Protein AF-A0A7J2TYW2-F1 (afdb_monomer)

Sequence (643 aa):
MGFLDRLKDRLLQKDIKKLLANSVGLTYASSGKMKHNFALFVTTLTSLAVLGYSLWRFGDFDGDGIRNSDEIKYGTNPYSKDTDNDGLSDYQEIFVYHTDPLKPNPNVKQALDLGLEKHIDIVKPLDEDGSQSPNEKAFVELMAGRKEILAIPALAEYLKKQATDGTITEEELRCSHNFSHLVKGLYDEISNFYFVVRDEYGKEQRVFIDSAEERIEITDYASRRGLELGFDGSLASNATVKGIAYYAIGARKDNLPEDMEALRLLTTATQVEKYGNNLMDFDPIVIEDAAGNTIVIESYDRARDTWMIAQLLKHRPELVEQPKKYEWINRMIQQLAWKFFDDEYGPSFFDGKTYTPTDGKVWNVILKFHDYMDELPSKMEKDDLPVFFPYWDSDLLEESLPDKVDRTIAQLVLAEIPAKTYNRDTYEVVTGIEAMELFVDRLPQMYDWIVSAWKNPDSQDYKNAMVGYRMWLQDRYVHGLENTVRQFSGEWPFEQEGTIDGFLNKNFFAWKFAKFPYAYLRGRIQVGPDARLPPNYGEWEMYAYELPLAYKSVGIPLGQMGGSGTSGQLGGPGNYSHGEYAIFGIPESVIKKLLSQKNLGRIAVAHGNGVSMMSAIDGFKKDSGYCIRSGVRRIDIYLWWEK

Foldseek 3Di:
DVVVVVVVVQPDPVNLVVLVVVLVVLVPDDDDDVSVVVSVVSVVVNVVVVVVVVCQQQDQQCPLPDGPVVCVVLVADSNDQQRCPQPHGPCCCVPPQVHRSNAHDVLSSVLVVLPVVVLSLLRRLADPPNDDDPLSNVLSVLCSVLVVQCLQPLLSVLSSVCCNNRYHDPLSSQLNNQLSQLLVLLLVLLQPDWFWDADPVRDTDTHHPPDPVVSSVLSNVLSVLCVVLPSSNPRQDSLLSLLSNLQSCCCPVVVPDDDSQLNNLLSLLLRPPPLSCLLLVFDWDWDQFPVRDTDTFGQRRSSLLSSLLSVVCVVPVVCSVQSQQSNLSSLLSSLLVCLQAVACQHLCVVPVDHDDSPDPLSVLLSVLLVVLVVCLVVVCVVLVHDDQAPNRGNVVLCVQAVDPNLSSLLSSLLSDAAQWAADPVVRDIHGHSVSSNVLSVCLQVLLVQLSVLVVDCPDPLVVLLVVLVVVLLVVCVVQVQVLQNCQQAVDPPRLDPQHLNVVCVVPPVNVVSLLRLVSSLSSVVPDDVPDPDDPRDDPVSCVPHVSSSNCSSNSWRKAWWWFDADPPPSRDPDDDGDIWMWTASGGVVSVVVCVPRPRHPDFFAARSRTGTSRHDPPPPDSPGGIFRQTRRSRGGRHDDDDD

Solvent-accessible surface area (backbone atoms only — not comparable to full-atom values): 34484 Å² total; per-residue (Å²): 113,82,65,61,63,64,47,62,80,57,63,50,81,72,40,57,56,49,52,52,53,52,56,56,59,58,72,78,63,86,92,52,75,76,58,51,54,51,51,49,50,52,51,51,52,50,49,49,50,52,49,50,51,48,54,51,39,74,28,46,75,52,67,54,80,50,36,29,57,52,28,58,72,75,69,41,46,58,73,38,41,36,56,46,71,27,81,55,35,42,43,44,20,62,76,70,72,66,51,61,50,81,55,36,30,58,48,43,28,51,32,49,79,61,66,36,74,92,49,43,86,36,39,63,47,31,38,90,80,60,63,74,48,75,49,44,52,49,46,49,50,51,48,52,78,39,56,88,54,53,78,23,58,50,54,42,52,49,54,27,58,55,21,62,86,23,52,50,52,74,65,52,47,51,25,50,49,24,33,53,50,43,46,51,47,22,41,52,52,45,64,70,34,59,36,53,44,65,48,100,84,67,51,79,44,79,48,61,64,80,49,68,66,57,47,41,52,43,33,26,53,29,40,48,54,39,52,78,72,42,30,30,84,36,75,66,36,74,25,21,33,49,51,45,31,26,31,28,44,17,37,71,74,70,64,39,85,86,50,70,65,22,50,51,47,38,45,57,36,18,54,40,79,79,34,8,46,37,48,60,63,66,75,67,42,76,42,76,30,55,85,70,47,80,44,75,53,61,69,45,47,56,21,57,45,44,42,51,51,18,49,49,35,58,78,39,60,72,52,56,82,40,51,46,30,23,44,40,54,33,35,33,44,52,32,43,50,37,39,56,71,68,40,81,76,14,22,35,60,68,67,72,48,88,76,56,98,82,37,68,69,58,49,51,40,52,50,54,42,47,53,52,64,67,48,40,63,61,51,35,55,75,66,74,48,69,80,67,48,57,58,67,33,44,66,60,31,42,71,45,33,68,53,65,66,27,46,47,49,18,42,24,20,46,38,59,71,54,32,51,30,68,40,80,90,78,65,42,79,37,52,6,62,64,10,33,45,54,53,51,72,40,27,65,61,45,30,55,56,50,50,56,26,67,78,29,73,84,37,68,59,28,48,30,10,55,50,28,44,51,52,52,46,49,50,35,42,79,48,68,35,51,63,25,29,34,34,60,26,51,60,96,59,55,72,36,88,64,20,52,43,18,47,39,51,74,75,31,68,33,52,56,58,69,51,40,52,59,20,37,56,49,17,72,63,61,72,53,101,77,54,86,54,63,100,78,54,56,78,61,52,43,60,72,33,50,46,54,47,42,33,46,38,71,54,39,20,50,28,35,32,26,44,75,53,80,43,84,80,67,75,51,99,57,91,66,85,58,69,44,41,22,43,30,43,51,37,52,72,56,54,56,53,55,75,68,44,94,67,42,70,82,77,65,56,37,80,22,49,14,38,54,76,75,60,43,69,92,61,76,48,93,90,43,60,42,19,27,48,40,41,58,94,59,48,63,49,31,63,60,80,92,127

Structure (mmCIF, N/CA/C/O backbone):
data_AF-A0A7J2TYW2-F1
#
_entry.id   AF-A0A7J2TYW2-F1
#
loop_
_atom_site.group_PDB
_atom_site.id
_atom_site.type_symbol
_atom_site.label_atom_id
_atom_site.label_alt_id
_atom_site.label_comp_id
_atom_site.label_asym_id
_atom_site.label_entity_id
_atom_site.label_seq_id
_atom_site.pdbx_PDB_ins_code
_atom_site.Cartn_x
_atom_site.Cartn_y
_atom_site.Cartn_z
_atom_site.occupancy
_atom_site.B_iso_or_equiv
_atom_site.auth_seq_id
_atom_site.auth_comp_id
_atom_site.auth_asym_id
_atom_site.auth_atom_id
_atom_site.pdbx_PDB_model_num
ATOM 1 N N . MET A 1 1 ? 59.127 7.889 -52.008 1.00 35.62 1 MET A N 1
ATOM 2 C CA . MET A 1 1 ? 57.656 7.933 -51.857 1.00 35.62 1 MET A CA 1
ATOM 3 C C . MET A 1 1 ? 56.939 7.964 -53.208 1.00 35.62 1 MET A C 1
ATOM 5 O O . MET A 1 1 ? 56.302 6.972 -53.517 1.00 35.62 1 MET A O 1
ATOM 9 N N . GLY A 1 2 ? 57.174 8.928 -54.109 1.00 35.81 2 GLY A N 1
ATOM 10 C CA . GLY A 1 2 ? 56.456 9.012 -55.405 1.00 35.81 2 GLY A CA 1
ATOM 11 C C . GLY A 1 2 ? 56.703 7.936 -56.492 1.00 35.81 2 GLY A C 1
ATOM 12 O O . GLY A 1 2 ? 56.318 8.154 -57.640 1.00 35.81 2 GLY A O 1
ATOM 13 N N . PHE A 1 3 ? 57.370 6.815 -56.190 1.00 34.62 3 PHE A N 1
ATOM 14 C CA . PHE A 1 3 ? 57.507 5.652 -57.094 1.00 34.62 3 PHE A CA 1
ATOM 15 C C . PHE A 1 3 ? 56.501 4.543 -56.747 1.00 34.62 3 PHE A C 1
ATOM 17 O O . PHE A 1 3 ? 55.984 3.891 -57.648 1.00 34.62 3 PHE A O 1
ATOM 24 N N . LEU A 1 4 ? 56.182 4.380 -55.458 1.00 34.41 4 LEU A N 1
ATOM 25 C CA . LEU A 1 4 ? 55.185 3.420 -54.978 1.00 34.41 4 LEU A CA 1
ATOM 26 C C . LEU A 1 4 ? 53.757 3.926 -55.235 1.00 34.41 4 LEU A C 1
ATOM 28 O O . LEU A 1 4 ? 52.917 3.144 -55.670 1.00 34.41 4 LEU A O 1
ATOM 32 N N . ASP A 1 5 ? 53.517 5.238 -55.120 1.00 38.06 5 ASP A N 1
ATOM 33 C CA . ASP A 1 5 ? 52.216 5.841 -55.466 1.00 38.06 5 ASP A CA 1
ATOM 34 C C . ASP A 1 5 ? 51.894 5.720 -56.962 1.00 38.06 5 ASP A C 1
ATOM 36 O O . ASP A 1 5 ? 50.769 5.425 -57.343 1.00 38.06 5 ASP A O 1
ATOM 40 N N . ARG A 1 6 ? 52.909 5.817 -57.832 1.00 37.66 6 ARG A N 1
ATOM 41 C CA . ARG A 1 6 ? 52.753 5.593 -59.283 1.00 37.66 6 ARG A CA 1
ATOM 42 C C . ARG A 1 6 ? 52.543 4.123 -59.670 1.00 37.66 6 ARG A C 1
ATOM 44 O O . ARG A 1 6 ? 52.181 3.845 -60.813 1.00 37.66 6 ARG A O 1
ATOM 51 N N . LEU A 1 7 ? 52.797 3.192 -58.751 1.00 39.50 7 LEU A N 1
ATOM 52 C CA . LEU A 1 7 ? 52.606 1.752 -58.939 1.00 39.50 7 LEU A CA 1
ATOM 53 C C . LEU A 1 7 ? 51.193 1.311 -58.523 1.00 39.50 7 LEU A C 1
ATOM 55 O O . LEU A 1 7 ? 50.650 0.403 -59.151 1.00 39.50 7 LEU A O 1
ATOM 59 N N . LYS A 1 8 ? 50.579 1.999 -57.546 1.00 42.50 8 LYS A N 1
ATOM 60 C CA . LYS A 1 8 ? 49.186 1.791 -57.109 1.00 42.50 8 LYS A CA 1
ATOM 61 C C . LYS A 1 8 ? 48.173 2.011 -58.241 1.00 42.50 8 LYS A C 1
ATOM 63 O O . LYS A 1 8 ? 47.357 1.130 -58.490 1.00 42.50 8 LYS A O 1
ATOM 68 N N . ASP A 1 9 ? 48.296 3.102 -59.001 1.00 39.53 9 ASP A N 1
ATOM 69 C CA . ASP A 1 9 ? 47.341 3.446 -60.077 1.00 39.53 9 ASP A CA 1
ATOM 70 C C . ASP A 1 9 ? 47.399 2.518 -61.307 1.00 39.53 9 ASP A C 1
ATOM 72 O O . ASP A 1 9 ? 46.479 2.490 -62.123 1.00 39.53 9 ASP A O 1
ATOM 76 N N . ARG A 1 10 ? 48.478 1.740 -61.467 1.00 42.69 10 ARG A N 1
ATOM 77 C CA . ARG A 1 10 ? 48.704 0.858 -62.631 1.00 42.69 10 ARG A CA 1
ATOM 78 C C . ARG A 1 10 ? 48.406 -0.619 -62.377 1.00 42.69 10 ARG A C 1
ATOM 80 O O . ARG A 1 10 ? 48.660 -1.441 -63.250 1.00 42.69 10 ARG A O 1
ATOM 87 N N . LEU A 1 11 ? 47.899 -0.990 -61.203 1.00 44.72 11 LEU A N 1
ATOM 88 C CA . LEU A 1 11 ? 47.609 -2.386 -60.844 1.00 44.72 11 LEU A CA 1
ATOM 89 C C . LEU A 1 11 ? 46.103 -2.675 -60.744 1.00 44.72 11 LEU A C 1
ATOM 91 O O . LEU A 1 11 ? 45.662 -3.511 -59.962 1.00 44.72 11 LEU A O 1
ATOM 95 N N . LEU A 1 12 ? 45.296 -2.043 -61.598 1.00 47.22 12 LEU A N 1
ATOM 96 C CA . LEU A 1 12 ? 43.950 -2.532 -61.901 1.00 47.22 12 LEU A CA 1
ATOM 97 C C . LEU A 1 12 ? 44.046 -3.851 -62.685 1.00 47.22 12 LEU A C 1
ATOM 99 O O . LEU A 1 12 ? 44.934 -4.025 -63.520 1.00 47.22 12 LEU A O 1
ATOM 103 N N . GLN A 1 13 ? 43.110 -4.780 -62.452 1.00 48.09 13 GLN A N 1
ATOM 104 C CA . GLN A 1 13 ? 43.095 -6.171 -62.955 1.00 48.09 13 GLN A CA 1
ATOM 105 C C . GLN A 1 13 ? 43.452 -6.367 -64.452 1.00 48.09 13 GLN A C 1
ATOM 107 O O . GLN A 1 13 ? 43.872 -7.456 -64.853 1.00 48.09 13 GLN A O 1
ATOM 112 N N . LYS A 1 14 ? 43.310 -5.331 -65.289 1.00 45.94 14 LYS A N 1
ATOM 113 C CA . LYS A 1 14 ? 43.716 -5.316 -66.705 1.00 45.94 14 LYS A CA 1
ATOM 114 C C . LYS A 1 14 ? 45.237 -5.359 -66.923 1.00 45.94 14 LYS A C 1
ATOM 116 O O . LYS A 1 14 ? 45.673 -5.941 -67.918 1.00 45.94 14 LYS A O 1
ATOM 121 N N . ASP A 1 15 ? 46.041 -4.803 -66.019 1.00 50.62 15 ASP A N 1
ATOM 122 C CA . ASP A 1 15 ? 47.482 -4.621 -66.231 1.00 50.62 15 ASP A CA 1
ATOM 123 C C . ASP A 1 15 ? 48.336 -5.797 -65.735 1.00 50.62 15 ASP A C 1
ATOM 125 O O . ASP A 1 15 ? 49.375 -6.077 -66.329 1.00 50.62 15 ASP A O 1
ATOM 129 N N . ILE A 1 16 ? 47.860 -6.597 -64.771 1.00 49.94 16 ILE A N 1
ATOM 130 C CA . ILE A 1 16 ? 48.518 -7.864 -64.386 1.00 49.94 16 ILE A CA 1
ATOM 131 C C . ILE A 1 16 ? 48.441 -8.886 -65.534 1.00 49.94 16 ILE A C 1
ATOM 133 O O . ILE A 1 16 ? 49.435 -9.541 -65.845 1.00 49.94 16 ILE A O 1
ATOM 137 N N . LYS A 1 17 ? 47.302 -8.969 -66.244 1.00 48.53 17 LYS A N 1
ATOM 138 C CA . LYS A 1 17 ? 47.183 -9.777 -67.476 1.00 48.53 17 LYS A CA 1
ATOM 139 C C . LYS A 1 17 ? 48.132 -9.294 -68.582 1.00 48.53 17 LYS A C 1
ATOM 141 O O . LYS A 1 17 ? 48.712 -10.126 -69.273 1.00 48.53 17 LYS A O 1
ATOM 146 N N . LYS A 1 18 ? 48.333 -7.977 -68.735 1.00 50.78 18 LYS A N 1
ATOM 147 C CA . LYS A 1 18 ? 49.314 -7.403 -69.681 1.00 50.78 18 LYS A CA 1
ATOM 148 C C . LYS A 1 18 ? 50.765 -7.656 -69.263 1.00 50.78 18 LYS A C 1
ATOM 150 O O . LYS A 1 18 ? 51.594 -7.931 -70.123 1.00 50.78 18 LYS A O 1
ATOM 155 N N . LEU A 1 19 ? 51.078 -7.590 -67.970 1.00 50.25 19 LEU A N 1
ATOM 156 C CA . LEU A 1 19 ? 52.401 -7.908 -67.421 1.00 50.25 19 LEU A CA 1
ATOM 157 C C . LEU A 1 19 ? 52.748 -9.391 -67.607 1.00 50.25 19 LEU A C 1
ATOM 159 O O . LEU A 1 19 ? 53.865 -9.695 -68.019 1.00 50.25 19 LEU A O 1
ATOM 163 N N . LEU A 1 20 ? 51.782 -10.291 -67.398 1.00 49.50 20 LEU A N 1
ATOM 164 C CA . LEU A 1 20 ? 51.910 -11.723 -67.692 1.00 49.50 20 LEU A CA 1
ATOM 165 C C . LEU A 1 20 ? 52.049 -11.998 -69.199 1.00 49.50 20 LEU A C 1
ATOM 167 O O . LEU 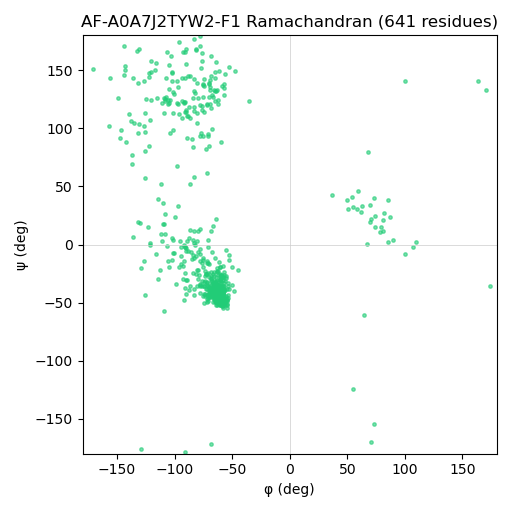A 1 20 ? 52.874 -12.810 -69.604 1.00 49.50 20 LEU A O 1
ATOM 171 N N . ALA A 1 21 ? 51.300 -11.295 -70.055 1.00 51.19 21 ALA A N 1
ATOM 172 C CA . ALA A 1 21 ? 51.438 -11.424 -71.509 1.00 51.19 21 ALA A CA 1
ATOM 173 C C . ALA A 1 21 ? 52.813 -10.937 -72.014 1.00 51.19 21 ALA A C 1
ATOM 175 O O . ALA A 1 21 ? 53.420 -11.568 -72.880 1.00 51.19 21 ALA A O 1
ATOM 176 N N . ASN A 1 22 ? 53.341 -9.852 -71.439 1.00 50.38 22 ASN A N 1
ATOM 177 C CA . ASN A 1 22 ? 54.653 -9.306 -71.795 1.00 50.38 22 ASN A CA 1
ATOM 178 C C . ASN A 1 22 ? 55.823 -10.146 -71.252 1.00 50.38 22 ASN A C 1
ATOM 180 O O . ASN A 1 22 ? 56.861 -10.229 -71.911 1.00 50.38 22 ASN A O 1
ATOM 184 N N . SER A 1 23 ? 55.680 -10.797 -70.091 1.00 47.28 23 SER A N 1
ATOM 185 C CA . SER A 1 23 ? 56.713 -11.696 -69.553 1.00 47.28 23 SER A CA 1
ATOM 186 C C . SER A 1 23 ? 56.818 -13.006 -70.346 1.00 47.28 23 SER A C 1
ATOM 188 O O . SER A 1 23 ? 57.930 -13.488 -70.575 1.00 47.28 23 SER A O 1
ATOM 190 N N . VAL A 1 24 ? 55.689 -13.522 -70.851 1.00 50.09 24 VAL A N 1
ATOM 191 C CA . VAL A 1 24 ? 55.637 -14.659 -71.793 1.00 50.09 24 VAL A CA 1
ATOM 192 C C . VAL A 1 24 ? 56.211 -14.279 -73.171 1.00 50.09 24 VAL A C 1
ATOM 194 O O . VAL A 1 24 ? 56.896 -15.078 -73.808 1.00 50.09 24 VAL A O 1
ATOM 197 N N . GLY A 1 25 ? 56.018 -13.032 -73.619 1.00 49.50 25 GLY A N 1
ATOM 198 C CA . GLY A 1 25 ? 56.614 -12.516 -74.861 1.00 49.50 25 GLY A CA 1
ATOM 199 C C . GLY A 1 25 ? 58.148 -12.418 -74.834 1.00 49.50 25 GLY A C 1
ATOM 200 O O . GLY A 1 25 ? 58.801 -12.640 -75.852 1.00 49.50 25 GLY A O 1
ATOM 201 N N . LEU A 1 26 ? 58.744 -12.152 -73.666 1.00 46.56 26 LEU A N 1
ATOM 202 C CA . LEU A 1 26 ? 60.202 -12.111 -73.470 1.00 46.56 26 LEU A CA 1
ATOM 203 C C . LEU A 1 26 ? 60.859 -13.502 -73.428 1.00 46.56 26 LEU A C 1
ATOM 205 O O . LEU A 1 26 ? 62.065 -13.608 -73.643 1.00 46.56 26 LEU A O 1
ATOM 209 N N . THR A 1 27 ? 60.093 -14.569 -73.179 1.00 47.62 27 THR A N 1
ATOM 210 C CA . THR A 1 27 ? 60.616 -15.945 -73.089 1.00 47.62 27 THR A CA 1
ATOM 211 C C . THR A 1 27 ? 60.829 -16.598 -74.460 1.00 47.62 27 THR A C 1
ATOM 213 O O . THR A 1 27 ? 61.649 -17.506 -74.572 1.00 47.62 27 THR A O 1
ATOM 216 N N . TYR A 1 28 ? 60.159 -16.118 -75.516 1.00 48.00 28 TYR A N 1
ATOM 217 C CA . TYR A 1 28 ? 60.237 -16.696 -76.869 1.00 48.00 28 TYR A CA 1
ATOM 218 C C . TYR A 1 28 ? 61.325 -16.092 -77.777 1.00 48.00 28 TYR A C 1
ATOM 220 O O . TYR A 1 28 ? 61.517 -16.568 -78.896 1.00 48.00 28 TYR A O 1
ATOM 228 N N . ALA A 1 29 ? 62.082 -15.090 -77.315 1.00 46.88 29 ALA A N 1
ATOM 229 C CA . ALA A 1 29 ? 63.149 -14.468 -78.097 1.00 46.88 29 ALA A CA 1
ATOM 230 C C . ALA A 1 29 ? 64.529 -14.567 -77.410 1.00 46.88 29 ALA A C 1
ATOM 232 O O . ALA A 1 29 ? 64.855 -13.789 -76.516 1.00 46.88 29 ALA A O 1
ATOM 233 N N . SER A 1 30 ? 65.390 -15.433 -77.963 1.00 44.88 30 SER A N 1
ATOM 234 C CA . SER A 1 30 ? 66.871 -15.367 -77.970 1.00 44.88 30 SER A CA 1
ATOM 235 C C . SER A 1 30 ? 67.708 -16.206 -76.979 1.00 44.88 30 SER A C 1
ATOM 237 O O . SER A 1 30 ? 67.426 -16.352 -75.794 1.00 44.88 30 SER A O 1
ATOM 239 N N . SER A 1 31 ? 68.815 -16.722 -77.528 1.00 48.47 31 SER A N 1
ATOM 240 C CA . SER A 1 31 ? 69.835 -17.607 -76.955 1.00 48.47 31 SER A CA 1
ATOM 241 C C . SER A 1 31 ? 70.996 -16.841 -76.286 1.00 48.47 31 SER A C 1
ATOM 243 O O . SER A 1 31 ? 71.766 -16.168 -76.973 1.00 48.47 31 SER A O 1
ATOM 245 N N . GLY A 1 32 ? 71.174 -16.974 -74.962 1.00 55.62 32 GLY A N 1
ATOM 246 C CA . GLY A 1 32 ? 72.376 -16.518 -74.234 1.00 55.62 32 GLY A CA 1
ATOM 247 C C . GLY A 1 32 ? 72.265 -16.572 -72.695 1.00 55.62 32 GLY A C 1
ATOM 248 O O . GLY A 1 32 ? 71.289 -16.086 -72.127 1.00 55.62 32 GLY A O 1
ATOM 249 N N . LYS A 1 33 ? 73.285 -17.118 -72.000 1.00 52.44 33 LYS A N 1
ATOM 250 C CA . LYS A 1 33 ? 73.297 -17.386 -70.534 1.00 52.44 33 LYS A CA 1
ATOM 251 C C . LYS A 1 33 ? 72.989 -16.169 -69.636 1.00 52.44 33 LYS A C 1
ATOM 253 O O . LYS A 1 33 ? 72.288 -16.318 -68.643 1.00 52.44 33 LYS A O 1
ATOM 258 N N . MET A 1 34 ? 73.467 -14.966 -69.977 1.00 49.06 34 MET A N 1
ATOM 259 C CA . MET A 1 34 ? 73.261 -13.754 -69.156 1.00 49.06 34 MET A CA 1
ATOM 260 C C . MET A 1 34 ? 71.806 -13.235 -69.212 1.00 49.06 34 MET A C 1
ATOM 262 O O . MET A 1 34 ? 71.284 -12.738 -68.219 1.00 49.06 34 MET A O 1
ATOM 266 N N . LYS A 1 35 ? 71.125 -13.413 -70.355 1.00 54.69 35 LYS A N 1
ATOM 267 C CA . LYS A 1 35 ? 69.709 -13.050 -70.551 1.00 54.69 35 LYS A CA 1
ATOM 268 C C . LYS A 1 35 ? 68.756 -14.090 -69.960 1.00 54.69 35 LYS A C 1
ATOM 270 O O . LYS A 1 35 ? 67.688 -13.720 -69.490 1.00 54.69 35 LYS A O 1
ATOM 275 N N . HIS A 1 36 ? 69.167 -15.361 -69.917 1.00 53.97 36 HIS A N 1
ATOM 276 C CA . HIS A 1 36 ? 68.420 -16.433 -69.254 1.00 53.97 36 HIS A CA 1
ATOM 277 C C . HIS A 1 36 ? 68.301 -16.190 -67.741 1.00 53.97 36 HIS A C 1
ATOM 279 O O . HIS A 1 36 ? 67.208 -16.294 -67.202 1.00 53.97 36 HIS A O 1
ATOM 285 N N . ASN A 1 37 ? 69.379 -15.755 -67.073 1.00 56.91 37 ASN A N 1
ATOM 286 C CA . ASN A 1 37 ? 69.339 -15.392 -65.649 1.00 56.91 37 ASN A CA 1
ATOM 287 C C . ASN A 1 37 ? 68.451 -14.166 -65.371 1.00 56.91 37 ASN A C 1
ATOM 289 O O . ASN A 1 37 ? 67.763 -14.131 -64.356 1.00 56.91 37 ASN A O 1
ATOM 293 N N . PHE A 1 38 ? 68.428 -13.177 -66.273 1.00 63.41 38 PHE A N 1
ATOM 294 C CA . PHE A 1 38 ? 67.545 -12.009 -66.159 1.00 63.41 38 PHE A CA 1
ATOM 295 C C . PHE A 1 38 ? 66.072 -12.368 -66.406 1.00 63.41 38 PHE A C 1
ATOM 297 O O . PHE A 1 38 ? 65.202 -11.943 -65.653 1.00 63.41 38 PHE A O 1
ATOM 304 N N . ALA A 1 39 ? 65.785 -13.195 -67.416 1.00 57.47 39 ALA A N 1
ATOM 305 C CA . ALA A 1 39 ? 64.445 -13.724 -67.658 1.00 57.47 39 ALA A CA 1
ATOM 306 C C . ALA A 1 39 ? 63.963 -14.571 -66.471 1.00 57.47 39 ALA A C 1
ATOM 308 O O . ALA A 1 39 ? 62.848 -14.363 -66.003 1.00 57.47 39 ALA A O 1
ATOM 309 N N . LEU A 1 40 ? 64.826 -15.439 -65.926 1.00 62.28 40 LEU A N 1
ATOM 310 C CA . LEU A 1 40 ? 64.544 -16.228 -64.729 1.00 62.28 40 LEU A CA 1
ATOM 311 C C . LEU A 1 40 ? 64.225 -15.312 -63.540 1.00 62.28 40 LEU A C 1
ATOM 313 O O . LEU A 1 40 ? 63.171 -15.473 -62.937 1.00 62.28 40 LEU A O 1
ATOM 317 N N . PHE A 1 41 ? 65.055 -14.293 -63.286 1.00 68.88 41 PHE A N 1
ATOM 318 C CA . PHE A 1 41 ? 64.848 -13.285 -62.240 1.00 68.88 41 PHE A CA 1
ATOM 319 C C . PHE A 1 41 ? 63.498 -12.563 -62.376 1.00 68.88 41 PHE A C 1
ATOM 321 O O . PHE A 1 41 ? 62.742 -12.486 -61.407 1.00 68.88 41 PHE A O 1
ATOM 328 N N . VAL A 1 42 ? 63.151 -12.100 -63.583 1.00 69.00 42 VAL A N 1
ATOM 329 C CA . VAL A 1 42 ? 61.861 -11.449 -63.872 1.00 69.00 42 VAL A CA 1
ATOM 330 C C . VAL A 1 42 ? 60.692 -12.425 -63.702 1.00 69.00 42 VAL A C 1
ATOM 332 O O . VAL A 1 42 ? 59.671 -12.053 -63.123 1.00 69.00 42 VAL A O 1
ATOM 335 N N . THR A 1 43 ? 60.819 -13.685 -64.133 1.00 69.56 43 THR A N 1
ATOM 336 C CA . THR A 1 43 ? 59.777 -14.708 -63.926 1.00 69.56 43 THR A CA 1
ATOM 337 C C . THR A 1 43 ? 59.600 -15.083 -62.455 1.00 69.56 43 THR A C 1
ATOM 339 O O . THR A 1 43 ? 58.466 -15.221 -62.004 1.00 69.56 43 THR A O 1
ATOM 342 N N . THR A 1 44 ? 60.675 -15.168 -61.666 1.00 72.69 44 THR A N 1
ATOM 343 C CA . THR A 1 44 ? 60.585 -15.389 -60.215 1.00 72.69 44 THR A CA 1
ATOM 344 C C . THR A 1 44 ? 59.967 -14.194 -59.501 1.00 72.69 44 THR A C 1
ATOM 346 O O . THR A 1 44 ? 59.093 -14.391 -58.669 1.00 72.69 44 THR A O 1
ATOM 349 N N . LEU A 1 45 ? 60.334 -12.959 -59.858 1.00 72.81 45 LEU A N 1
ATOM 350 C CA . LEU A 1 45 ? 59.743 -11.744 -59.285 1.00 72.81 45 LEU A CA 1
ATOM 351 C C . LEU A 1 45 ? 58.261 -11.603 -59.623 1.00 72.81 45 LEU A C 1
ATOM 353 O O . LEU A 1 45 ? 57.466 -11.266 -58.754 1.00 72.81 45 LEU A O 1
ATOM 357 N N . THR A 1 46 ? 57.874 -11.886 -60.866 1.00 70.38 46 THR A N 1
ATOM 358 C CA . THR A 1 46 ? 56.462 -11.857 -61.276 1.00 70.38 46 THR A CA 1
ATOM 359 C C . THR A 1 46 ? 55.665 -12.986 -60.633 1.00 70.38 46 THR A C 1
ATOM 361 O O . THR A 1 46 ? 54.556 -12.740 -60.175 1.00 70.38 46 THR A O 1
ATOM 364 N N . SER A 1 47 ? 56.232 -14.189 -60.505 1.00 71.25 47 SER A N 1
ATOM 365 C CA . SER A 1 47 ? 55.590 -15.300 -59.789 1.00 71.25 47 SER A CA 1
ATOM 366 C C . SER A 1 47 ? 55.433 -14.997 -58.300 1.00 71.25 47 SER A C 1
ATOM 368 O O . SER A 1 47 ? 54.364 -15.230 -57.754 1.00 71.25 47 SER A O 1
ATOM 370 N N . LEU A 1 48 ? 56.448 -14.411 -57.654 1.00 74.75 48 LEU A N 1
ATOM 371 C CA . LEU A 1 48 ? 56.380 -13.951 -56.263 1.00 74.75 48 LEU A CA 1
ATOM 372 C C . LEU A 1 48 ? 55.381 -12.803 -56.086 1.00 74.75 48 LEU A C 1
ATOM 374 O O . LEU A 1 48 ? 54.676 -12.773 -55.086 1.00 74.75 48 LEU A O 1
ATOM 378 N N . ALA A 1 49 ? 55.273 -11.891 -57.054 1.00 74.06 49 ALA A N 1
ATOM 379 C CA . ALA A 1 49 ? 54.285 -10.816 -57.030 1.00 74.06 49 ALA A CA 1
ATOM 380 C C . ALA A 1 49 ? 52.853 -11.343 -57.216 1.00 74.06 49 ALA A C 1
ATOM 382 O O . ALA A 1 49 ? 51.946 -10.894 -56.524 1.00 74.06 49 ALA A O 1
ATOM 383 N N . VAL A 1 50 ? 52.639 -12.322 -58.102 1.00 74.75 50 VAL A N 1
ATOM 384 C CA . VAL A 1 50 ? 51.338 -12.992 -58.275 1.00 74.75 50 VAL A CA 1
ATOM 385 C C . VAL A 1 50 ? 50.991 -13.827 -57.045 1.00 74.75 50 VAL A C 1
ATOM 387 O O . VAL A 1 50 ? 49.846 -13.790 -56.600 1.00 74.75 50 VAL A O 1
ATOM 390 N N . LEU A 1 51 ? 51.963 -14.539 -56.470 1.00 75.19 51 LEU A N 1
ATOM 391 C CA . LEU A 1 51 ? 51.798 -15.290 -55.227 1.00 75.19 51 LEU A CA 1
ATOM 392 C C . LEU A 1 51 ? 51.459 -14.342 -54.069 1.00 75.19 51 LEU A C 1
ATOM 394 O O . LEU A 1 51 ? 50.481 -14.574 -53.374 1.00 75.19 51 LEU A O 1
ATOM 398 N N . GLY A 1 52 ? 52.198 -13.242 -53.914 1.00 78.31 52 GLY A N 1
ATOM 399 C CA . GLY A 1 52 ? 51.966 -12.222 -52.891 1.00 78.31 52 GLY A CA 1
ATOM 400 C C . GLY A 1 52 ? 50.618 -11.520 -53.047 1.00 78.31 52 GLY A C 1
ATOM 401 O O . GLY A 1 52 ? 49.891 -11.382 -52.071 1.00 78.31 52 GLY A O 1
ATOM 402 N N . TYR A 1 53 ? 50.229 -11.157 -54.273 1.00 79.44 53 TYR A N 1
ATOM 403 C CA . TYR A 1 53 ? 48.902 -10.603 -54.550 1.00 79.44 53 TYR A CA 1
ATOM 404 C C . TYR A 1 53 ? 47.790 -11.621 -54.287 1.00 79.44 53 TYR A C 1
ATOM 406 O O . TYR A 1 53 ? 46.743 -11.248 -53.777 1.00 79.44 53 TYR A O 1
ATOM 414 N N . SER A 1 54 ? 48.000 -12.902 -54.602 1.00 79.69 54 SER A N 1
ATOM 415 C CA . SER A 1 54 ? 47.014 -13.954 -54.326 1.00 79.69 54 SER A CA 1
ATOM 416 C C . SER A 1 54 ? 46.876 -14.207 -52.824 1.00 79.69 54 SER A C 1
ATOM 418 O O . SER A 1 54 ? 45.758 -14.301 -52.332 1.00 79.69 54 SER A O 1
ATOM 420 N N . LEU A 1 55 ? 47.991 -14.261 -52.090 1.00 83.56 55 LEU A N 1
ATOM 421 C CA . LEU A 1 55 ? 48.007 -14.404 -50.632 1.00 83.56 55 LEU A CA 1
ATOM 422 C C . LEU A 1 55 ? 47.346 -13.214 -49.940 1.00 83.56 55 LEU A C 1
ATOM 424 O O . LEU A 1 55 ? 46.560 -13.418 -49.027 1.00 83.56 55 LEU A O 1
ATOM 428 N N . TRP A 1 56 ? 47.611 -11.992 -50.406 1.00 88.50 56 TRP A N 1
ATOM 429 C CA . TRP A 1 56 ? 46.905 -10.812 -49.922 1.00 88.50 56 TRP A CA 1
ATOM 430 C C . TRP A 1 56 ? 45.418 -10.890 -50.275 1.00 88.50 56 TRP A C 1
ATOM 432 O O . TRP A 1 56 ? 44.582 -10.807 -49.395 1.00 88.50 56 TRP A O 1
ATOM 442 N N . ARG A 1 57 ? 45.059 -11.133 -51.536 1.00 84.69 57 ARG A N 1
ATOM 443 C CA . ARG A 1 57 ? 43.664 -11.156 -51.998 1.00 84.69 57 ARG A CA 1
ATOM 444 C C . ARG A 1 57 ? 42.783 -12.165 -51.249 1.00 84.69 57 ARG A C 1
ATOM 446 O O . ARG A 1 57 ? 41.613 -11.877 -51.024 1.00 84.69 57 ARG A O 1
ATOM 453 N N . PHE A 1 58 ? 43.305 -13.354 -50.949 1.00 89.00 58 PHE A N 1
ATOM 454 C CA . PHE A 1 58 ? 42.571 -14.410 -50.238 1.00 8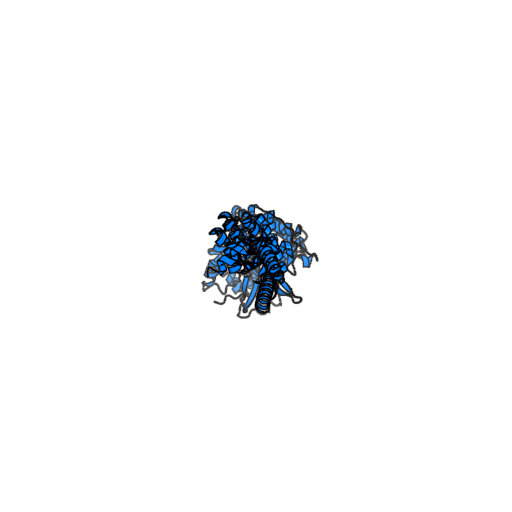9.00 58 PHE A CA 1
ATOM 455 C C . PHE A 1 58 ? 42.800 -14.400 -48.721 1.00 89.00 58 PHE A C 1
ATOM 457 O O . PHE A 1 58 ? 42.223 -15.239 -48.030 1.00 89.00 58 PHE A O 1
ATOM 464 N N . GLY A 1 59 ? 43.648 -13.497 -48.229 1.00 90.94 59 GLY A N 1
ATOM 465 C CA . GLY A 1 59 ? 43.845 -13.252 -46.808 1.00 90.94 59 GLY A CA 1
ATOM 466 C C . GLY A 1 59 ? 42.793 -12.304 -46.237 1.00 90.94 59 GLY A C 1
ATOM 467 O O . GLY A 1 59 ? 41.947 -11.789 -46.963 1.00 90.94 59 GLY A O 1
ATOM 468 N N . ASP A 1 60 ? 42.903 -12.105 -44.935 1.00 93.44 60 ASP A N 1
ATOM 469 C CA . ASP A 1 60 ? 42.157 -11.178 -44.081 1.00 93.44 60 ASP A CA 1
ATOM 470 C C . ASP A 1 60 ? 43.255 -10.476 -43.272 1.00 93.44 60 ASP A C 1
ATOM 472 O O . ASP A 1 60 ? 43.901 -11.103 -42.424 1.00 93.44 60 ASP A O 1
ATOM 476 N N . PHE A 1 61 ? 43.677 -9.297 -43.733 1.00 92.12 61 PHE A N 1
ATOM 477 C CA . PHE A 1 61 ? 44.977 -8.745 -43.334 1.00 92.12 61 PHE A CA 1
ATOM 478 C C . PHE A 1 61 ? 44.905 -7.901 -42.069 1.00 92.12 61 PHE A C 1
ATOM 480 O O . PHE A 1 61 ? 45.887 -7.857 -41.322 1.00 92.12 61 PHE A O 1
ATOM 487 N N . ASP A 1 62 ? 43.779 -7.250 -41.818 1.00 93.94 62 ASP A N 1
ATOM 488 C CA . ASP A 1 62 ? 43.517 -6.626 -40.529 1.00 93.94 62 ASP A CA 1
ATOM 489 C C . ASP A 1 62 ? 42.959 -7.629 -39.516 1.00 93.94 62 ASP A C 1
ATOM 491 O O . ASP A 1 62 ? 43.252 -7.477 -38.329 1.00 93.94 62 ASP A O 1
ATOM 495 N N . GLY A 1 63 ? 42.315 -8.717 -39.943 1.00 94.25 63 GLY A N 1
ATOM 496 C CA . GLY A 1 63 ? 41.859 -9.801 -39.079 1.00 94.25 63 GLY A CA 1
ATOM 497 C C . GLY A 1 63 ? 40.495 -9.517 -38.461 1.00 94.25 63 GLY A C 1
ATOM 498 O O . GLY A 1 63 ? 40.320 -9.767 -37.257 1.00 94.25 63 GLY A O 1
ATOM 499 N N . ASP A 1 64 ? 39.585 -8.902 -39.213 1.00 94.12 64 ASP A N 1
ATOM 500 C CA . ASP A 1 64 ? 38.208 -8.617 -38.796 1.00 94.12 64 ASP A CA 1
ATOM 501 C C . ASP A 1 64 ? 37.219 -9.741 -39.179 1.00 94.12 64 ASP A C 1
ATOM 503 O O . ASP A 1 64 ? 36.135 -9.844 -38.601 1.00 94.12 64 ASP A O 1
ATOM 507 N N . GLY A 1 65 ? 37.633 -10.656 -40.063 1.00 94.31 65 GLY A N 1
ATOM 508 C CA . GLY A 1 65 ? 36.841 -11.787 -40.539 1.00 94.31 65 GLY A CA 1
ATOM 509 C C . GLY A 1 65 ? 36.336 -11.657 -41.978 1.00 94.31 65 GLY A C 1
ATOM 510 O O . GLY A 1 65 ? 35.727 -12.612 -42.483 1.00 94.31 65 GLY A O 1
ATOM 511 N N . ILE A 1 66 ? 36.596 -10.544 -42.668 1.00 94.25 66 ILE A N 1
ATOM 512 C CA . ILE A 1 66 ? 36.325 -10.367 -44.097 1.00 94.25 66 ILE A CA 1
ATOM 513 C C . ILE A 1 66 ? 37.608 -10.623 -44.898 1.00 94.25 66 ILE A C 1
ATOM 515 O O . ILE A 1 66 ? 38.717 -10.276 -44.522 1.00 94.25 66 ILE A O 1
ATOM 519 N N . ARG A 1 67 ? 37.489 -11.285 -46.054 1.00 94.81 67 ARG A N 1
ATOM 520 C CA . ARG A 1 67 ? 38.636 -11.414 -46.963 1.00 94.81 67 ARG A CA 1
ATOM 521 C C . ARG A 1 67 ? 38.883 -10.085 -47.660 1.00 94.81 67 ARG A C 1
ATOM 523 O O . ARG A 1 67 ? 37.942 -9.532 -48.223 1.00 94.81 67 ARG A O 1
ATOM 530 N N . ASN A 1 68 ? 40.145 -9.727 -47.869 1.00 91.81 68 ASN A N 1
ATOM 531 C CA . ASN A 1 68 ? 40.548 -8.517 -48.595 1.00 91.81 68 ASN A CA 1
ATOM 532 C C . ASN A 1 68 ? 39.850 -8.360 -49.959 1.00 91.81 68 ASN A C 1
ATOM 534 O O . ASN A 1 68 ? 39.556 -7.259 -50.415 1.00 91.81 68 ASN A O 1
ATOM 538 N N . SER A 1 69 ? 39.586 -9.464 -50.671 1.00 91.56 69 SER A N 1
ATOM 539 C CA . SER A 1 69 ? 38.867 -9.400 -51.950 1.00 91.56 69 SER A CA 1
ATOM 540 C C . SER A 1 69 ? 37.378 -9.083 -51.841 1.00 91.56 69 SER A C 1
ATOM 542 O O . SER A 1 69 ? 36.798 -8.650 -52.836 1.00 91.56 69 SER A O 1
ATOM 544 N N . ASP A 1 70 ? 36.769 -9.393 -50.702 1.00 93.44 70 ASP A N 1
ATOM 545 C CA . ASP A 1 70 ? 35.371 -9.122 -50.387 1.00 93.44 70 ASP A CA 1
ATOM 546 C C . ASP A 1 70 ? 35.229 -7.721 -49.781 1.00 93.44 70 ASP A C 1
ATOM 548 O O . ASP A 1 70 ? 34.360 -6.987 -50.232 1.00 93.44 70 ASP A O 1
ATOM 552 N N . GLU A 1 71 ? 36.159 -7.278 -48.935 1.00 93.19 71 GLU A N 1
ATOM 553 C CA . GLU A 1 71 ? 36.260 -5.880 -48.477 1.00 93.19 71 GLU A CA 1
ATOM 554 C C . GLU A 1 71 ? 36.322 -4.887 -49.642 1.00 93.19 71 GLU A C 1
ATOM 556 O O . GLU A 1 71 ? 35.526 -3.960 -49.728 1.00 93.19 71 GLU A O 1
ATOM 561 N N . ILE A 1 72 ? 37.149 -5.160 -50.661 1.00 91.62 72 ILE A N 1
ATOM 562 C CA . ILE A 1 72 ? 37.185 -4.344 -51.891 1.00 91.62 72 ILE A CA 1
ATOM 563 C C . ILE A 1 72 ? 35.818 -4.290 -52.598 1.00 91.62 72 ILE A C 1
ATOM 565 O O . ILE A 1 72 ? 35.530 -3.316 -53.295 1.00 91.62 72 ILE A O 1
ATOM 569 N N . LYS A 1 73 ? 34.985 -5.337 -52.489 1.00 92.25 73 LYS A N 1
ATOM 570 C CA . LYS A 1 73 ? 33.627 -5.332 -53.065 1.00 92.25 73 LYS A CA 1
ATOM 571 C C . LYS A 1 73 ? 32.653 -4.536 -52.205 1.00 92.25 73 LYS A C 1
ATOM 573 O O . LYS A 1 73 ? 31.766 -3.912 -52.778 1.00 92.25 73 LYS A O 1
ATOM 578 N N . TYR A 1 74 ? 32.807 -4.590 -50.885 1.00 90.38 74 TYR A N 1
ATOM 579 C CA . TYR A 1 74 ? 32.025 -3.803 -49.933 1.00 90.38 74 TYR A CA 1
ATOM 580 C C . TYR A 1 74 ? 32.475 -2.335 -49.878 1.00 90.38 74 TYR A C 1
ATOM 582 O O . TYR A 1 74 ? 31.705 -1.481 -49.465 1.00 90.38 74 TYR A O 1
ATOM 590 N N . GLY A 1 75 ? 33.667 -2.026 -50.399 1.00 93.25 75 GLY A N 1
ATOM 591 C CA . GLY A 1 75 ? 34.242 -0.681 -50.422 1.00 93.25 75 GLY A CA 1
ATOM 592 C C . GLY A 1 75 ? 35.083 -0.350 -49.189 1.00 93.25 75 GLY A C 1
ATOM 593 O O . GLY A 1 75 ? 35.582 0.771 -49.106 1.00 93.25 75 GLY A O 1
ATOM 594 N N . THR A 1 76 ? 35.263 -1.312 -48.284 1.00 94.44 76 THR A N 1
ATOM 595 C CA . THR A 1 76 ? 35.995 -1.165 -47.026 1.00 94.44 76 THR A CA 1
ATOM 596 C C . THR A 1 76 ? 37.510 -1.301 -47.223 1.00 94.44 76 THR A C 1
ATOM 598 O O . THR A 1 76 ? 37.988 -1.625 -48.322 1.00 94.44 76 THR A O 1
ATOM 601 N N . ASN A 1 77 ? 38.295 -0.955 -46.201 1.00 94.00 77 ASN A N 1
ATOM 602 C CA . ASN A 1 77 ? 39.751 -0.874 -46.263 1.00 94.00 77 ASN A CA 1
ATOM 603 C C . ASN A 1 77 ? 40.415 -2.163 -45.739 1.00 94.00 77 ASN A C 1
ATOM 605 O O . ASN A 1 77 ? 40.503 -2.287 -44.526 1.00 94.00 77 ASN A O 1
ATOM 609 N N . PRO A 1 78 ? 41.086 -2.978 -46.593 1.00 94.19 78 PRO A N 1
ATOM 610 C CA . PRO A 1 78 ? 41.691 -4.269 -46.211 1.00 94.19 78 PRO A CA 1
ATOM 611 C C . PRO A 1 78 ? 42.876 -4.248 -45.237 1.00 94.19 78 PRO A C 1
ATOM 613 O O . PRO A 1 78 ? 43.710 -5.157 -45.220 1.00 94.19 78 PRO A O 1
ATOM 616 N N . TYR A 1 79 ? 43.071 -3.133 -44.551 1.00 94.88 79 TYR A N 1
ATOM 617 C CA . TYR A 1 79 ? 44.131 -2.881 -43.589 1.00 94.88 79 TYR A CA 1
ATOM 618 C C . TYR A 1 79 ? 43.594 -2.176 -42.334 1.00 94.88 79 TYR A C 1
ATOM 620 O O . TYR A 1 79 ? 44.401 -1.736 -41.509 1.00 94.88 79 TYR A O 1
ATOM 628 N N . SER A 1 80 ? 42.277 -2.012 -42.209 1.00 96.38 80 SER A N 1
ATOM 629 C CA . SER A 1 80 ? 41.608 -1.357 -41.095 1.00 96.38 80 SER A CA 1
ATOM 630 C C . SER A 1 80 ? 40.361 -2.146 -40.756 1.00 96.38 80 SER A C 1
ATOM 632 O O . SER A 1 80 ? 39.400 -2.091 -41.502 1.00 96.38 80 SER A O 1
ATOM 634 N N . LYS A 1 81 ? 40.357 -2.781 -39.580 1.00 96.06 81 LYS A N 1
ATOM 635 C CA . LYS A 1 81 ? 39.201 -3.557 -39.113 1.00 96.06 81 LYS A CA 1
ATOM 636 C C . LYS A 1 81 ? 37.899 -2.765 -39.086 1.00 96.06 81 LYS A C 1
ATOM 638 O O . LYS A 1 81 ? 36.849 -3.374 -39.076 1.00 96.06 81 LYS A O 1
ATOM 643 N N . ASP A 1 82 ? 38.007 -1.454 -38.920 1.00 95.94 82 ASP A N 1
ATOM 644 C CA . ASP A 1 82 ? 36.929 -0.483 -38.783 1.00 95.94 82 ASP A CA 1
ATOM 645 C C . ASP A 1 82 ? 37.269 0.636 -39.778 1.00 95.94 82 ASP A C 1
ATOM 647 O O . ASP A 1 82 ? 38.267 1.356 -39.601 1.00 95.94 82 ASP A O 1
ATOM 651 N N . THR A 1 83 ? 36.570 0.677 -40.912 1.00 94.94 83 THR A N 1
ATOM 652 C CA . THR A 1 83 ? 36.925 1.573 -42.017 1.00 94.94 83 THR A CA 1
ATOM 653 C C . THR A 1 83 ? 36.557 3.027 -41.721 1.00 94.94 83 THR A C 1
ATOM 655 O O . THR A 1 83 ? 37.313 3.935 -42.100 1.00 94.94 83 THR A O 1
ATOM 658 N N . ASP A 1 84 ? 35.448 3.274 -41.029 1.00 92.38 84 ASP A N 1
ATOM 659 C CA . ASP A 1 84 ? 34.921 4.617 -40.778 1.00 92.38 84 ASP A CA 1
ATOM 660 C C . ASP A 1 84 ? 35.222 5.175 -39.370 1.00 92.38 84 ASP A C 1
ATOM 662 O O . ASP A 1 84 ? 35.151 6.390 -39.156 1.00 92.38 84 ASP A O 1
ATOM 666 N N . ASN A 1 85 ? 35.776 4.344 -38.487 1.00 92.50 85 ASN A N 1
ATOM 667 C CA . ASN A 1 85 ? 36.253 4.638 -37.135 1.00 92.50 85 ASN A CA 1
ATOM 668 C C . ASN A 1 85 ? 35.146 4.948 -36.115 1.00 92.50 85 ASN A C 1
ATOM 670 O O . ASN A 1 85 ? 35.363 5.772 -35.200 1.00 92.50 85 ASN A O 1
ATOM 674 N N . ASP A 1 86 ? 33.982 4.317 -36.245 1.00 89.38 86 ASP A N 1
ATOM 675 C CA . ASP A 1 86 ? 32.894 4.403 -35.270 1.00 89.38 86 ASP A CA 1
ATOM 676 C C . ASP A 1 86 ? 32.969 3.358 -34.139 1.00 89.38 86 ASP A C 1
ATOM 678 O O . ASP A 1 86 ? 32.258 3.469 -33.141 1.00 89.38 86 ASP A O 1
ATOM 682 N N . GLY A 1 87 ? 33.917 2.422 -34.211 1.00 90.88 87 GLY A N 1
ATOM 683 C CA . GLY A 1 87 ? 34.187 1.418 -33.186 1.00 90.88 87 GLY A CA 1
ATOM 684 C C . GLY A 1 87 ? 33.591 0.039 -33.472 1.00 90.88 87 GLY A C 1
ATOM 685 O O . GLY A 1 87 ? 33.922 -0.906 -32.742 1.00 90.88 87 GLY A O 1
ATOM 686 N N . LEU A 1 88 ? 32.758 -0.114 -34.505 1.00 93.44 88 LEU A N 1
ATOM 687 C CA . LEU A 1 88 ? 32.383 -1.419 -35.046 1.00 93.44 88 LEU A CA 1
ATOM 688 C C . LEU A 1 88 ? 33.375 -1.856 -36.126 1.00 93.44 88 LEU A C 1
ATOM 690 O O . LEU A 1 88 ? 33.913 -1.052 -36.869 1.00 93.44 88 LEU A O 1
ATOM 694 N N . SER A 1 89 ? 33.654 -3.159 -36.202 1.00 95.75 89 SER A N 1
ATOM 695 C CA . SER A 1 89 ? 34.412 -3.684 -37.345 1.00 95.75 89 SER A CA 1
ATOM 696 C C . SER A 1 89 ? 33.544 -3.803 -38.593 1.00 95.75 89 SER A C 1
ATOM 698 O O . SER A 1 89 ? 32.358 -4.118 -38.465 1.00 95.75 89 SER A O 1
ATOM 700 N N . ASP A 1 90 ? 34.146 -3.708 -39.779 1.00 96.06 90 ASP A N 1
ATOM 701 C CA . ASP A 1 90 ? 33.457 -3.851 -41.065 1.00 96.06 90 ASP A CA 1
ATOM 702 C C . ASP A 1 90 ? 32.646 -5.167 -41.104 1.00 96.06 90 ASP A C 1
ATOM 704 O O . ASP A 1 90 ? 31.499 -5.209 -41.564 1.00 96.06 90 ASP A O 1
ATOM 708 N N . TYR A 1 91 ? 33.187 -6.257 -40.537 1.00 96.00 91 TYR A N 1
ATOM 709 C CA . TYR A 1 91 ? 32.457 -7.514 -40.335 1.00 96.00 91 TYR A CA 1
ATOM 710 C C . TYR A 1 91 ? 31.185 -7.358 -39.490 1.00 96.00 91 TYR A C 1
ATOM 712 O O . TYR A 1 91 ? 30.126 -7.886 -39.851 1.00 96.00 91 TYR A O 1
ATOM 720 N N . GLN A 1 92 ? 31.273 -6.689 -38.338 1.00 94.62 92 GLN A N 1
ATOM 721 C CA . GLN A 1 92 ? 30.127 -6.482 -37.450 1.00 94.62 92 GLN A CA 1
ATOM 722 C C . GLN A 1 92 ? 29.063 -5.623 -38.121 1.00 94.62 92 GLN A C 1
ATOM 724 O O . GLN A 1 92 ? 27.880 -5.950 -38.046 1.00 94.62 92 GLN A O 1
ATOM 729 N N . GLU A 1 93 ? 29.465 -4.570 -38.807 1.00 93.62 93 GLU A N 1
ATOM 730 C CA . GLU A 1 93 ? 28.550 -3.685 -39.510 1.00 93.62 93 GLU A CA 1
ATOM 731 C C . GLU A 1 93 ? 27.821 -4.404 -40.641 1.00 93.62 93 GLU A C 1
ATOM 733 O O . GLU A 1 93 ? 26.593 -4.396 -40.684 1.00 93.62 93 GLU A O 1
ATOM 738 N N . ILE A 1 94 ? 28.536 -5.142 -41.494 1.00 93.56 94 ILE A N 1
ATOM 739 C CA . ILE A 1 94 ? 27.938 -5.819 -42.652 1.00 93.56 94 ILE A CA 1
ATOM 740 C C . ILE A 1 94 ? 27.077 -7.020 -42.228 1.00 93.56 94 ILE A C 1
ATOM 742 O O . ILE A 1 94 ? 25.960 -7.201 -42.733 1.00 93.56 94 ILE A O 1
ATOM 746 N N . PHE A 1 95 ? 27.586 -7.873 -41.333 1.00 94.44 95 PHE A N 1
ATOM 747 C CA . PHE A 1 95 ? 27.001 -9.195 -41.071 1.00 94.44 95 PHE A CA 1
ATOM 748 C C . PHE A 1 95 ? 26.226 -9.310 -39.757 1.00 94.44 95 PHE A C 1
ATOM 750 O O . PHE A 1 95 ? 25.435 -10.248 -39.632 1.00 94.44 95 PHE A O 1
ATOM 757 N N . VAL A 1 96 ? 26.438 -8.412 -38.789 1.00 91.81 96 VAL A N 1
ATOM 758 C CA . VAL A 1 96 ? 25.798 -8.486 -37.462 1.00 91.81 96 VAL A CA 1
ATOM 759 C C . VAL A 1 96 ? 24.749 -7.391 -37.286 1.00 91.81 96 VAL A C 1
ATOM 761 O O . VAL A 1 96 ? 23.588 -7.698 -37.024 1.00 91.81 96 VAL A O 1
ATOM 764 N N . TYR A 1 97 ? 25.140 -6.126 -37.431 1.00 90.25 97 TYR A N 1
ATOM 765 C CA . TYR A 1 97 ? 24.275 -4.980 -37.143 1.00 90.25 97 TYR A CA 1
ATOM 766 C C . TYR A 1 97 ? 23.567 -4.420 -38.376 1.00 90.25 97 TYR A C 1
ATOM 768 O O . TYR A 1 97 ? 22.511 -3.798 -38.217 1.00 90.25 97 TYR A O 1
ATOM 776 N N . HIS A 1 98 ? 24.074 -4.724 -39.572 1.00 91.31 98 HIS A N 1
ATOM 777 C CA . HIS A 1 98 ? 23.584 -4.249 -40.867 1.00 91.31 98 HIS A CA 1
ATOM 778 C C . HIS A 1 98 ? 23.602 -2.714 -40.988 1.00 91.31 98 HIS A C 1
ATOM 780 O O . HIS A 1 98 ? 22.617 -2.116 -41.423 1.00 91.31 98 HIS A O 1
ATOM 786 N N . THR A 1 99 ? 24.715 -2.101 -40.574 1.00 90.06 99 THR A N 1
ATOM 787 C CA . THR A 1 99 ? 25.039 -0.671 -40.743 1.00 90.06 99 THR A CA 1
ATOM 788 C C . THR A 1 99 ? 25.922 -0.454 -41.982 1.00 90.06 99 THR A C 1
ATOM 790 O O . THR A 1 99 ? 26.273 -1.415 -42.673 1.00 90.06 99 THR A O 1
ATOM 793 N N . ASP A 1 100 ? 26.200 0.806 -42.332 1.00 91.38 100 ASP A N 1
ATOM 794 C CA . ASP A 1 100 ? 27.035 1.168 -43.486 1.00 91.38 100 ASP A CA 1
ATOM 795 C C . ASP A 1 100 ? 28.496 1.363 -43.041 1.00 91.38 100 ASP A C 1
ATOM 797 O O . ASP A 1 100 ? 28.767 2.396 -42.439 1.00 91.38 100 ASP A O 1
ATOM 801 N N . PRO A 1 101 ? 29.435 0.460 -43.400 1.00 93.00 101 PRO A N 1
ATOM 802 C CA . PRO A 1 101 ? 30.819 0.480 -42.902 1.00 93.00 101 PRO A CA 1
ATOM 803 C C . PRO A 1 101 ? 31.687 1.622 -43.451 1.00 93.00 101 PRO A C 1
ATOM 805 O O . PRO A 1 101 ? 32.905 1.671 -43.270 1.00 93.00 101 PRO A O 1
ATOM 808 N N . LEU A 1 102 ? 31.091 2.509 -44.247 1.00 93.00 102 LEU A N 1
ATOM 809 C CA . LEU A 1 102 ? 31.752 3.673 -44.829 1.00 93.00 102 LEU A CA 1
ATOM 810 C C . LEU A 1 102 ? 31.238 4.983 -44.228 1.00 93.00 102 LEU A C 1
ATOM 812 O O . LEU A 1 102 ? 31.637 6.060 -44.698 1.00 93.00 102 LEU A O 1
ATOM 816 N N . LYS A 1 103 ? 30.332 4.914 -43.250 1.00 91.31 103 LYS A N 1
ATOM 817 C CA . LYS A 1 103 ? 29.621 6.063 -42.715 1.00 91.31 103 LYS A CA 1
ATOM 818 C C . LYS A 1 103 ? 29.586 6.006 -41.185 1.00 91.31 103 LYS A C 1
ATOM 820 O O . LYS A 1 103 ? 28.717 5.344 -40.623 1.00 91.31 103 LYS A O 1
ATOM 825 N N . PRO A 1 104 ? 30.411 6.836 -40.524 1.00 90.50 104 PRO A N 1
ATOM 826 C CA . PRO A 1 104 ? 30.590 6.728 -39.090 1.00 90.50 104 PRO A CA 1
ATOM 827 C C . PRO A 1 104 ? 29.298 7.059 -38.351 1.00 90.50 104 PRO A C 1
ATOM 829 O O . PRO A 1 104 ? 28.698 8.110 -38.605 1.00 90.50 104 PRO A O 1
ATOM 832 N N . ASN A 1 105 ? 28.927 6.221 -37.382 1.00 92.19 105 ASN A N 1
ATOM 833 C CA . ASN A 1 105 ? 27.838 6.504 -36.459 1.00 92.19 105 ASN A CA 1
ATOM 834 C C . ASN A 1 105 ? 28.389 6.976 -35.090 1.00 92.19 105 ASN A C 1
ATOM 836 O O . ASN A 1 105 ? 28.767 6.166 -34.233 1.00 92.19 105 ASN A O 1
ATOM 840 N N . PRO A 1 106 ? 28.430 8.297 -34.819 1.00 92.69 106 PRO A N 1
ATOM 841 C CA . PRO A 1 106 ? 28.960 8.820 -33.558 1.00 92.69 106 PRO A CA 1
ATOM 842 C C . PRO A 1 106 ? 28.150 8.383 -32.323 1.00 92.69 106 PRO A C 1
ATOM 844 O O . PRO A 1 106 ? 28.713 8.321 -31.225 1.00 92.69 106 PRO A O 1
ATOM 847 N N . ASN A 1 107 ? 26.867 8.038 -32.482 1.00 93.56 107 ASN A N 1
ATOM 848 C CA . ASN A 1 107 ? 26.031 7.514 -31.401 1.00 93.56 107 ASN A CA 1
ATOM 849 C C . ASN A 1 107 ? 26.425 6.079 -31.028 1.00 93.56 107 ASN A C 1
ATOM 851 O O . ASN A 1 107 ? 26.566 5.770 -29.842 1.00 93.56 107 ASN A O 1
ATOM 855 N N . VAL A 1 108 ? 26.665 5.218 -32.022 1.00 93.38 108 VAL A N 1
ATOM 856 C CA . VAL A 1 108 ? 27.186 3.854 -31.821 1.00 93.38 108 VAL A CA 1
ATOM 857 C C . VAL A 1 108 ? 28.550 3.901 -31.147 1.00 93.38 108 VAL A C 1
ATOM 859 O O . VAL A 1 108 ? 28.756 3.204 -30.151 1.00 93.38 108 VAL A O 1
ATOM 862 N N . LYS A 1 109 ? 29.436 4.791 -31.603 1.00 93.56 109 LYS A N 1
ATOM 863 C CA . LYS A 1 109 ? 30.742 5.007 -30.977 1.00 93.56 109 LYS A CA 1
ATOM 864 C C . LYS A 1 109 ? 30.636 5.321 -29.494 1.00 93.56 109 LYS A C 1
ATOM 866 O O . LYS A 1 109 ? 31.253 4.657 -28.663 1.00 93.56 109 LYS A O 1
ATOM 871 N N . GLN A 1 110 ? 29.807 6.304 -29.147 1.00 94.81 110 GLN A N 1
ATOM 872 C CA . GLN A 1 110 ? 29.570 6.657 -27.752 1.00 94.81 110 GLN A CA 1
ATOM 873 C C . GLN A 1 110 ? 28.974 5.481 -26.966 1.00 94.81 110 GLN A C 1
ATOM 875 O O . GLN A 1 110 ? 29.367 5.237 -25.824 1.00 94.81 110 GLN A O 1
ATOM 880 N N . ALA A 1 111 ? 28.027 4.749 -27.555 1.00 94.69 111 ALA A N 1
ATOM 881 C CA . ALA A 1 111 ? 27.401 3.604 -26.913 1.00 94.69 111 ALA A CA 1
ATOM 882 C C . ALA A 1 111 ? 28.434 2.514 -26.586 1.00 94.69 111 ALA A C 1
ATOM 884 O O . ALA A 1 111 ? 28.436 1.998 -25.468 1.00 94.69 111 ALA A O 1
ATOM 885 N N . LEU A 1 112 ? 29.348 2.204 -27.507 1.00 94.31 112 LEU A N 1
ATOM 886 C CA . LEU A 1 112 ? 30.455 1.271 -27.283 1.00 94.31 112 LEU A CA 1
ATOM 887 C C . LEU A 1 112 ? 31.416 1.770 -26.196 1.00 94.31 112 LEU A C 1
ATOM 889 O O . LEU A 1 112 ? 31.744 1.005 -25.290 1.00 94.31 112 LEU A O 1
ATOM 893 N N . ASP A 1 113 ? 31.792 3.052 -26.221 1.00 94.94 113 ASP A N 1
ATOM 894 C CA . ASP A 1 113 ? 32.655 3.670 -25.200 1.00 94.94 113 ASP A CA 1
ATOM 895 C C . ASP A 1 113 ? 32.041 3.597 -23.788 1.00 94.94 113 ASP A C 1
ATOM 897 O O . ASP A 1 113 ? 32.751 3.474 -22.786 1.00 94.94 113 ASP A O 1
ATOM 901 N N . LEU A 1 114 ? 30.709 3.639 -23.699 1.00 95.56 114 LEU A N 1
ATOM 902 C CA . LEU A 1 114 ? 29.943 3.496 -22.456 1.00 95.56 114 LEU A CA 1
ATOM 903 C C . LEU A 1 114 ? 29.582 2.035 -22.124 1.00 95.56 114 LEU A C 1
ATOM 905 O O . LEU A 1 114 ? 28.910 1.763 -21.124 1.00 95.56 114 LEU A O 1
ATOM 909 N N . GLY A 1 115 ? 30.041 1.079 -22.932 1.00 94.25 115 GLY A N 1
ATOM 910 C CA . GLY A 1 115 ? 29.833 -0.349 -22.733 1.00 94.25 115 GLY A CA 1
ATOM 911 C C . GLY A 1 115 ? 28.403 -0.811 -23.024 1.00 94.25 115 GLY A C 1
ATOM 912 O O . GLY A 1 115 ? 27.848 -1.610 -22.276 1.00 94.25 115 GLY A O 1
ATOM 913 N N . LEU A 1 116 ? 27.745 -0.301 -24.056 1.00 93.88 116 LEU A N 1
ATOM 914 C CA . LEU A 1 116 ? 26.414 -0.737 -24.495 1.00 93.88 116 LEU A CA 1
ATOM 915 C C . LEU A 1 116 ? 26.493 -1.749 -25.648 1.00 93.88 116 LEU A C 1
ATOM 917 O O . LEU A 1 116 ? 25.602 -1.806 -26.491 1.00 93.88 116 LEU A O 1
ATOM 921 N N . GLU A 1 117 ? 27.522 -2.601 -25.677 1.00 91.75 117 GLU A N 1
ATOM 922 C CA . GLU A 1 117 ? 27.826 -3.482 -26.815 1.00 91.75 117 GLU A CA 1
ATOM 923 C C . GLU A 1 117 ? 26.687 -4.464 -27.133 1.00 91.75 117 GLU A C 1
ATOM 925 O O . GLU A 1 117 ? 26.518 -4.879 -28.272 1.00 91.75 117 GLU A O 1
ATOM 930 N N . LYS A 1 118 ? 25.874 -4.828 -26.133 1.00 91.50 118 LYS A N 1
ATOM 931 C CA . LYS A 1 118 ? 24.700 -5.709 -26.298 1.00 91.50 118 LYS A CA 1
ATOM 932 C C . LYS A 1 118 ? 23.418 -4.975 -26.705 1.00 91.50 118 LYS A C 1
ATOM 934 O O . LYS A 1 118 ? 22.404 -5.622 -26.942 1.00 91.50 118 LYS A O 1
ATOM 939 N N . HIS A 1 119 ? 23.448 -3.646 -26.746 1.00 93.25 119 HIS A N 1
ATOM 940 C CA . HIS A 1 119 ? 22.284 -2.784 -26.964 1.00 93.25 119 HIS A CA 1
ATOM 941 C C . HIS A 1 119 ? 22.453 -1.858 -28.176 1.00 93.25 119 HIS A C 1
ATOM 943 O O . HIS A 1 119 ? 21.665 -0.931 -28.356 1.00 93.25 119 HIS A O 1
ATOM 949 N N . ILE A 1 120 ? 23.437 -2.138 -29.037 1.00 92.50 120 ILE A N 1
ATOM 950 C CA . ILE A 1 120 ? 23.696 -1.387 -30.273 1.00 92.50 120 ILE A CA 1
ATOM 951 C C . ILE A 1 120 ? 22.466 -1.342 -31.183 1.00 92.50 120 ILE A C 1
ATOM 953 O O . ILE A 1 120 ? 22.218 -0.325 -31.813 1.00 92.50 120 ILE A O 1
ATOM 957 N N . ASP A 1 121 ? 21.610 -2.368 -31.175 1.00 91.69 121 ASP A N 1
ATOM 958 C CA . ASP A 1 121 ? 20.364 -2.379 -31.954 1.00 91.69 121 ASP A CA 1
ATOM 959 C C . ASP A 1 121 ? 19.365 -1.257 -31.611 1.00 91.69 121 ASP A C 1
ATOM 961 O O . ASP A 1 121 ? 18.465 -0.996 -32.412 1.00 91.69 121 ASP A O 1
ATOM 965 N N . ILE A 1 122 ? 19.487 -0.632 -30.435 1.00 93.81 122 ILE A N 1
ATOM 966 C CA . ILE A 1 122 ? 18.677 0.526 -30.027 1.00 93.81 122 ILE A CA 1
ATOM 967 C C . ILE A 1 122 ? 19.267 1.817 -30.603 1.00 93.81 122 ILE A C 1
ATOM 969 O O . ILE A 1 122 ? 18.517 2.698 -31.003 1.00 93.81 122 ILE A O 1
ATOM 973 N N . VAL A 1 123 ? 20.598 1.921 -30.643 1.00 92.94 123 VAL A N 1
ATOM 974 C CA . VAL A 1 123 ? 21.326 3.154 -30.980 1.00 92.94 123 VAL A CA 1
ATOM 975 C C . VAL A 1 123 ? 21.658 3.238 -32.467 1.00 92.94 123 VAL A C 1
ATOM 977 O O . VAL A 1 123 ? 21.689 4.330 -33.011 1.00 92.94 123 VAL A O 1
ATOM 980 N N . LYS A 1 124 ? 21.848 2.105 -33.151 1.00 90.50 124 LYS A N 1
ATOM 981 C CA . LYS A 1 124 ? 22.218 2.061 -34.573 1.00 90.50 124 LYS A CA 1
ATOM 982 C C . LYS A 1 124 ? 21.285 2.809 -35.535 1.00 90.50 124 LYS A C 1
ATOM 984 O O . LYS A 1 124 ? 21.786 3.219 -36.576 1.00 90.50 124 LYS A O 1
ATOM 989 N N . PRO A 1 125 ? 19.969 2.976 -35.272 1.00 91.69 125 PRO A N 1
ATOM 990 C CA . PRO A 1 125 ? 19.141 3.795 -36.148 1.00 91.69 125 PRO A CA 1
ATOM 991 C C . PRO A 1 125 ? 19.423 5.292 -35.977 1.00 91.69 125 PRO A C 1
ATOM 993 O O . PRO A 1 125 ? 19.133 6.048 -36.895 1.00 91.69 125 PRO A O 1
ATOM 996 N N . LEU A 1 126 ? 19.974 5.716 -34.829 1.00 87.44 126 LEU A N 1
ATOM 997 C CA . LEU A 1 126 ? 20.285 7.115 -34.557 1.00 87.44 126 LEU A CA 1
ATOM 998 C C . LEU A 1 126 ? 21.402 7.594 -35.471 1.00 87.44 126 LEU A C 1
ATOM 1000 O O . LEU A 1 126 ? 22.482 7.003 -35.491 1.00 87.44 126 LEU A O 1
ATOM 1004 N N . ASP A 1 127 ? 21.128 8.717 -36.129 1.00 72.81 127 ASP A N 1
ATOM 1005 C CA . ASP A 1 127 ? 22.038 9.476 -36.973 1.00 72.81 127 ASP A CA 1
ATOM 1006 C C . ASP A 1 127 ? 22.456 8.783 -38.287 1.00 72.81 127 ASP A C 1
ATOM 1008 O O . ASP A 1 127 ? 23.569 8.289 -38.476 1.00 72.81 127 ASP A O 1
ATOM 1012 N N . GLU A 1 128 ? 21.548 8.856 -39.265 1.00 66.31 128 GLU A N 1
ATOM 1013 C CA . GLU A 1 128 ? 21.861 8.687 -40.685 1.00 66.31 128 GLU A CA 1
ATOM 1014 C C . GLU A 1 128 ? 22.504 9.948 -41.316 1.00 66.31 128 GLU A C 1
ATOM 1016 O O . GLU A 1 128 ? 22.569 10.038 -42.541 1.00 66.31 128 GLU A O 1
ATOM 1021 N N . ASP A 1 129 ? 22.970 10.960 -40.588 1.00 72.88 129 ASP A N 1
ATOM 1022 C CA . ASP A 1 129 ? 23.600 12.158 -41.175 1.00 72.88 129 ASP A CA 1
ATOM 1023 C C . ASP A 1 129 ? 25.085 12.351 -40.810 1.00 72.88 129 ASP A C 1
ATOM 1025 O O . ASP A 1 129 ? 25.786 13.128 -41.470 1.00 72.88 129 ASP A O 1
ATOM 1029 N N . GLY A 1 130 ? 25.599 11.534 -39.890 1.00 74.25 130 GLY A N 1
ATOM 1030 C CA . GLY A 1 130 ? 26.978 11.519 -39.411 1.00 74.25 130 GLY A CA 1
ATOM 1031 C C . GLY A 1 130 ? 27.276 12.580 -38.345 1.00 74.25 130 GLY A C 1
ATOM 1032 O O . GLY A 1 130 ? 28.456 12.832 -38.066 1.00 74.25 130 GLY A O 1
ATOM 1033 N N . SER A 1 131 ? 26.259 13.243 -37.781 1.00 84.19 131 SER A N 1
ATOM 1034 C CA . SER A 1 131 ? 26.395 14.176 -36.663 1.00 84.19 131 SER A CA 1
ATOM 1035 C C . SER A 1 131 ? 25.512 13.849 -35.447 1.00 84.19 131 SER A C 1
ATOM 1037 O O . SER A 1 131 ? 24.291 13.842 -35.498 1.00 84.19 131 SER A O 1
ATOM 1039 N N . GLN A 1 132 ? 26.150 13.717 -34.279 1.00 89.44 132 GLN A N 1
ATOM 1040 C CA . GLN A 1 132 ? 25.446 13.502 -33.016 1.00 89.44 132 GLN A CA 1
ATOM 1041 C C . GLN A 1 132 ? 24.841 14.803 -32.467 1.00 89.44 132 GLN A C 1
ATOM 1043 O O . GLN A 1 132 ? 25.565 15.749 -32.117 1.00 89.44 132 GLN A O 1
ATOM 1048 N N . SER A 1 133 ? 23.519 14.828 -32.296 1.00 92.62 133 SER A N 1
ATOM 1049 C CA . SER A 1 133 ? 22.825 15.932 -31.629 1.00 92.62 133 SER A CA 1
ATOM 1050 C C . SER A 1 133 ? 22.982 15.882 -30.094 1.00 92.62 133 SER A C 1
ATOM 1052 O O . SER A 1 133 ? 23.242 14.822 -29.514 1.00 92.62 133 SER A O 1
ATOM 1054 N N . PRO A 1 134 ? 22.804 17.009 -29.369 1.00 95.06 134 PRO A N 1
ATOM 1055 C CA . PRO A 1 134 ? 22.843 17.004 -27.903 1.00 95.06 134 PRO A CA 1
ATOM 1056 C C . PRO A 1 134 ? 21.825 16.052 -27.259 1.00 95.06 134 PRO A C 1
ATOM 1058 O O . PRO A 1 134 ? 22.110 15.476 -26.210 1.00 95.06 134 PRO A O 1
ATOM 1061 N N . ASN A 1 135 ? 20.658 15.880 -27.886 1.00 95.44 135 ASN A N 1
ATOM 1062 C CA . ASN A 1 135 ? 19.603 15.005 -27.386 1.00 95.44 135 ASN A CA 1
ATOM 1063 C C . ASN A 1 135 ? 19.948 13.530 -27.589 1.00 95.44 135 ASN A C 1
ATOM 1065 O O . ASN A 1 135 ? 19.766 12.745 -26.665 1.00 95.44 135 ASN A O 1
ATOM 1069 N N . GLU A 1 136 ? 20.487 13.155 -28.752 1.00 95.00 136 GLU A N 1
ATOM 1070 C CA . GLU A 1 136 ? 20.972 11.790 -28.992 1.00 95.00 136 GLU A CA 1
ATOM 1071 C C . GLU A 1 136 ? 22.100 11.433 -28.026 1.00 95.00 136 GLU A C 1
ATOM 1073 O O . GLU A 1 136 ? 22.072 10.376 -27.397 1.00 95.00 136 GLU A O 1
ATOM 1078 N N . LYS A 1 137 ? 23.040 12.360 -27.813 1.00 95.75 137 LYS A N 1
ATOM 1079 C CA . LYS A 1 137 ? 24.103 12.183 -26.824 1.00 95.75 137 LYS A CA 1
ATOM 1080 C C . LYS A 1 137 ? 23.541 11.907 -25.427 1.00 95.75 137 LYS A C 1
ATOM 1082 O O . LYS A 1 137 ? 23.975 10.970 -24.757 1.00 95.75 137 LYS A O 1
ATOM 1087 N N . ALA A 1 138 ? 22.575 12.717 -24.992 1.00 97.19 138 ALA A N 1
ATOM 1088 C CA . ALA A 1 138 ? 21.918 12.559 -23.697 1.00 97.19 138 ALA A CA 1
ATOM 1089 C C . ALA A 1 138 ? 21.091 11.263 -23.616 1.00 97.19 138 ALA A C 1
ATOM 1091 O O . ALA A 1 138 ? 21.013 10.644 -22.555 1.00 97.19 138 ALA A O 1
ATOM 1092 N N . PHE A 1 139 ? 20.503 10.821 -24.728 1.00 97.44 139 PHE A N 1
ATOM 1093 C CA . PHE A 1 139 ? 19.767 9.564 -24.824 1.00 97.44 139 PHE A CA 1
ATOM 1094 C C . PHE A 1 139 ? 20.688 8.349 -24.631 1.00 97.44 139 PHE A C 1
ATOM 1096 O O . PHE A 1 139 ? 20.378 7.456 -23.839 1.00 97.44 139 PHE A O 1
ATOM 1103 N N . VAL A 1 140 ? 21.861 8.340 -25.272 1.00 96.62 140 VAL A N 1
ATOM 1104 C CA . VAL A 1 140 ? 22.870 7.284 -25.080 1.00 96.62 140 VAL A CA 1
ATOM 1105 C C . VAL A 1 140 ? 23.422 7.303 -23.644 1.00 96.62 140 VAL A C 1
ATOM 1107 O O . VAL A 1 140 ? 23.592 6.247 -23.029 1.00 96.62 140 VAL A O 1
ATOM 1110 N N . GLU A 1 141 ? 23.637 8.485 -23.057 1.00 97.50 141 GLU A N 1
ATOM 1111 C CA . GLU A 1 141 ? 24.033 8.629 -21.644 1.00 97.50 141 GLU A CA 1
ATOM 1112 C C . GLU A 1 141 ? 22.959 8.100 -20.677 1.00 97.50 141 GLU A C 1
ATOM 1114 O O . GLU A 1 141 ? 23.291 7.414 -19.705 1.00 97.50 141 GLU A O 1
ATOM 1119 N N . LEU A 1 142 ? 21.675 8.356 -20.954 1.00 97.31 142 LEU A N 1
ATOM 1120 C CA . LEU A 1 142 ? 20.549 7.806 -20.194 1.00 97.31 142 LEU A CA 1
ATOM 1121 C C . LEU A 1 142 ? 20.562 6.274 -20.223 1.00 97.31 142 LEU A C 1
ATOM 1123 O O . LEU A 1 142 ? 20.441 5.645 -19.170 1.00 97.31 142 LEU A O 1
ATOM 1127 N N . MET A 1 143 ? 20.740 5.674 -21.404 1.00 97.19 143 MET A N 1
ATOM 1128 C CA . MET A 1 143 ? 20.845 4.220 -21.552 1.00 97.19 143 MET A CA 1
ATOM 1129 C C . MET A 1 143 ? 22.014 3.651 -20.745 1.00 97.19 143 MET A C 1
ATOM 1131 O O . MET A 1 143 ? 21.849 2.669 -20.020 1.00 97.19 143 MET A O 1
ATOM 1135 N N . ALA A 1 144 ? 23.186 4.282 -20.832 1.00 96.38 144 ALA A N 1
ATOM 1136 C CA . ALA A 1 144 ? 24.372 3.865 -20.092 1.00 96.38 144 ALA A CA 1
ATOM 1137 C C . ALA A 1 144 ? 24.160 3.939 -18.571 1.00 96.38 144 ALA A C 1
ATOM 1139 O O . ALA A 1 144 ? 24.539 3.018 -17.847 1.00 96.38 144 ALA A O 1
ATOM 1140 N N . GLY A 1 145 ? 23.485 4.986 -18.088 1.00 95.25 145 GLY A N 1
ATOM 1141 C CA . GLY A 1 145 ? 23.113 5.153 -16.679 1.00 95.25 145 GLY A CA 1
ATOM 1142 C C . GLY A 1 145 ? 22.019 4.201 -16.173 1.00 95.25 145 GLY A C 1
ATOM 1143 O O . GLY A 1 145 ? 21.647 4.278 -14.999 1.00 95.25 145 GLY A O 1
ATOM 1144 N N . ARG A 1 146 ? 21.474 3.345 -17.047 1.00 94.88 146 ARG A N 1
ATOM 1145 C CA . ARG A 1 146 ? 20.395 2.380 -16.767 1.00 94.88 146 ARG A CA 1
ATOM 1146 C C . ARG A 1 146 ? 20.706 0.976 -17.295 1.00 94.88 146 ARG A C 1
ATOM 1148 O O . ARG A 1 146 ? 19.796 0.164 -17.470 1.00 94.88 146 ARG A O 1
ATOM 1155 N N . LYS A 1 147 ? 21.980 0.672 -17.558 1.00 92.38 147 LYS A N 1
ATOM 1156 C CA . LYS A 1 147 ? 22.429 -0.577 -18.196 1.00 92.38 147 LYS A CA 1
ATOM 1157 C C . LYS A 1 147 ? 21.908 -1.837 -17.492 1.00 92.38 147 LYS A C 1
ATOM 1159 O O . LYS A 1 147 ? 21.620 -2.836 -18.145 1.00 92.38 147 LYS A O 1
ATOM 1164 N N . GLU A 1 148 ? 21.751 -1.787 -16.174 1.00 89.94 148 GLU A N 1
ATOM 1165 C CA . GLU A 1 148 ? 21.255 -2.877 -15.334 1.00 89.94 148 GLU A CA 1
ATOM 1166 C C . GLU A 1 148 ? 19.789 -3.258 -15.593 1.00 89.94 148 GLU A C 1
ATOM 1168 O O . GLU A 1 148 ? 19.428 -4.416 -15.394 1.00 89.94 148 GLU A O 1
ATOM 1173 N N . ILE A 1 149 ? 18.963 -2.322 -16.073 1.00 95.12 149 ILE A N 1
ATOM 1174 C CA . ILE A 1 149 ? 17.541 -2.553 -16.376 1.00 95.12 149 ILE A CA 1
ATOM 1175 C C . ILE A 1 149 ? 17.242 -2.615 -17.879 1.00 95.12 149 ILE A C 1
ATOM 1177 O O . ILE A 1 149 ? 16.106 -2.885 -18.257 1.00 95.12 149 ILE A O 1
ATOM 1181 N N . LEU A 1 150 ? 18.235 -2.443 -18.760 1.00 95.94 150 LEU A N 1
ATOM 1182 C CA . LEU A 1 150 ? 18.051 -2.643 -20.209 1.00 95.94 150 LEU A CA 1
ATOM 1183 C C . LEU A 1 150 ? 17.737 -4.105 -20.579 1.00 95.94 150 LEU A C 1
ATOM 1185 O O . LEU A 1 150 ? 17.343 -4.385 -21.708 1.00 95.94 150 LEU A O 1
ATOM 1189 N N . ALA A 1 151 ? 17.896 -5.039 -19.637 1.00 94.44 151 ALA A N 1
ATOM 1190 C CA . ALA A 1 151 ? 17.422 -6.412 -19.776 1.00 94.44 151 ALA A CA 1
ATOM 1191 C C . ALA A 1 151 ? 15.886 -6.534 -19.699 1.00 94.44 151 ALA A C 1
ATOM 1193 O O . ALA A 1 151 ? 15.360 -7.572 -20.091 1.00 94.44 151 ALA A O 1
ATOM 1194 N N . ILE A 1 152 ? 15.175 -5.508 -19.209 1.00 98.00 152 ILE A N 1
ATOM 1195 C CA . ILE A 1 152 ? 13.708 -5.472 -19.174 1.00 98.00 152 ILE A CA 1
ATOM 1196 C C . ILE A 1 152 ? 13.178 -5.218 -20.597 1.00 98.00 152 ILE A C 1
ATOM 1198 O O . ILE A 1 152 ? 13.399 -4.122 -21.129 1.00 98.00 152 ILE A O 1
ATOM 1202 N N . PRO A 1 153 ? 12.463 -6.178 -21.222 1.00 97.62 153 PRO A N 1
ATOM 1203 C CA . PRO A 1 153 ? 12.035 -6.065 -22.617 1.00 97.62 153 PRO A CA 1
ATOM 1204 C C . PRO A 1 153 ? 11.218 -4.806 -22.917 1.00 97.62 153 PRO A C 1
ATOM 1206 O O . PRO A 1 153 ? 11.522 -4.110 -23.880 1.00 97.62 153 PRO A O 1
ATOM 1209 N N . ALA A 1 154 ? 10.251 -4.453 -22.067 1.00 98.19 154 ALA A N 1
ATOM 1210 C CA . ALA A 1 154 ? 9.419 -3.264 -22.238 1.00 98.19 154 ALA A CA 1
ATOM 1211 C C . ALA A 1 154 ? 10.243 -1.971 -22.349 1.00 98.19 154 ALA A C 1
ATOM 1213 O O . ALA A 1 154 ? 9.915 -1.110 -23.163 1.00 98.19 154 ALA A O 1
ATOM 1214 N N . LEU A 1 155 ? 11.327 -1.837 -21.572 1.00 98.31 155 LEU A N 1
ATOM 1215 C CA . LEU A 1 155 ? 12.217 -0.677 -21.651 1.00 98.31 155 LEU A CA 1
ATOM 1216 C C . LEU A 1 155 ? 13.032 -0.682 -22.942 1.00 98.31 155 LEU A C 1
ATOM 1218 O O . LEU A 1 155 ? 13.081 0.328 -23.640 1.00 98.31 155 LEU A O 1
ATOM 1222 N N . ALA A 1 156 ? 13.651 -1.816 -23.271 1.00 97.12 156 ALA A N 1
ATOM 1223 C CA . ALA A 1 156 ? 14.463 -1.944 -24.476 1.00 97.12 156 ALA A CA 1
ATOM 1224 C C . ALA A 1 156 ? 13.641 -1.690 -25.752 1.00 97.12 156 ALA A C 1
ATOM 1226 O O . ALA A 1 156 ? 14.081 -0.957 -26.636 1.00 97.12 156 ALA A O 1
ATOM 1227 N N . GLU A 1 157 ? 12.432 -2.249 -25.830 1.00 97.56 157 GLU A N 1
ATOM 1228 C CA . GLU A 1 157 ? 11.493 -2.041 -26.937 1.00 97.56 157 GLU A CA 1
ATOM 1229 C C . GLU A 1 157 ? 11.031 -0.585 -27.025 1.00 97.56 157 GLU A C 1
ATOM 1231 O O . GLU A 1 157 ? 11.001 -0.016 -28.119 1.00 97.56 157 GLU A O 1
ATOM 1236 N N . TYR A 1 158 ? 10.710 0.033 -25.885 1.00 98.19 158 TYR A N 1
ATOM 1237 C CA . TYR A 1 158 ? 10.314 1.435 -25.835 1.00 98.19 158 TYR A CA 1
ATOM 1238 C C . TYR A 1 158 ? 11.433 2.345 -26.346 1.00 98.19 158 TYR A C 1
ATOM 1240 O O . TYR A 1 158 ? 11.201 3.127 -27.262 1.00 98.19 158 TYR A O 1
ATOM 1248 N N . LEU A 1 159 ? 12.652 2.215 -25.814 1.00 97.81 159 LEU A N 1
ATOM 1249 C CA . LEU A 1 159 ? 13.793 3.044 -26.216 1.00 97.81 159 LEU A CA 1
ATOM 1250 C C . LEU A 1 159 ? 14.144 2.838 -27.692 1.00 97.81 159 LEU A C 1
ATOM 1252 O O . LEU A 1 159 ? 14.380 3.806 -28.411 1.00 97.81 159 LEU A O 1
ATOM 1256 N N . LYS A 1 160 ? 14.088 1.592 -28.179 1.00 96.06 160 LYS A N 1
ATOM 1257 C CA . LYS A 1 160 ? 14.264 1.297 -29.606 1.00 96.06 160 LYS A CA 1
ATOM 1258 C C . LYS A 1 160 ? 13.243 2.032 -30.469 1.00 96.06 160 LYS A C 1
ATOM 1260 O O . LYS A 1 160 ? 13.599 2.551 -31.522 1.00 96.06 160 LYS A O 1
ATOM 1265 N N . LYS A 1 161 ? 11.983 2.088 -30.030 1.00 96.31 161 LYS A N 1
ATOM 1266 C CA . LYS A 1 161 ? 10.920 2.803 -30.740 1.00 96.31 161 LYS A CA 1
ATOM 1267 C C . LYS A 1 161 ? 11.196 4.307 -30.816 1.00 96.31 161 LYS A C 1
ATOM 1269 O O . LYS A 1 161 ? 10.981 4.873 -31.880 1.00 96.31 161 LYS A O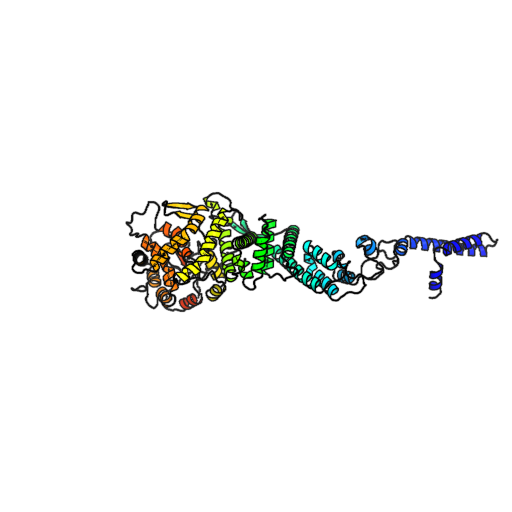 1
ATOM 1274 N N . GLN A 1 162 ? 11.689 4.918 -29.736 1.00 95.56 162 GLN A N 1
ATOM 1275 C CA . GLN A 1 162 ? 12.050 6.346 -29.718 1.00 95.56 162 GLN A CA 1
ATOM 1276 C C . GLN A 1 162 ? 13.176 6.652 -30.709 1.00 95.56 162 GLN A C 1
ATOM 1278 O O . GLN A 1 162 ? 13.130 7.650 -31.400 1.00 95.56 162 GLN A O 1
ATOM 1283 N N . ALA A 1 163 ? 14.151 5.753 -30.834 1.00 94.06 163 ALA A N 1
ATOM 1284 C CA . ALA A 1 163 ? 15.272 5.928 -31.751 1.00 94.06 163 ALA A CA 1
ATOM 1285 C C . ALA A 1 163 ? 14.956 5.597 -33.223 1.00 94.06 163 ALA A C 1
ATOM 1287 O O . ALA A 1 163 ? 15.809 5.774 -34.086 1.00 94.06 163 ALA A O 1
ATOM 1288 N N . THR A 1 164 ? 13.771 5.057 -33.536 1.00 91.56 164 THR A N 1
ATOM 1289 C CA . THR A 1 164 ? 13.509 4.411 -34.838 1.00 91.56 164 THR A CA 1
ATOM 1290 C C . THR A 1 164 ? 13.496 5.381 -36.022 1.00 91.56 164 THR A C 1
ATOM 1292 O O . THR A 1 164 ? 13.800 4.956 -37.134 1.00 91.56 164 THR A O 1
ATOM 1295 N N . ASP A 1 165 ? 13.138 6.651 -35.819 1.00 90.00 165 ASP A N 1
ATOM 1296 C CA . ASP A 1 165 ? 13.118 7.646 -36.902 1.00 90.00 165 ASP A CA 1
ATOM 1297 C C . ASP A 1 165 ? 14.495 8.267 -37.200 1.00 90.00 165 ASP A C 1
ATOM 1299 O O . ASP A 1 165 ? 14.629 9.068 -38.126 1.00 90.00 165 ASP A O 1
ATOM 1303 N N . GLY A 1 166 ? 15.511 7.844 -36.444 1.00 90.19 166 GLY A N 1
ATOM 1304 C CA . GLY A 1 166 ? 16.904 8.234 -36.587 1.00 90.19 166 GLY A CA 1
ATOM 1305 C C . GLY A 1 166 ? 17.297 9.519 -35.869 1.00 90.19 166 GLY A C 1
ATOM 1306 O O . GLY A 1 166 ? 18.463 9.903 -35.937 1.00 90.19 166 GLY A O 1
ATOM 1307 N N . THR A 1 167 ? 16.377 10.154 -35.144 1.00 91.69 167 THR A N 1
ATOM 1308 C CA . THR A 1 167 ? 16.642 11.355 -34.345 1.00 91.69 167 THR A CA 1
ATOM 1309 C C . THR A 1 167 ? 16.050 11.223 -32.944 1.00 91.69 167 THR A C 1
ATOM 1311 O O . THR A 1 167 ? 15.266 10.322 -32.678 1.00 91.69 167 THR A O 1
ATOM 1314 N N . ILE A 1 168 ? 16.442 12.103 -32.017 1.00 95.50 168 ILE A N 1
ATOM 1315 C CA . ILE A 1 168 ? 15.798 12.200 -30.698 1.00 95.50 168 ILE A CA 1
ATOM 1316 C C . ILE A 1 168 ? 15.340 13.636 -30.453 1.00 95.50 168 ILE A C 1
ATOM 1318 O O . ILE A 1 168 ? 16.140 14.564 -30.275 1.00 95.50 168 ILE A O 1
ATOM 1322 N N . THR A 1 169 ? 14.029 13.831 -30.388 1.00 95.69 169 THR A N 1
ATOM 1323 C CA . THR A 1 169 ? 13.430 15.106 -29.993 1.00 95.69 169 THR A CA 1
ATOM 1324 C C . THR A 1 169 ? 13.510 15.327 -28.478 1.00 95.69 169 THR A C 1
ATOM 1326 O O . THR A 1 169 ? 13.748 14.413 -27.688 1.00 95.69 169 THR A O 1
ATOM 1329 N N . GLU A 1 170 ? 13.292 16.570 -28.039 1.00 97.00 170 GLU A N 1
ATOM 1330 C CA . GLU A 1 170 ? 13.249 16.905 -26.607 1.00 97.00 170 GLU A CA 1
ATOM 1331 C C . GLU A 1 170 ? 12.136 16.137 -25.872 1.00 97.00 170 GLU A C 1
ATOM 1333 O O . GLU A 1 170 ? 12.328 15.684 -24.744 1.00 97.00 170 GLU A O 1
ATOM 1338 N N . GLU A 1 171 ? 10.990 15.941 -26.529 1.00 96.81 171 GLU A N 1
ATOM 1339 C CA . GLU A 1 171 ? 9.854 15.222 -25.956 1.00 96.81 171 GLU A CA 1
ATOM 1340 C C . GLU A 1 171 ? 10.138 13.723 -25.815 1.00 96.81 171 GLU A C 1
ATOM 1342 O O . GLU A 1 171 ? 9.854 13.141 -24.768 1.00 96.81 171 GLU A O 1
ATOM 1347 N N . GLU A 1 172 ? 10.755 13.103 -26.820 1.00 97.19 172 GLU A N 1
ATOM 1348 C CA . GLU A 1 172 ? 11.142 11.688 -26.778 1.00 97.19 172 GLU A CA 1
ATOM 1349 C C . GLU A 1 172 ? 12.209 11.436 -25.713 1.00 97.19 172 GLU A C 1
ATOM 1351 O O . GLU A 1 172 ? 12.118 10.460 -24.963 1.00 97.19 172 GLU A O 1
ATOM 1356 N N . LEU A 1 173 ? 13.181 12.345 -25.569 1.00 97.81 173 LEU A N 1
ATOM 1357 C CA . LEU A 1 173 ? 14.179 12.276 -24.502 1.00 97.81 173 LEU A CA 1
ATOM 1358 C C . LEU A 1 173 ? 13.527 12.396 -23.116 1.00 97.81 173 LEU A C 1
ATOM 1360 O O . LEU A 1 173 ? 13.828 11.602 -22.220 1.00 97.81 173 LEU A O 1
ATOM 1364 N N . ARG A 1 174 ? 12.602 13.348 -22.938 1.00 98.12 174 ARG A N 1
ATOM 1365 C CA . ARG A 1 174 ? 11.844 13.538 -21.692 1.00 98.12 174 ARG A CA 1
ATOM 1366 C C . ARG A 1 174 ? 11.026 12.297 -21.339 1.00 98.12 174 ARG A C 1
ATOM 1368 O O . ARG A 1 174 ? 11.098 11.823 -20.204 1.00 98.12 174 ARG A O 1
ATOM 1375 N N . CYS A 1 175 ? 10.299 11.740 -22.305 1.00 98.19 175 CYS A N 1
ATOM 1376 C CA . CYS A 1 175 ? 9.493 10.540 -22.095 1.00 98.19 175 CYS A CA 1
ATOM 1377 C C . CYS A 1 175 ? 10.368 9.309 -21.820 1.00 98.19 175 CYS A C 1
ATOM 1379 O O . CYS A 1 175 ? 10.062 8.511 -20.936 1.00 98.19 175 CYS A O 1
ATOM 1381 N N . SER A 1 176 ? 11.511 9.189 -22.501 1.00 98.25 176 SER A N 1
ATOM 1382 C CA . SER A 1 176 ? 12.514 8.147 -22.238 1.00 98.25 176 SER A CA 1
ATOM 1383 C C . SER A 1 176 ? 13.084 8.239 -20.831 1.00 98.25 176 SER A C 1
ATOM 1385 O O . SER A 1 176 ? 13.240 7.212 -20.168 1.00 98.25 176 SER A O 1
ATOM 1387 N N . HIS A 1 177 ? 13.357 9.450 -20.345 1.00 98.25 177 HIS A N 1
ATOM 1388 C CA . HIS A 1 177 ? 13.816 9.669 -18.979 1.00 98.25 177 HIS A CA 1
ATOM 1389 C C . HIS A 1 177 ? 12.748 9.264 -17.954 1.00 98.25 177 HIS A C 1
ATOM 1391 O O . HIS A 1 177 ? 13.045 8.499 -17.033 1.00 98.25 177 HIS A O 1
ATOM 1397 N N . ASN A 1 178 ? 11.507 9.731 -18.121 1.00 98.50 178 ASN A N 1
ATOM 1398 C CA . ASN A 1 178 ? 10.388 9.393 -17.235 1.00 98.50 178 ASN A CA 1
ATOM 1399 C C . ASN A 1 178 ? 10.138 7.884 -17.188 1.00 98.50 178 ASN A C 1
ATOM 1401 O O . ASN A 1 178 ? 10.068 7.302 -16.104 1.00 98.50 178 ASN A O 1
ATOM 1405 N N . PHE A 1 179 ? 10.077 7.237 -18.352 1.00 98.69 179 PHE A N 1
ATOM 1406 C CA . PHE A 1 179 ? 9.830 5.807 -18.408 1.00 98.69 179 PHE A CA 1
ATOM 1407 C C . PHE A 1 179 ? 10.999 5.011 -17.822 1.00 98.69 179 PHE A C 1
ATOM 1409 O O . PHE A 1 179 ? 10.787 4.132 -16.992 1.00 98.69 179 PHE A O 1
ATOM 1416 N N . SER A 1 180 ? 12.245 5.371 -18.138 1.00 98.12 180 SER A N 1
ATOM 1417 C CA . SER A 1 180 ? 13.424 4.734 -17.530 1.00 98.12 180 SER A CA 1
ATOM 1418 C C . SER A 1 180 ? 13.462 4.907 -16.008 1.00 98.12 180 SER A C 1
ATOM 1420 O O . SER A 1 180 ? 13.893 4.001 -15.294 1.00 98.12 180 SER A O 1
ATOM 1422 N N . HIS A 1 181 ? 13.013 6.057 -15.493 1.00 98.00 181 HIS A N 1
ATOM 1423 C CA . HIS A 1 181 ? 12.867 6.297 -14.057 1.00 98.00 181 HIS A CA 1
ATOM 1424 C C . HIS A 1 181 ? 11.821 5.364 -13.435 1.00 98.00 181 HIS A C 1
ATOM 1426 O O . HIS A 1 181 ? 12.102 4.734 -12.415 1.00 98.00 181 HIS A O 1
ATOM 1432 N N . LEU A 1 182 ? 10.650 5.223 -14.067 1.00 98.69 182 LEU A N 1
ATOM 1433 C CA . LEU A 1 182 ? 9.623 4.273 -13.641 1.00 98.69 182 LEU A CA 1
ATOM 1434 C C . LEU A 1 182 ? 10.166 2.841 -13.615 1.00 98.69 182 LEU A C 1
ATOM 1436 O O . LEU A 1 182 ? 10.100 2.197 -12.573 1.00 98.69 182 LEU A O 1
ATOM 1440 N N . VAL A 1 183 ? 10.730 2.350 -14.724 1.00 98.75 183 VAL A N 1
ATOM 1441 C CA . VAL A 1 183 ? 11.228 0.966 -14.821 1.00 98.75 183 VAL A CA 1
ATOM 1442 C C . VAL A 1 183 ? 12.306 0.693 -13.773 1.00 98.75 183 VAL A C 1
ATOM 1444 O O . VAL A 1 183 ? 12.295 -0.371 -13.152 1.00 98.75 183 VAL A O 1
ATOM 1447 N N . LYS A 1 184 ? 13.199 1.659 -13.509 1.00 98.31 184 LYS A N 1
ATOM 1448 C CA . LYS A 1 184 ? 14.200 1.525 -12.443 1.00 98.31 184 LYS A CA 1
ATOM 1449 C C . LYS A 1 184 ? 13.553 1.374 -11.071 1.00 98.31 184 LYS A C 1
ATOM 1451 O O . LYS A 1 184 ? 13.911 0.460 -10.335 1.00 98.31 184 LYS A O 1
ATOM 1456 N N . GLY A 1 185 ? 12.600 2.247 -10.749 1.00 98.25 185 GLY A N 1
ATOM 1457 C CA . GLY A 1 185 ? 11.875 2.189 -9.484 1.00 98.25 185 GLY A CA 1
ATOM 1458 C C . GLY A 1 185 ? 11.106 0.877 -9.316 1.00 98.25 185 GLY A C 1
ATOM 1459 O O . GLY A 1 185 ? 11.158 0.272 -8.249 1.00 98.25 185 GLY A O 1
ATOM 1460 N N . LEU A 1 186 ? 10.449 0.399 -10.378 1.00 98.62 186 LEU A N 1
ATOM 1461 C CA . LEU A 1 186 ? 9.741 -0.884 -10.376 1.00 98.62 186 LEU A CA 1
ATOM 1462 C C . LEU A 1 186 ? 10.703 -2.040 -10.099 1.00 98.62 186 LEU A C 1
ATOM 1464 O O . LEU A 1 186 ? 10.438 -2.854 -9.217 1.00 98.62 186 LEU A O 1
ATOM 1468 N N . TYR A 1 187 ? 11.832 -2.088 -10.811 1.00 97.94 187 TYR A N 1
ATOM 1469 C CA . TYR A 1 187 ? 12.844 -3.124 -10.620 1.00 97.94 187 TYR A CA 1
ATOM 1470 C C . TYR A 1 187 ? 13.382 -3.140 -9.184 1.00 97.94 187 TYR A C 1
ATOM 1472 O O . TYR A 1 187 ? 13.549 -4.213 -8.603 1.00 97.94 187 TYR A O 1
ATOM 1480 N N . ASP A 1 188 ? 13.621 -1.968 -8.594 1.00 97.00 188 ASP A N 1
ATOM 1481 C CA . ASP A 1 188 ? 14.126 -1.845 -7.225 1.00 97.00 188 ASP A CA 1
ATOM 1482 C C . ASP A 1 188 ? 13.089 -2.279 -6.181 1.00 97.00 188 ASP A C 1
ATOM 1484 O O . ASP A 1 188 ? 13.425 -3.038 -5.268 1.00 97.00 188 ASP A O 1
ATOM 1488 N N . GLU A 1 189 ? 11.831 -1.852 -6.315 1.00 97.19 189 GLU A N 1
ATOM 1489 C CA . GLU A 1 189 ? 10.747 -2.262 -5.411 1.00 97.19 189 GLU A CA 1
ATOM 1490 C C . GLU A 1 189 ? 10.486 -3.771 -5.494 1.00 97.19 189 GLU A C 1
ATOM 1492 O O . GLU A 1 189 ? 10.375 -4.432 -4.463 1.00 97.19 189 GLU A O 1
ATOM 1497 N N . ILE A 1 190 ? 10.463 -4.342 -6.703 1.00 97.25 190 ILE A N 1
ATOM 1498 C CA . ILE A 1 190 ? 10.278 -5.786 -6.919 1.00 97.25 190 ILE A CA 1
ATOM 1499 C C . ILE A 1 190 ? 11.477 -6.575 -6.378 1.00 97.25 190 ILE A C 1
ATOM 1501 O O . ILE A 1 190 ? 11.300 -7.626 -5.765 1.00 97.25 190 ILE A O 1
ATOM 1505 N N . SER A 1 191 ? 12.702 -6.067 -6.549 1.00 95.00 191 SER A N 1
ATOM 1506 C CA . SER A 1 191 ? 13.916 -6.735 -6.059 1.00 95.00 191 SER A CA 1
ATOM 1507 C C . SER A 1 191 ? 14.017 -6.784 -4.540 1.00 95.00 191 SER A C 1
ATOM 1509 O O . SER A 1 191 ? 14.575 -7.735 -4.000 1.00 95.00 191 SER A O 1
ATOM 1511 N N . ASN A 1 192 ? 13.471 -5.782 -3.853 1.00 94.12 192 ASN A N 1
ATOM 1512 C CA . ASN A 1 192 ? 13.441 -5.729 -2.393 1.00 94.12 192 ASN A CA 1
ATOM 1513 C C . ASN A 1 192 ? 12.126 -6.270 -1.807 1.00 94.12 192 ASN A C 1
ATOM 1515 O O . ASN A 1 192 ? 11.925 -6.233 -0.588 1.00 94.12 192 ASN A O 1
ATOM 1519 N N . PHE A 1 193 ? 11.220 -6.763 -2.655 1.00 95.19 193 PHE A N 1
ATOM 1520 C CA . PHE A 1 193 ? 9.945 -7.290 -2.209 1.00 95.19 193 PHE A CA 1
ATOM 1521 C C . PHE A 1 193 ? 10.128 -8.612 -1.464 1.00 95.19 193 PHE A C 1
ATOM 1523 O O . PHE A 1 193 ? 10.888 -9.494 -1.867 1.00 95.19 193 PHE A O 1
ATOM 1530 N N . TYR A 1 194 ? 9.371 -8.752 -0.383 1.00 93.69 194 TYR A N 1
ATOM 1531 C CA . TYR A 1 194 ? 9.298 -9.965 0.411 1.00 93.69 194 TYR A CA 1
ATOM 1532 C C . TYR A 1 194 ? 7.879 -10.193 0.926 1.00 93.69 194 TYR A C 1
ATOM 1534 O O . TYR A 1 194 ? 7.134 -9.231 1.152 1.00 93.69 194 TYR A O 1
ATOM 1542 N N . PHE A 1 195 ? 7.580 -11.467 1.159 1.00 92.25 195 PHE A N 1
ATOM 1543 C CA . PHE A 1 195 ? 6.399 -11.981 1.846 1.00 92.25 195 PHE A CA 1
ATOM 1544 C C . PHE A 1 195 ? 6.776 -12.387 3.266 1.00 92.25 195 PHE A C 1
ATOM 1546 O O . PHE A 1 195 ? 7.900 -12.846 3.493 1.00 92.25 195 PHE A O 1
ATOM 1553 N N . VAL A 1 196 ? 5.848 -12.263 4.211 1.00 90.62 196 VAL A N 1
ATOM 1554 C CA . VAL A 1 196 ? 6.016 -12.832 5.552 1.00 90.62 196 VAL A CA 1
ATOM 1555 C C . VAL A 1 196 ? 5.308 -14.175 5.600 1.00 90.62 196 VAL A C 1
ATOM 1557 O O . VAL A 1 196 ? 4.103 -14.265 5.386 1.00 90.62 196 VAL A O 1
ATOM 1560 N N . VAL A 1 197 ? 6.064 -15.228 5.892 1.00 88.56 197 VAL A N 1
ATOM 1561 C CA . VAL A 1 197 ? 5.544 -16.588 6.056 1.00 88.56 197 VAL A CA 1
ATOM 1562 C C . VAL A 1 197 ? 5.853 -17.091 7.456 1.00 88.56 197 VAL A C 1
ATOM 1564 O O . VAL A 1 197 ? 6.874 -16.731 8.040 1.00 88.56 197 VAL A O 1
ATOM 1567 N N . ARG A 1 198 ? 4.982 -17.937 8.003 1.00 84.06 198 ARG A N 1
ATOM 1568 C CA . ARG A 1 198 ? 5.233 -18.625 9.273 1.00 84.06 198 ARG A CA 1
ATOM 1569 C C . ARG A 1 198 ? 5.768 -20.022 9.009 1.00 84.06 198 ARG A C 1
ATOM 1571 O O . ARG A 1 198 ? 5.243 -20.734 8.155 1.00 84.06 198 ARG A O 1
ATOM 1578 N N . ASP A 1 199 ? 6.802 -20.407 9.745 1.00 81.75 199 ASP A N 1
ATOM 1579 C CA . ASP A 1 199 ? 7.283 -21.786 9.745 1.00 81.75 199 ASP A CA 1
ATOM 1580 C C . ASP A 1 199 ? 6.396 -22.712 10.599 1.00 81.75 199 ASP A C 1
ATOM 1582 O O . ASP A 1 199 ? 5.409 -22.291 11.207 1.00 81.75 199 ASP A O 1
ATOM 1586 N N . GLU A 1 200 ? 6.748 -23.999 10.645 1.00 80.44 200 GLU A N 1
ATOM 1587 C CA . GLU A 1 200 ? 6.012 -25.031 11.392 1.00 80.44 200 GLU A CA 1
ATOM 1588 C C . GLU A 1 200 ? 5.949 -24.784 12.914 1.00 80.44 200 GLU A C 1
ATOM 1590 O O . GLU A 1 200 ? 5.121 -25.384 13.599 1.00 80.44 200 GLU A O 1
ATOM 1595 N N . TYR A 1 201 ? 6.786 -23.884 13.443 1.00 77.06 201 TYR A N 1
ATOM 1596 C CA . TYR A 1 201 ? 6.813 -23.483 14.852 1.00 77.06 201 TYR A CA 1
ATOM 1597 C C . TYR A 1 201 ? 6.132 -22.127 15.090 1.00 77.06 201 TYR A C 1
ATOM 1599 O O . TYR A 1 201 ? 6.170 -21.610 16.208 1.00 77.06 201 TYR A O 1
ATOM 1607 N N . GLY A 1 202 ? 5.520 -21.541 14.055 1.00 73.81 202 GLY A N 1
ATOM 1608 C CA . GLY A 1 202 ? 4.845 -20.247 14.118 1.00 73.81 202 GLY A CA 1
ATOM 1609 C C . GLY A 1 202 ? 5.789 -19.043 14.075 1.00 73.81 202 GLY A C 1
ATOM 1610 O O . GLY A 1 202 ? 5.338 -17.924 14.317 1.00 73.81 202 GLY A O 1
ATOM 1611 N N . LYS A 1 203 ? 7.079 -19.236 13.771 1.00 81.50 203 LYS A N 1
ATOM 1612 C CA . LYS A 1 203 ? 8.039 -18.134 13.658 1.00 81.50 203 LYS A CA 1
ATOM 1613 C C . LYS A 1 203 ? 7.958 -17.506 12.269 1.00 81.50 203 LYS A C 1
ATOM 1615 O O . LYS A 1 203 ? 7.998 -18.196 11.253 1.00 81.50 203 LYS A O 1
ATOM 1620 N N . GLU A 1 204 ? 7.877 -16.182 12.240 1.00 85.56 204 GLU A N 1
ATOM 1621 C CA . GLU A 1 204 ? 7.815 -15.395 11.010 1.00 85.56 204 GLU A CA 1
ATOM 1622 C C . GLU A 1 204 ? 9.180 -15.311 10.312 1.00 85.56 204 GLU A C 1
ATOM 1624 O O . GLU A 1 204 ? 10.224 -15.114 10.946 1.00 85.56 204 GLU A O 1
ATOM 1629 N N . GLN A 1 205 ? 9.170 -15.453 8.988 1.00 89.31 205 GLN A N 1
ATOM 1630 C CA . GLN A 1 205 ? 10.330 -15.341 8.111 1.00 89.31 205 GLN A CA 1
ATOM 1631 C C . GLN A 1 205 ? 9.970 -14.517 6.876 1.00 89.31 205 GLN A C 1
ATOM 1633 O O . GLN A 1 205 ? 8.865 -14.619 6.346 1.00 89.31 205 GLN A O 1
ATOM 1638 N N . ARG A 1 206 ? 10.923 -13.711 6.399 1.00 92.44 206 ARG A N 1
ATOM 1639 C CA . ARG A 1 206 ? 10.776 -12.937 5.164 1.00 92.44 206 ARG A CA 1
ATOM 1640 C C . ARG A 1 206 ? 11.320 -13.737 3.988 1.00 92.44 206 ARG A C 1
ATOM 1642 O O . ARG A 1 206 ? 12.491 -14.110 3.997 1.00 92.44 206 ARG A O 1
ATOM 1649 N N . VAL A 1 207 ? 10.477 -13.980 2.990 1.00 92.12 207 VAL A N 1
ATOM 1650 C CA . VAL A 1 207 ? 10.822 -14.706 1.761 1.00 92.12 207 VAL A CA 1
ATOM 1651 C C . VAL A 1 207 ? 10.822 -13.732 0.594 1.00 92.12 207 VAL A C 1
ATOM 1653 O O . VAL A 1 207 ? 9.812 -13.080 0.335 1.00 92.12 207 VAL A O 1
ATOM 1656 N N . PHE A 1 208 ? 11.956 -13.628 -0.094 1.00 93.00 208 PHE A N 1
ATOM 1657 C CA . PHE A 1 208 ? 12.165 -12.702 -1.204 1.00 93.00 208 PHE A CA 1
ATOM 1658 C C . PHE A 1 208 ? 11.848 -13.355 -2.553 1.00 93.00 208 PHE A C 1
ATOM 1660 O O . PHE A 1 208 ? 11.717 -14.573 -2.677 1.00 93.00 208 PHE A O 1
ATOM 1667 N N . ILE A 1 209 ? 11.726 -12.527 -3.590 1.00 90.44 209 ILE A N 1
ATOM 1668 C CA . ILE A 1 209 ? 11.674 -13.003 -4.975 1.00 90.44 209 ILE A CA 1
ATOM 1669 C C . ILE A 1 209 ? 13.103 -13.344 -5.417 1.00 90.44 209 ILE A C 1
ATOM 1671 O O . ILE A 1 209 ? 13.856 -12.475 -5.864 1.00 90.44 209 ILE A O 1
ATOM 1675 N N . ASP A 1 210 ? 13.488 -14.612 -5.270 1.00 83.00 210 ASP A N 1
ATOM 1676 C CA . ASP A 1 210 ? 14.880 -15.052 -5.428 1.00 83.00 210 ASP A CA 1
ATOM 1677 C C . ASP A 1 210 ? 15.349 -15.096 -6.894 1.00 83.00 210 ASP A C 1
ATOM 1679 O O . ASP A 1 210 ? 16.497 -14.747 -7.198 1.00 83.00 210 ASP A O 1
ATOM 1683 N N . SER A 1 211 ? 14.469 -15.468 -7.829 1.00 91.31 211 SER A N 1
ATOM 1684 C CA . SER A 1 211 ? 14.831 -15.629 -9.242 1.00 91.31 211 SER A CA 1
ATOM 1685 C C . SER A 1 211 ? 14.995 -14.285 -9.956 1.00 91.31 211 SER A C 1
ATOM 1687 O O . SER A 1 211 ? 14.087 -13.457 -9.982 1.00 91.31 211 SER A O 1
ATOM 1689 N N . ALA A 1 212 ? 16.148 -14.084 -10.604 1.00 91.50 212 ALA A N 1
ATOM 1690 C CA . ALA A 1 212 ? 16.365 -12.927 -11.473 1.00 91.50 212 ALA A CA 1
ATOM 1691 C C . ALA A 1 212 ? 15.400 -12.912 -12.669 1.00 91.50 212 ALA A C 1
ATOM 1693 O O . ALA A 1 212 ? 14.958 -11.842 -13.074 1.00 91.50 212 ALA A O 1
ATOM 1694 N N . GLU A 1 213 ? 15.046 -14.086 -13.198 1.00 93.69 213 GLU A N 1
ATOM 1695 C CA . GLU A 1 213 ? 14.097 -14.227 -14.307 1.00 93.69 213 GLU A CA 1
ATOM 1696 C C . GLU A 1 213 ? 12.689 -13.793 -13.881 1.00 93.69 213 GLU A C 1
ATOM 1698 O O . GLU A 1 213 ? 12.052 -13.020 -14.588 1.00 93.69 213 GLU A O 1
ATOM 1703 N N . GLU A 1 214 ? 12.248 -14.198 -12.684 1.00 94.44 214 GLU A N 1
ATOM 1704 C CA . GLU A 1 214 ? 10.945 -13.803 -12.127 1.00 94.44 214 GLU A CA 1
ATOM 1705 C C . GLU A 1 214 ? 10.889 -12.289 -11.876 1.00 94.44 214 GLU A C 1
ATOM 1707 O O . GLU A 1 214 ? 9.917 -11.630 -12.243 1.00 94.44 214 GLU A O 1
ATOM 1712 N N . ARG A 1 215 ? 11.962 -11.696 -11.328 1.00 95.44 215 ARG A N 1
ATOM 1713 C CA . ARG A 1 215 ? 12.045 -10.236 -11.154 1.00 95.44 215 ARG A CA 1
ATOM 1714 C C . ARG A 1 215 ? 11.955 -9.494 -12.484 1.00 95.44 215 ARG A C 1
ATOM 1716 O O . ARG A 1 215 ? 11.258 -8.483 -12.559 1.00 95.44 215 ARG A O 1
ATOM 1723 N N . ILE A 1 216 ? 12.636 -9.983 -13.522 1.00 96.50 216 ILE A N 1
ATOM 1724 C CA . ILE A 1 216 ? 12.577 -9.402 -14.870 1.00 96.50 216 ILE A CA 1
ATOM 1725 C C . ILE A 1 216 ? 11.164 -9.528 -15.445 1.00 96.50 216 ILE A C 1
ATOM 1727 O O . ILE A 1 216 ? 10.645 -8.532 -15.935 1.00 96.50 216 ILE A O 1
ATOM 1731 N N . GLU A 1 217 ? 10.520 -10.694 -15.346 1.00 97.00 217 GLU A N 1
ATOM 1732 C CA . GLU A 1 217 ? 9.162 -10.916 -15.864 1.00 97.00 217 GLU A CA 1
ATOM 1733 C C . GLU A 1 217 ? 8.134 -9.986 -15.203 1.00 97.00 217 GLU A C 1
ATOM 1735 O O . GLU A 1 217 ? 7.351 -9.327 -15.891 1.00 97.00 217 GLU A O 1
ATOM 1740 N N . ILE A 1 218 ? 8.147 -9.892 -13.870 1.00 97.81 218 ILE A N 1
ATOM 1741 C CA . ILE A 1 218 ? 7.208 -9.036 -13.133 1.00 97.81 218 ILE A CA 1
ATOM 1742 C C . ILE A 1 218 ? 7.488 -7.561 -13.439 1.00 97.81 218 ILE A C 1
ATOM 1744 O O . ILE A 1 218 ? 6.550 -6.794 -13.660 1.00 97.81 218 ILE A O 1
ATOM 1748 N N . THR A 1 219 ? 8.763 -7.160 -13.508 1.00 98.50 219 THR A N 1
ATOM 1749 C CA . THR A 1 219 ? 9.141 -5.779 -13.850 1.00 98.50 219 THR A CA 1
ATOM 1750 C C . THR A 1 219 ? 8.718 -5.430 -15.273 1.00 98.50 219 THR A C 1
ATOM 1752 O O . THR A 1 219 ? 8.186 -4.347 -15.501 1.00 98.50 219 THR A O 1
ATOM 1755 N N . ASP A 1 220 ? 8.908 -6.336 -16.229 1.00 98.62 220 ASP A N 1
ATOM 1756 C CA . ASP A 1 220 ? 8.489 -6.177 -17.622 1.00 98.62 220 ASP A CA 1
ATOM 1757 C C . ASP A 1 220 ? 6.973 -5.983 -17.727 1.00 98.62 220 ASP A C 1
ATOM 1759 O O . ASP A 1 220 ? 6.499 -5.019 -18.333 1.00 98.62 220 ASP A O 1
ATOM 1763 N N . TYR A 1 221 ? 6.206 -6.841 -17.052 1.00 98.44 221 TYR A N 1
ATOM 1764 C CA . TYR A 1 221 ? 4.755 -6.711 -16.950 1.00 98.44 221 TYR A CA 1
ATOM 1765 C C . TYR A 1 221 ? 4.339 -5.362 -16.337 1.00 98.44 221 TYR A C 1
ATOM 1767 O O . TYR A 1 221 ? 3.551 -4.627 -16.937 1.00 98.44 221 TYR A O 1
ATOM 1775 N N . ALA A 1 222 ? 4.908 -4.998 -15.185 1.00 98.62 222 ALA A N 1
ATOM 1776 C CA . ALA A 1 222 ? 4.639 -3.738 -14.494 1.00 98.62 222 ALA A CA 1
ATOM 1777 C C . ALA A 1 222 ? 4.958 -2.517 -15.374 1.00 98.62 222 ALA A C 1
ATOM 1779 O O . ALA A 1 222 ? 4.195 -1.553 -15.417 1.00 98.62 222 ALA A O 1
ATOM 1780 N N . SER A 1 223 ? 6.054 -2.587 -16.129 1.00 98.75 223 SER A N 1
ATOM 1781 C CA . SER A 1 223 ? 6.504 -1.528 -17.032 1.00 98.75 223 SER A CA 1
ATOM 1782 C C . SER A 1 223 ? 5.524 -1.318 -18.184 1.00 98.75 223 SER A C 1
ATOM 1784 O O . SER A 1 223 ? 5.178 -0.177 -18.489 1.00 98.75 223 SER A O 1
ATOM 1786 N N . ARG A 1 224 ? 5.003 -2.399 -18.787 1.00 98.56 224 ARG A N 1
ATOM 1787 C CA . ARG A 1 224 ? 3.967 -2.295 -1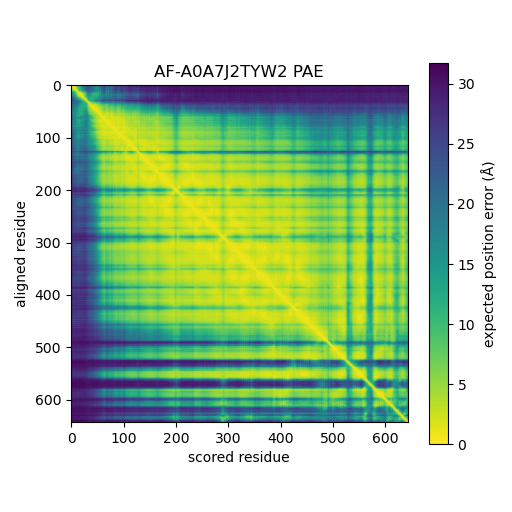9.832 1.00 98.56 224 ARG A CA 1
ATOM 1788 C C . ARG A 1 224 ? 2.686 -1.660 -19.300 1.00 98.56 224 ARG A C 1
ATOM 1790 O O . ARG A 1 224 ? 2.136 -0.780 -19.954 1.00 98.56 224 ARG A O 1
ATOM 1797 N N . ARG A 1 225 ? 2.244 -2.051 -18.100 1.00 98.38 225 ARG A N 1
ATOM 1798 C CA . ARG A 1 225 ? 1.089 -1.422 -17.438 1.00 98.38 225 ARG A CA 1
ATOM 1799 C C . ARG A 1 225 ? 1.334 0.062 -17.160 1.00 98.38 225 ARG A C 1
ATOM 1801 O O . ARG A 1 225 ? 0.459 0.881 -17.408 1.00 98.38 225 ARG A O 1
ATOM 1808 N N . GLY A 1 226 ? 2.537 0.419 -16.716 1.00 98.25 226 GLY A N 1
ATOM 1809 C CA . GLY A 1 226 ? 2.953 1.808 -16.529 1.00 98.25 226 GLY A CA 1
ATOM 1810 C C . GLY A 1 226 ? 2.882 2.650 -17.809 1.00 98.25 226 GLY A C 1
ATOM 1811 O O . GLY A 1 226 ? 2.382 3.773 -17.770 1.00 98.25 226 GLY A O 1
ATOM 1812 N N . LEU A 1 227 ? 3.314 2.097 -18.948 1.00 97.81 227 LEU A N 1
ATOM 1813 C CA . LEU A 1 227 ? 3.169 2.745 -20.260 1.00 97.81 227 LEU A CA 1
ATOM 1814 C C . LEU A 1 227 ? 1.707 2.920 -20.665 1.00 97.81 227 LEU A C 1
ATOM 1816 O O . LEU A 1 227 ? 1.320 3.996 -21.105 1.00 97.81 227 LEU A O 1
ATOM 1820 N N . GLU A 1 228 ? 0.881 1.884 -20.502 1.00 97.62 228 GLU A N 1
ATOM 1821 C CA . GLU A 1 228 ? -0.556 1.951 -20.807 1.00 97.62 228 GLU A CA 1
ATOM 1822 C C . GLU A 1 228 ? -1.280 3.033 -19.984 1.00 97.62 228 GLU A C 1
ATOM 1824 O O . GLU A 1 228 ? -2.291 3.574 -20.429 1.00 97.62 228 GLU A O 1
ATOM 1829 N N . LEU A 1 229 ? -0.743 3.373 -18.809 1.00 97.88 229 LEU A N 1
ATOM 1830 C CA . LEU A 1 229 ? -1.234 4.429 -17.920 1.00 97.88 229 LEU A CA 1
ATOM 1831 C C . LEU A 1 229 ? -0.610 5.814 -18.192 1.00 97.88 229 LEU A C 1
ATOM 1833 O O . LEU A 1 229 ? -1.013 6.786 -17.556 1.00 97.88 229 LEU A O 1
ATOM 1837 N N . GLY A 1 230 ? 0.335 5.932 -19.133 1.00 97.81 230 GLY A N 1
ATOM 1838 C CA . GLY A 1 230 ? 0.939 7.208 -19.543 1.00 97.81 230 GLY A CA 1
ATOM 1839 C C . GLY A 1 230 ? 2.069 7.723 -18.640 1.00 97.81 230 GLY A C 1
ATOM 1840 O O . GLY A 1 230 ? 2.293 8.937 -18.548 1.00 97.81 230 GLY A O 1
ATOM 1841 N N . PHE A 1 231 ? 2.782 6.830 -17.946 1.00 98.19 231 PHE A N 1
ATOM 1842 C CA . PHE A 1 231 ? 3.930 7.188 -17.093 1.00 98.19 231 PHE A CA 1
ATOM 1843 C C . PHE A 1 231 ? 5.268 7.338 -17.845 1.00 98.19 231 PHE A C 1
ATOM 1845 O O . PHE A 1 231 ? 6.334 7.454 -17.243 1.00 98.19 231 PHE A O 1
ATOM 1852 N N . ASP A 1 232 ? 5.220 7.369 -19.172 1.00 97.50 232 ASP A N 1
ATOM 1853 C CA . ASP A 1 232 ? 6.238 7.973 -20.030 1.00 97.50 232 ASP A CA 1
ATOM 1854 C C . ASP A 1 232 ? 6.011 9.492 -20.162 1.00 97.50 232 ASP A C 1
ATOM 1856 O O . ASP A 1 232 ? 6.935 10.286 -19.989 1.00 97.50 232 ASP A O 1
ATOM 1860 N N . GLY A 1 233 ? 4.768 9.932 -20.362 1.00 96.62 233 GLY A N 1
ATOM 1861 C CA . GLY A 1 233 ? 4.422 11.356 -20.448 1.00 96.62 233 GLY A CA 1
ATOM 1862 C C . GLY A 1 233 ? 4.471 12.098 -19.104 1.00 96.62 233 GLY A C 1
ATOM 1863 O O . GLY A 1 233 ? 4.690 13.316 -19.066 1.00 96.62 233 GLY A O 1
ATOM 1864 N N . SER A 1 234 ? 4.291 11.371 -17.997 1.00 95.00 234 SER A N 1
ATOM 1865 C CA . SER A 1 234 ? 4.275 11.902 -16.630 1.00 95.00 234 SER A CA 1
ATOM 1866 C C . SER A 1 234 ? 5.252 11.162 -15.715 1.00 95.00 234 SER A C 1
ATOM 1868 O O . SER A 1 234 ? 5.399 9.946 -15.790 1.00 95.00 234 SER A O 1
ATOM 1870 N N . LEU A 1 235 ? 5.931 11.894 -14.827 1.00 96.88 235 LEU A N 1
ATOM 1871 C CA . LEU A 1 235 ? 6.858 11.289 -13.874 1.00 96.88 235 LEU A CA 1
ATOM 1872 C C . LEU A 1 235 ? 6.079 10.604 -12.740 1.00 96.88 235 LEU A C 1
ATOM 1874 O O . LEU A 1 235 ? 5.399 11.267 -11.951 1.00 96.88 235 LEU A O 1
ATOM 1878 N N . ALA A 1 236 ? 6.200 9.281 -12.642 1.00 98.00 236 ALA A N 1
ATOM 1879 C CA . ALA A 1 236 ? 5.588 8.507 -11.567 1.00 98.00 236 ALA A CA 1
ATOM 1880 C C . ALA A 1 236 ? 6.156 8.901 -10.190 1.00 98.00 236 ALA A C 1
ATOM 1882 O O . ALA A 1 236 ? 7.374 8.981 -10.010 1.00 98.00 236 ALA A O 1
ATOM 1883 N N . SER A 1 237 ? 5.275 9.119 -9.209 1.00 98.19 237 SER A N 1
ATOM 1884 C CA . SER A 1 237 ? 5.676 9.305 -7.807 1.00 98.19 237 SER A CA 1
ATOM 1885 C C . SER A 1 237 ? 6.225 7.998 -7.208 1.00 98.19 237 SER A C 1
ATOM 1887 O O . SER A 1 237 ? 5.934 6.909 -7.705 1.00 98.19 237 SER A O 1
ATOM 1889 N N . ASN A 1 238 ? 6.959 8.071 -6.090 1.00 97.62 238 ASN A N 1
ATOM 1890 C CA . ASN A 1 238 ? 7.420 6.866 -5.378 1.00 97.62 238 ASN A CA 1
ATOM 1891 C C . ASN A 1 238 ? 6.251 5.960 -4.955 1.00 97.62 238 ASN A C 1
ATOM 1893 O O . ASN A 1 238 ? 6.344 4.738 -5.053 1.00 97.62 238 ASN A O 1
ATOM 1897 N N . ALA A 1 239 ? 5.134 6.549 -4.516 1.00 98.38 239 ALA A N 1
ATOM 1898 C CA . ALA A 1 239 ? 3.929 5.798 -4.187 1.00 98.38 239 ALA A CA 1
ATOM 1899 C C . ALA A 1 239 ? 3.322 5.120 -5.421 1.00 98.38 239 ALA A C 1
ATOM 1901 O O . ALA A 1 239 ? 2.900 3.972 -5.333 1.00 98.38 239 ALA A O 1
ATOM 1902 N N . THR A 1 240 ? 3.319 5.787 -6.577 1.00 98.69 240 THR A N 1
ATOM 1903 C CA . THR A 1 240 ? 2.852 5.205 -7.842 1.00 98.69 240 THR A CA 1
ATOM 1904 C C . THR A 1 240 ? 3.730 4.039 -8.280 1.00 98.69 240 THR A C 1
ATOM 1906 O O . THR A 1 240 ? 3.205 2.992 -8.653 1.00 98.69 240 THR A O 1
ATOM 1909 N N . VAL A 1 241 ? 5.056 4.170 -8.166 1.00 98.75 241 VAL A N 1
ATOM 1910 C CA . VAL A 1 241 ? 5.998 3.068 -8.412 1.00 98.75 241 VAL A CA 1
ATOM 1911 C C . VAL A 1 241 ? 5.673 1.873 -7.508 1.00 98.75 241 VAL A C 1
ATOM 1913 O O . VAL A 1 241 ? 5.486 0.770 -8.019 1.00 98.75 241 VAL A O 1
ATOM 1916 N N . LYS A 1 242 ? 5.528 2.089 -6.190 1.00 98.38 242 LYS A N 1
ATOM 1917 C CA . LYS A 1 242 ? 5.128 1.037 -5.236 1.00 98.38 242 LYS A CA 1
ATOM 1918 C C . LYS A 1 242 ? 3.784 0.408 -5.607 1.00 98.38 242 LYS A C 1
ATOM 1920 O O . LYS A 1 242 ? 3.664 -0.813 -5.613 1.00 98.38 242 LYS A O 1
ATOM 1925 N N . GLY A 1 243 ? 2.788 1.227 -5.942 1.00 98.50 243 GLY A N 1
ATOM 1926 C CA . GLY A 1 243 ? 1.441 0.784 -6.304 1.00 98.50 243 GLY A CA 1
ATOM 1927 C C . GLY A 1 243 ? 1.443 -0.140 -7.516 1.00 98.50 243 GLY A C 1
ATOM 1928 O O . GLY A 1 243 ? 0.891 -1.236 -7.455 1.00 98.50 243 GLY A O 1
ATOM 1929 N N . ILE A 1 244 ? 2.125 0.260 -8.592 1.00 98.75 244 ILE A N 1
ATOM 1930 C CA . ILE A 1 244 ? 2.255 -0.555 -9.806 1.00 98.75 244 ILE A CA 1
ATOM 1931 C C . ILE A 1 244 ? 3.067 -1.826 -9.520 1.00 98.75 244 ILE A C 1
ATOM 1933 O O . ILE A 1 244 ? 2.654 -2.907 -9.936 1.00 98.75 244 ILE A O 1
ATOM 1937 N N . ALA A 1 245 ? 4.187 -1.722 -8.797 1.00 98.62 245 ALA A N 1
ATOM 1938 C CA . ALA A 1 245 ? 5.039 -2.865 -8.468 1.00 98.62 245 ALA A CA 1
ATOM 1939 C C . ALA A 1 245 ? 4.288 -3.926 -7.651 1.00 98.62 245 ALA A C 1
ATOM 1941 O O . ALA A 1 245 ? 4.262 -5.096 -8.029 1.00 98.62 245 ALA A O 1
ATOM 1942 N N . TYR A 1 246 ? 3.641 -3.532 -6.553 1.00 98.50 246 TYR A N 1
ATOM 1943 C CA . TYR A 1 246 ? 2.955 -4.471 -5.662 1.00 98.50 246 TYR A CA 1
ATOM 1944 C C . TYR A 1 246 ? 1.706 -5.056 -6.330 1.00 98.50 246 TYR A C 1
ATOM 1946 O O . TYR A 1 246 ? 1.458 -6.255 -6.216 1.00 98.50 246 TYR A O 1
ATOM 1954 N N . TYR A 1 247 ? 0.971 -4.257 -7.111 1.00 98.56 247 TYR A N 1
ATOM 1955 C CA . TYR A 1 247 ? -0.137 -4.763 -7.921 1.00 98.56 247 TYR A CA 1
ATOM 1956 C C . TYR A 1 247 ? 0.335 -5.791 -8.961 1.00 98.56 247 TYR A C 1
ATOM 1958 O O . TYR A 1 247 ? -0.295 -6.833 -9.135 1.00 98.56 247 TYR A O 1
ATOM 1966 N N . ALA A 1 248 ? 1.459 -5.531 -9.638 1.00 98.38 248 ALA A N 1
ATOM 1967 C CA . ALA A 1 248 ? 2.047 -6.457 -10.602 1.00 98.38 248 ALA A CA 1
ATOM 1968 C C . ALA A 1 248 ? 2.478 -7.779 -9.958 1.00 98.38 248 ALA A C 1
ATOM 1970 O O . ALA A 1 248 ? 2.236 -8.837 -10.538 1.00 98.38 248 ALA A O 1
ATOM 1971 N N . ILE A 1 249 ? 3.059 -7.738 -8.756 1.00 97.81 249 ILE A N 1
ATOM 1972 C CA . ILE A 1 249 ? 3.382 -8.947 -7.987 1.00 97.81 249 ILE A CA 1
ATOM 1973 C C . ILE A 1 249 ? 2.102 -9.737 -7.691 1.00 97.81 249 ILE A C 1
ATOM 1975 O O . ILE A 1 249 ? 2.061 -10.930 -7.976 1.00 97.81 249 ILE A O 1
ATOM 1979 N N . GLY A 1 250 ? 1.034 -9.076 -7.236 1.00 96.75 250 GLY A N 1
ATOM 1980 C CA . GLY A 1 250 ? -0.239 -9.740 -6.940 1.00 96.75 250 GLY A CA 1
ATOM 1981 C C . GLY A 1 250 ? -0.868 -10.387 -8.176 1.00 96.75 250 GLY A C 1
ATOM 1982 O O . GLY A 1 250 ? -1.349 -11.518 -8.131 1.00 96.75 250 GLY A O 1
ATOM 1983 N N . ALA A 1 251 ? -0.810 -9.705 -9.321 1.00 96.44 251 ALA A N 1
ATOM 1984 C CA . ALA A 1 251 ? -1.327 -10.228 -10.582 1.00 96.44 251 ALA A CA 1
ATOM 1985 C C . ALA A 1 251 ? -0.509 -11.416 -11.119 1.00 96.44 251 ALA A C 1
ATOM 1987 O O . ALA A 1 251 ? -1.076 -12.401 -11.592 1.00 96.44 251 ALA A O 1
ATOM 1988 N N . ARG A 1 252 ? 0.827 -11.334 -11.065 1.00 95.00 252 ARG A N 1
ATOM 1989 C CA . ARG A 1 252 ? 1.724 -12.307 -11.713 1.00 95.00 252 ARG A CA 1
ATOM 1990 C C . ARG A 1 252 ? 2.121 -13.476 -10.822 1.00 95.00 252 ARG A C 1
ATOM 1992 O O . ARG A 1 252 ? 2.228 -14.592 -11.320 1.00 95.00 252 ARG A O 1
ATOM 1999 N N . LYS A 1 253 ? 2.339 -13.231 -9.531 1.00 91.69 253 LYS A N 1
ATOM 2000 C CA . LYS A 1 253 ? 2.764 -14.247 -8.562 1.00 91.69 253 LYS A CA 1
ATOM 2001 C C . LYS A 1 253 ? 1.567 -14.900 -7.877 1.00 91.69 253 LYS A C 1
ATOM 2003 O O . LYS A 1 253 ? 1.471 -16.125 -7.848 1.00 91.69 253 LYS A O 1
ATOM 2008 N N . ASP A 1 254 ? 0.625 -14.086 -7.407 1.00 89.44 254 ASP A N 1
ATOM 2009 C CA . ASP A 1 254 ? -0.516 -14.563 -6.612 1.00 89.44 254 ASP A CA 1
ATOM 2010 C C . ASP A 1 254 ? -1.743 -14.894 -7.482 1.00 89.44 254 ASP A C 1
ATOM 2012 O O . ASP A 1 254 ? -2.763 -15.366 -6.980 1.00 89.44 254 ASP A O 1
ATOM 2016 N N . ASN A 1 255 ? -1.630 -14.704 -8.805 1.00 94.31 255 ASN A N 1
ATOM 2017 C CA . ASN A 1 255 ? -2.687 -14.915 -9.802 1.00 94.31 255 ASN A CA 1
ATOM 2018 C C . ASN A 1 255 ? -3.978 -14.136 -9.490 1.00 94.31 255 ASN A C 1
ATOM 2020 O O . ASN A 1 255 ? -5.084 -14.593 -9.800 1.00 94.31 255 ASN A O 1
ATOM 2024 N N . LEU A 1 256 ? -3.851 -12.959 -8.866 1.00 97.00 256 LEU A N 1
ATOM 2025 C CA . LEU A 1 256 ? -4.993 -12.088 -8.619 1.00 97.00 256 LEU A CA 1
ATOM 2026 C C . LEU A 1 256 ? -5.511 -11.501 -9.944 1.00 97.00 256 LEU A C 1
ATOM 2028 O O . LEU A 1 256 ? -4.709 -11.160 -10.815 1.00 97.00 256 LEU A O 1
ATOM 2032 N N . PRO A 1 257 ? -6.839 -11.360 -10.123 1.00 97.19 257 PRO A N 1
ATOM 2033 C CA . PRO A 1 257 ? -7.401 -10.863 -11.373 1.00 97.19 257 PRO A CA 1
ATOM 2034 C C . PRO A 1 257 ? -6.868 -9.483 -11.759 1.00 97.19 257 PRO A C 1
ATOM 2036 O O . PRO A 1 257 ? -6.939 -8.532 -10.973 1.00 97.19 257 PRO A O 1
ATOM 2039 N N . GLU A 1 258 ? -6.387 -9.376 -12.996 1.00 95.12 258 GLU A N 1
ATOM 2040 C CA . GLU A 1 258 ? -5.993 -8.104 -13.592 1.00 95.12 258 GLU A CA 1
ATOM 2041 C C . GLU A 1 258 ? -7.223 -7.227 -13.854 1.00 95.12 258 GLU A C 1
ATOM 2043 O O . GLU A 1 258 ? -8.224 -7.664 -14.426 1.00 95.12 258 GLU A O 1
ATOM 2048 N N . ASP A 1 259 ? -7.125 -5.963 -13.458 1.00 96.38 259 ASP A N 1
ATOM 2049 C CA . ASP A 1 259 ? -8.183 -4.976 -13.599 1.00 96.38 259 ASP A CA 1
ATOM 2050 C C . ASP A 1 259 ? -7.581 -3.592 -13.848 1.00 96.38 259 ASP A C 1
ATOM 2052 O O . ASP A 1 259 ? -7.151 -2.891 -12.927 1.00 96.38 259 ASP A O 1
ATOM 2056 N N . MET A 1 260 ? -7.545 -3.202 -15.122 1.00 96.75 260 MET A N 1
ATOM 2057 C CA . MET A 1 260 ? -6.939 -1.939 -15.542 1.00 96.75 260 MET A CA 1
ATOM 2058 C C . MET A 1 260 ? -7.653 -0.712 -14.984 1.00 96.75 260 MET A C 1
ATOM 2060 O O . MET A 1 260 ? -7.005 0.309 -14.777 1.00 96.75 260 MET A O 1
ATOM 2064 N N . GLU A 1 261 ? -8.955 -0.795 -14.707 1.00 98.25 261 GLU A N 1
ATOM 2065 C CA . GLU A 1 261 ? -9.677 0.336 -14.127 1.00 98.25 261 GLU A CA 1
ATOM 2066 C C . GLU A 1 261 ? -9.309 0.514 -12.652 1.00 98.25 261 GLU A C 1
ATOM 2068 O O . GLU A 1 261 ? -9.023 1.630 -12.220 1.00 98.25 261 GLU A O 1
ATOM 2073 N N . ALA A 1 262 ? -9.220 -0.586 -11.897 1.00 98.50 262 ALA A N 1
ATOM 2074 C CA . ALA A 1 262 ? -8.727 -0.552 -10.521 1.00 98.50 262 ALA A CA 1
ATOM 2075 C C . ALA A 1 262 ? -7.290 -0.007 -10.451 1.00 98.50 262 ALA A C 1
ATOM 2077 O O . ALA A 1 262 ? -6.991 0.857 -9.625 1.00 98.50 262 ALA A O 1
ATOM 2078 N N . LEU A 1 263 ? -6.407 -0.462 -11.347 1.00 98.56 263 LEU A N 1
ATOM 2079 C CA . LEU A 1 263 ? -5.024 0.014 -11.408 1.00 98.56 263 LEU A CA 1
ATOM 2080 C C . LEU A 1 263 ? -4.936 1.497 -11.814 1.00 98.56 263 LEU A C 1
ATOM 2082 O O . LEU A 1 263 ? -4.127 2.241 -11.257 1.00 98.56 263 LEU A O 1
ATOM 2086 N N . ARG A 1 264 ? -5.785 1.963 -12.736 1.00 98.75 264 ARG A N 1
ATOM 2087 C CA . ARG A 1 264 ? -5.875 3.382 -13.117 1.00 98.75 264 ARG A CA 1
ATOM 2088 C C . ARG A 1 264 ? -6.306 4.258 -11.941 1.00 98.75 264 ARG A C 1
ATOM 2090 O O . ARG A 1 264 ? -5.708 5.308 -11.710 1.00 98.75 264 ARG A O 1
ATOM 2097 N N . LEU A 1 265 ? -7.313 3.832 -11.179 1.00 98.81 265 LEU A N 1
ATOM 2098 C CA . LEU A 1 265 ? -7.766 4.548 -9.981 1.00 98.81 265 LEU A CA 1
ATOM 2099 C C . LEU A 1 265 ? -6.685 4.563 -8.895 1.00 98.81 265 LEU A C 1
ATOM 2101 O O . LEU A 1 265 ? -6.404 5.627 -8.343 1.00 98.81 265 LEU A O 1
ATOM 2105 N N . LEU A 1 266 ? -6.021 3.426 -8.651 1.00 98.81 266 LEU A N 1
ATOM 2106 C CA . LEU A 1 266 ? -4.885 3.342 -7.730 1.00 98.81 266 LEU A CA 1
ATOM 2107 C C . LEU A 1 266 ? -3.779 4.322 -8.128 1.00 98.81 266 LEU A C 1
ATOM 2109 O O . LEU A 1 266 ? -3.354 5.125 -7.309 1.00 98.81 266 LEU A O 1
ATOM 2113 N N . THR A 1 267 ? -3.342 4.294 -9.386 1.00 98.56 267 THR A N 1
ATOM 2114 C CA . THR A 1 267 ? -2.239 5.145 -9.856 1.00 98.56 267 THR A CA 1
ATOM 2115 C C . THR A 1 267 ? -2.591 6.629 -9.897 1.00 98.56 267 THR A C 1
ATOM 2117 O O . THR A 1 267 ? -1.730 7.468 -9.642 1.00 98.56 267 THR A O 1
ATOM 2120 N N . THR A 1 268 ? -3.863 6.966 -10.123 1.00 98.56 268 THR A N 1
ATOM 2121 C CA . THR A 1 268 ? -4.366 8.338 -9.950 1.00 98.56 268 THR A CA 1
ATOM 2122 C C . THR A 1 268 ? -4.247 8.770 -8.486 1.00 98.56 268 THR A C 1
ATOM 2124 O O . THR A 1 268 ? -3.705 9.835 -8.194 1.00 98.56 268 THR A O 1
ATOM 2127 N N . ALA A 1 269 ? -4.689 7.922 -7.553 1.00 98.62 269 ALA A N 1
ATOM 2128 C CA . ALA A 1 269 ? -4.637 8.196 -6.122 1.00 98.62 269 ALA A CA 1
ATOM 2129 C C . ALA A 1 269 ? -3.198 8.318 -5.588 1.00 98.62 269 ALA A C 1
ATOM 2131 O O . ALA A 1 269 ? -2.885 9.238 -4.831 1.00 98.62 269 ALA A O 1
ATOM 2132 N N . THR A 1 270 ? -2.289 7.438 -6.010 1.00 98.50 270 THR A N 1
ATOM 2133 C CA . THR A 1 270 ? -0.886 7.445 -5.561 1.00 98.50 270 THR A CA 1
ATOM 2134 C C . THR A 1 270 ? -0.063 8.598 -6.130 1.00 98.50 270 THR A C 1
ATOM 2136 O O . THR A 1 270 ? 1.010 8.909 -5.605 1.00 98.50 270 THR A O 1
ATOM 2139 N N . GLN A 1 271 ? -0.547 9.263 -7.180 1.00 97.94 271 GLN A N 1
ATOM 2140 C CA . GLN A 1 271 ? 0.118 10.433 -7.747 1.00 97.94 271 GLN A CA 1
ATOM 2141 C C . GLN A 1 271 ? -0.126 11.710 -6.923 1.00 97.94 271 GLN A C 1
ATOM 2143 O O . GLN A 1 271 ? 0.597 12.691 -7.096 1.00 97.94 271 GLN A O 1
ATOM 2148 N N . VAL A 1 272 ? -1.101 11.706 -6.005 1.00 97.69 272 VAL A N 1
ATOM 2149 C CA . VAL A 1 272 ? -1.375 12.844 -5.119 1.00 97.69 272 VAL A CA 1
ATOM 2150 C C . VAL A 1 272 ? -0.225 13.013 -4.121 1.00 97.69 272 VAL A C 1
ATOM 2152 O O . VAL A 1 272 ? 0.037 12.136 -3.297 1.00 97.69 272 VAL A O 1
ATOM 2155 N N . GLU A 1 273 ? 0.467 14.153 -4.180 1.00 93.62 273 GLU A N 1
ATOM 2156 C CA . GLU A 1 273 ? 1.581 14.478 -3.281 1.00 93.62 273 GLU A CA 1
ATOM 2157 C C . GLU A 1 273 ? 1.157 14.401 -1.802 1.00 93.62 273 GLU A C 1
ATOM 2159 O O . GLU A 1 273 ? 0.008 14.684 -1.461 1.00 93.62 273 GLU A O 1
ATOM 2164 N N . LYS A 1 274 ? 2.085 14.003 -0.919 1.00 92.69 274 LYS A N 1
ATOM 2165 C CA . LYS A 1 274 ? 1.856 13.643 0.496 1.00 92.69 274 LYS A CA 1
ATOM 2166 C C . LYS A 1 274 ? 0.979 12.396 0.670 1.00 92.69 274 LYS A C 1
ATOM 2168 O O . LYS A 1 274 ? 1.446 11.401 1.217 1.00 92.69 274 LYS A O 1
ATOM 2173 N N . TYR A 1 275 ? -0.259 12.427 0.193 1.00 97.31 275 TYR A N 1
ATOM 2174 C CA . TYR A 1 275 ? -1.277 11.429 0.520 1.00 97.31 275 TYR A CA 1
ATOM 2175 C C . TYR A 1 275 ? -1.096 10.098 -0.213 1.00 97.31 275 TYR A C 1
ATOM 2177 O O . TYR A 1 275 ? -1.395 9.050 0.355 1.00 97.31 275 TYR A O 1
ATOM 2185 N N . GLY A 1 276 ? -0.553 10.098 -1.433 1.00 97.50 276 GLY A N 1
ATOM 2186 C CA . GLY A 1 276 ? -0.239 8.863 -2.152 1.00 97.50 276 GLY A CA 1
ATOM 2187 C C . GLY A 1 276 ? 0.708 7.956 -1.360 1.00 97.50 276 GLY A C 1
ATOM 2188 O O . GLY A 1 276 ? 0.531 6.739 -1.345 1.00 97.50 276 GLY A O 1
ATOM 2189 N N . ASN A 1 277 ? 1.653 8.546 -0.614 1.00 97.19 277 ASN A N 1
ATOM 2190 C CA . ASN A 1 277 ? 2.527 7.796 0.289 1.00 97.19 277 ASN A CA 1
ATOM 2191 C C . ASN A 1 277 ? 1.746 7.157 1.442 1.00 97.19 277 ASN A C 1
ATOM 2193 O O . ASN A 1 277 ? 2.069 6.035 1.803 1.00 97.19 277 ASN A O 1
ATOM 2197 N N . ASN A 1 278 ? 0.708 7.815 1.974 1.00 97.12 278 ASN A N 1
ATOM 2198 C CA . ASN A 1 278 ? -0.157 7.236 3.010 1.00 97.12 278 ASN A CA 1
ATOM 2199 C C . ASN A 1 278 ? -0.928 6.017 2.478 1.00 97.12 278 ASN A C 1
ATOM 2201 O O . ASN A 1 278 ? -1.082 5.027 3.190 1.00 97.12 278 ASN A O 1
ATOM 2205 N N . LEU A 1 279 ? -1.376 6.067 1.217 1.00 98.00 279 LEU A N 1
ATOM 2206 C CA . LEU A 1 279 ? -2.098 4.959 0.583 1.00 98.00 279 LEU A CA 1
ATOM 2207 C C . LEU A 1 279 ? -1.215 3.718 0.384 1.00 98.00 279 LEU A C 1
ATOM 2209 O O . LEU A 1 279 ? -1.701 2.592 0.474 1.00 98.00 279 LEU A O 1
ATOM 2213 N N . MET A 1 280 ? 0.079 3.932 0.133 1.00 97.56 280 MET A N 1
ATOM 2214 C CA . MET A 1 280 ? 1.084 2.892 -0.123 1.00 97.56 280 MET A CA 1
ATOM 2215 C C . MET A 1 280 ? 2.075 2.720 1.036 1.00 97.56 280 MET A C 1
ATOM 2217 O O . MET A 1 280 ? 3.212 2.280 0.838 1.00 97.56 280 MET A O 1
ATOM 2221 N N . ASP A 1 281 ? 1.656 3.067 2.252 1.00 95.81 281 ASP A N 1
ATOM 2222 C CA . ASP A 1 281 ? 2.484 2.958 3.447 1.00 95.81 281 ASP A CA 1
ATOM 2223 C C . ASP A 1 281 ? 2.416 1.546 4.037 1.00 95.81 281 ASP A C 1
ATOM 2225 O O . ASP A 1 281 ? 1.570 1.235 4.876 1.00 95.81 281 ASP A O 1
ATOM 2229 N N . PHE A 1 282 ? 3.332 0.693 3.592 1.00 95.06 282 PHE A N 1
ATOM 2230 C CA . PHE A 1 282 ? 3.509 -0.673 4.085 1.00 95.06 282 PHE A CA 1
ATOM 2231 C C . PHE A 1 282 ? 4.797 -0.849 4.897 1.00 95.06 282 PHE A C 1
ATOM 2233 O O . PHE A 1 282 ? 5.271 -1.975 5.067 1.00 95.06 282 PHE A O 1
ATOM 2240 N N . ASP A 1 283 ? 5.388 0.251 5.364 1.00 91.31 283 ASP A N 1
ATOM 2241 C CA . ASP A 1 283 ? 6.624 0.192 6.134 1.00 91.31 283 ASP A CA 1
ATOM 2242 C C . ASP A 1 283 ? 6.377 -0.553 7.461 1.00 91.31 283 ASP A C 1
ATOM 2244 O O . ASP A 1 283 ? 5.409 -0.241 8.166 1.00 91.31 283 ASP A O 1
ATOM 2248 N N . PRO A 1 284 ? 7.234 -1.525 7.832 1.00 89.56 284 PRO A N 1
ATOM 2249 C CA . PRO A 1 284 ? 7.129 -2.211 9.111 1.00 89.56 284 PRO A CA 1
ATOM 2250 C C . PRO A 1 284 ? 7.187 -1.235 10.281 1.00 89.56 284 PRO A C 1
ATOM 2252 O O . PRO A 1 284 ? 8.059 -0.367 10.358 1.00 89.56 284 PRO A O 1
ATOM 2255 N N . ILE A 1 285 ? 6.288 -1.425 11.235 1.00 86.75 285 ILE A N 1
ATOM 2256 C CA . ILE A 1 285 ? 6.275 -0.684 12.489 1.00 86.75 285 ILE A CA 1
ATOM 2257 C C . ILE A 1 285 ? 7.097 -1.481 13.482 1.00 86.75 285 ILE A C 1
ATOM 2259 O O . ILE A 1 285 ? 6.789 -2.642 13.749 1.00 86.75 285 ILE A O 1
ATOM 2263 N N . VAL A 1 286 ? 8.125 -0.854 14.038 1.00 84.69 286 VAL A N 1
ATOM 2264 C CA . VAL A 1 286 ? 8.986 -1.472 15.041 1.00 84.69 286 VAL A CA 1
ATOM 2265 C C . VAL A 1 286 ? 8.707 -0.826 16.388 1.00 84.69 286 VAL A C 1
ATOM 2267 O O . VAL A 1 286 ? 8.798 0.392 16.528 1.00 84.69 286 VAL A O 1
ATOM 2270 N N . ILE A 1 287 ? 8.358 -1.651 17.366 1.00 76.31 287 ILE A N 1
ATOM 2271 C CA . ILE A 1 287 ? 8.103 -1.251 18.745 1.00 76.31 287 ILE A CA 1
ATOM 2272 C C . ILE A 1 287 ? 9.164 -1.921 19.608 1.00 76.31 287 ILE A C 1
ATOM 2274 O O . ILE A 1 287 ? 9.321 -3.138 19.563 1.00 76.31 287 ILE A O 1
ATOM 2278 N N . GLU A 1 288 ? 9.887 -1.141 20.400 1.00 72.12 288 GLU A N 1
ATOM 2279 C CA . GLU A 1 288 ? 10.643 -1.692 21.521 1.00 72.12 288 GLU A CA 1
ATOM 2280 C C . GLU A 1 288 ? 9.738 -1.678 22.738 1.00 72.12 288 GLU A C 1
ATOM 2282 O O . GLU A 1 288 ? 9.306 -0.618 23.195 1.00 72.12 288 GLU A O 1
ATOM 2287 N N . ASP A 1 289 ? 9.402 -2.869 23.215 1.00 63.72 289 ASP A N 1
ATOM 2288 C CA . ASP A 1 289 ? 8.558 -2.991 24.380 1.00 63.72 289 ASP A CA 1
ATOM 2289 C C . ASP A 1 289 ? 9.341 -2.736 25.672 1.00 63.72 289 ASP A C 1
ATOM 2291 O O . ASP A 1 289 ? 10.570 -2.670 25.754 1.00 63.72 289 ASP A O 1
ATOM 2295 N N . ALA A 1 290 ? 8.562 -2.652 26.728 1.00 57.59 290 ALA A N 1
ATOM 2296 C CA . ALA A 1 290 ? 8.983 -2.562 28.104 1.00 57.59 290 ALA A CA 1
ATOM 2297 C C . ALA A 1 290 ? 10.052 -3.594 28.549 1.00 57.59 290 ALA A C 1
ATOM 2299 O O . ALA A 1 290 ? 10.958 -3.306 29.335 1.00 57.59 290 ALA A O 1
ATOM 2300 N N . ALA A 1 291 ? 9.940 -4.834 28.093 1.00 58.62 291 ALA A N 1
ATOM 2301 C CA . ALA A 1 291 ? 10.856 -5.910 28.449 1.00 58.62 291 ALA A CA 1
ATOM 2302 C C . ALA A 1 291 ? 12.136 -5.907 27.588 1.00 58.62 291 ALA A C 1
ATOM 2304 O O . ALA A 1 291 ? 13.006 -6.755 27.795 1.00 58.62 291 ALA A O 1
ATOM 2305 N N . GLY A 1 292 ? 12.277 -4.946 26.669 1.00 67.06 292 GLY A N 1
ATOM 2306 C CA . GLY A 1 292 ? 13.380 -4.860 25.717 1.00 67.06 292 GLY A CA 1
ATOM 2307 C C . GLY A 1 292 ? 13.217 -5.797 24.521 1.00 67.06 292 GLY A C 1
ATOM 2308 O O . GLY A 1 292 ? 14.195 -6.047 23.816 1.00 67.06 292 GLY A O 1
ATOM 2309 N N . ASN A 1 293 ? 12.017 -6.339 24.289 1.00 70.69 293 ASN A N 1
ATOM 2310 C CA . ASN A 1 293 ? 11.728 -7.113 23.090 1.00 70.69 293 ASN A CA 1
ATOM 2311 C C . ASN A 1 293 ? 11.438 -6.172 21.921 1.00 70.69 293 ASN A C 1
ATOM 2313 O O . ASN A 1 293 ? 10.703 -5.192 22.048 1.00 70.69 293 ASN A O 1
ATOM 2317 N N . THR A 1 294 ? 11.966 -6.517 20.751 1.00 78.94 294 THR A N 1
ATOM 2318 C CA . THR A 1 294 ? 11.605 -5.864 19.495 1.00 78.94 294 THR A CA 1
ATOM 2319 C C . THR A 1 294 ? 10.386 -6.555 18.896 1.00 78.94 294 THR A C 1
ATOM 2321 O O . THR A 1 294 ? 10.429 -7.736 18.553 1.00 78.94 294 THR A O 1
ATOM 2324 N N . ILE A 1 295 ? 9.311 -5.796 18.748 1.00 76.62 295 ILE A N 1
ATOM 2325 C CA . ILE A 1 295 ? 8.056 -6.193 18.124 1.00 76.62 295 ILE A CA 1
ATOM 2326 C C . ILE A 1 295 ? 7.980 -5.556 16.741 1.00 76.62 295 ILE A C 1
ATOM 2328 O O . ILE A 1 295 ? 8.235 -4.363 16.594 1.00 76.62 295 ILE A O 1
ATOM 2332 N N . VAL A 1 296 ? 7.600 -6.339 15.733 1.00 82.81 296 VAL A N 1
ATOM 2333 C CA . VAL A 1 296 ? 7.418 -5.857 14.362 1.00 82.81 296 VAL A CA 1
ATOM 2334 C C . VAL A 1 296 ? 5.976 -6.102 13.932 1.00 82.81 296 VAL A C 1
ATOM 2336 O O . VAL A 1 296 ? 5.494 -7.228 13.983 1.00 82.81 296 VAL A O 1
ATOM 2339 N N . ILE A 1 297 ? 5.282 -5.045 13.512 1.00 83.44 297 ILE A N 1
ATOM 2340 C CA . ILE A 1 297 ? 3.961 -5.122 12.880 1.00 83.44 297 ILE A CA 1
ATOM 2341 C C . ILE A 1 297 ? 4.148 -4.763 11.410 1.00 83.44 297 ILE A C 1
ATOM 2343 O O . ILE A 1 297 ? 4.458 -3.621 11.076 1.00 83.44 297 ILE A O 1
ATOM 2347 N N . GLU A 1 298 ? 3.943 -5.727 10.520 1.00 87.81 298 GLU A N 1
ATOM 2348 C CA . GLU A 1 298 ? 4.097 -5.533 9.076 1.00 87.81 298 GLU A CA 1
ATOM 2349 C C . GLU A 1 298 ? 3.053 -6.320 8.287 1.00 87.81 298 GLU A C 1
ATOM 2351 O O . GLU A 1 298 ? 2.528 -7.322 8.777 1.00 87.81 298 GLU A O 1
ATOM 2356 N N . SER A 1 299 ? 2.666 -5.816 7.110 1.00 90.50 299 SER A N 1
ATOM 2357 C CA . SER A 1 299 ? 1.764 -6.550 6.212 1.00 90.50 299 SER A CA 1
ATOM 2358 C C . SER A 1 299 ? 2.460 -7.824 5.735 1.00 90.50 299 SER A C 1
ATOM 2360 O O . SER A 1 299 ? 3.619 -7.787 5.320 1.00 90.50 299 SER A O 1
ATOM 2362 N N . TYR A 1 300 ? 1.749 -8.947 5.808 1.00 90.25 300 TYR A N 1
ATOM 2363 C CA . TYR A 1 300 ? 2.296 -10.238 5.401 1.00 90.25 300 TYR A CA 1
ATOM 2364 C C . TYR A 1 300 ? 2.392 -10.367 3.883 1.00 90.25 300 TYR A C 1
ATOM 2366 O O . TYR A 1 300 ? 3.308 -11.012 3.367 1.00 90.25 300 TYR A O 1
ATOM 2374 N N . ASP A 1 301 ? 1.466 -9.715 3.184 1.00 94.44 301 ASP A N 1
ATOM 2375 C CA . ASP A 1 301 ? 1.356 -9.738 1.740 1.00 94.44 301 ASP A CA 1
ATOM 2376 C C . ASP A 1 301 ? 0.937 -8.355 1.225 1.00 94.44 301 ASP A C 1
ATOM 2378 O O . ASP A 1 301 ? -0.239 -8.026 1.046 1.00 94.44 301 ASP A O 1
ATOM 2382 N N . ARG A 1 302 ? 1.949 -7.522 0.976 1.00 96.19 302 ARG A N 1
ATOM 2383 C CA . ARG A 1 302 ? 1.769 -6.161 0.454 1.00 96.19 302 ARG A CA 1
ATOM 2384 C C . ARG A 1 302 ? 1.193 -6.152 -0.962 1.00 96.19 302 ARG A C 1
ATOM 2386 O O . ARG A 1 302 ? 0.598 -5.151 -1.358 1.00 96.19 302 ARG A O 1
ATOM 2393 N N . ALA A 1 303 ? 1.363 -7.233 -1.721 1.00 97.56 303 ALA A N 1
ATOM 2394 C CA . ALA A 1 303 ? 0.873 -7.349 -3.086 1.00 97.56 303 ALA A CA 1
ATOM 2395 C C . ALA A 1 303 ? -0.643 -7.558 -3.087 1.00 97.56 303 ALA A C 1
ATOM 2397 O O . ALA A 1 303 ? -1.379 -6.774 -3.699 1.00 97.56 303 ALA A O 1
ATOM 2398 N N . ARG A 1 304 ? -1.118 -8.523 -2.292 1.00 97.75 304 ARG A N 1
ATOM 2399 C CA . ARG A 1 304 ? -2.543 -8.727 -2.011 1.00 97.75 304 ARG A CA 1
ATOM 2400 C C . ARG A 1 304 ? -3.199 -7.477 -1.443 1.00 97.75 304 ARG A C 1
ATOM 2402 O O . ARG A 1 304 ? -4.237 -7.055 -1.950 1.00 97.75 304 ARG A O 1
ATOM 2409 N N . ASP A 1 305 ? -2.612 -6.875 -0.412 1.00 98.12 305 ASP A N 1
ATOM 2410 C CA . ASP A 1 305 ? -3.205 -5.711 0.250 1.00 98.12 305 ASP A CA 1
ATOM 2411 C C . ASP A 1 305 ? -3.295 -4.510 -0.716 1.00 98.12 305 ASP A C 1
ATOM 2413 O O . ASP A 1 305 ? -4.316 -3.823 -0.753 1.00 98.12 305 ASP A O 1
ATOM 2417 N N . THR A 1 306 ? -2.285 -4.298 -1.571 1.00 98.69 306 THR A N 1
ATOM 2418 C CA . THR A 1 306 ? -2.320 -3.270 -2.633 1.00 98.69 306 THR A CA 1
ATOM 2419 C C . THR A 1 306 ? -3.408 -3.553 -3.664 1.00 98.69 306 THR A C 1
ATOM 2421 O O . THR A 1 306 ? -4.148 -2.646 -4.052 1.00 98.69 306 THR A O 1
ATOM 2424 N N . TRP A 1 307 ? -3.545 -4.808 -4.100 1.00 98.69 307 TRP A N 1
ATOM 2425 C CA . TRP A 1 307 ? -4.617 -5.206 -5.009 1.00 98.69 307 TRP A CA 1
ATOM 2426 C C . TRP A 1 307 ? -5.995 -4.954 -4.382 1.00 98.69 307 TRP A C 1
ATOM 2428 O O . TRP A 1 307 ? -6.875 -4.400 -5.038 1.00 98.69 307 TRP A O 1
ATOM 2438 N N . MET A 1 308 ? -6.173 -5.262 -3.094 1.00 98.75 308 MET A N 1
ATOM 2439 C CA . MET A 1 308 ? -7.411 -4.970 -2.368 1.00 98.75 308 MET A CA 1
ATOM 2440 C C . MET A 1 308 ? -7.674 -3.463 -2.250 1.00 98.75 308 MET A C 1
ATOM 2442 O O . MET A 1 308 ? -8.808 -3.036 -2.441 1.00 98.75 308 MET A O 1
ATOM 2446 N N . ILE A 1 309 ? -6.660 -2.624 -2.019 1.00 98.88 309 ILE A N 1
ATOM 2447 C CA . ILE A 1 309 ? -6.836 -1.161 -2.063 1.00 98.88 309 ILE A CA 1
ATOM 2448 C C . ILE A 1 309 ? -7.329 -0.719 -3.450 1.00 98.88 309 ILE A C 1
ATOM 2450 O O . ILE A 1 309 ? -8.296 0.036 -3.543 1.00 98.88 309 ILE A O 1
ATOM 2454 N N . ALA A 1 310 ? -6.728 -1.225 -4.531 1.00 98.81 310 ALA A N 1
ATOM 2455 C CA . ALA A 1 310 ? -7.153 -0.903 -5.895 1.00 98.81 310 ALA A CA 1
ATOM 2456 C C . ALA A 1 310 ? -8.615 -1.305 -6.160 1.00 98.81 310 ALA A C 1
ATOM 2458 O O . ALA A 1 310 ? -9.384 -0.539 -6.744 1.00 98.81 310 ALA A O 1
ATOM 2459 N N . GLN A 1 311 ? -9.026 -2.489 -5.699 1.00 98.75 311 GLN A N 1
ATOM 2460 C CA . GLN A 1 311 ? -10.409 -2.952 -5.825 1.00 98.75 311 GLN A CA 1
ATOM 2461 C C . GLN A 1 311 ? -11.385 -2.126 -4.977 1.00 98.75 311 GLN A C 1
ATOM 2463 O O . GLN A 1 311 ? -12.489 -1.836 -5.437 1.00 98.75 311 GLN A O 1
ATOM 2468 N N . LEU A 1 312 ? -10.990 -1.684 -3.778 1.00 98.75 312 LEU A N 1
ATOM 2469 C CA . LEU A 1 312 ? -11.809 -0.773 -2.976 1.00 98.75 312 LEU A CA 1
ATOM 2470 C C . LEU A 1 312 ? -12.028 0.552 -3.715 1.00 98.75 312 LEU A C 1
ATOM 2472 O O . LEU A 1 312 ? -13.169 0.995 -3.822 1.00 98.75 312 LEU A O 1
ATOM 2476 N N . LEU A 1 313 ? -10.971 1.141 -4.285 1.00 98.75 313 LEU A N 1
ATOM 2477 C CA . LEU A 1 313 ? -11.084 2.354 -5.103 1.00 98.75 313 LEU A CA 1
ATOM 2478 C C . LEU A 1 313 ? -11.989 2.134 -6.318 1.00 98.75 313 LEU A C 1
ATOM 2480 O O . LEU A 1 313 ? -12.769 3.011 -6.664 1.00 98.75 313 LEU A O 1
ATOM 2484 N N . LYS A 1 314 ? -11.961 0.953 -6.942 1.00 98.50 314 LYS A N 1
ATOM 2485 C CA . LYS A 1 314 ? -12.903 0.614 -8.018 1.00 98.50 314 LYS A CA 1
ATOM 2486 C C . LYS A 1 314 ? -14.350 0.524 -7.528 1.00 98.50 314 LYS A C 1
ATOM 2488 O O . LYS A 1 314 ? -15.264 0.966 -8.222 1.00 98.50 314 LYS A O 1
ATOM 2493 N N . HIS A 1 315 ? -14.577 -0.055 -6.353 1.00 98.50 315 HIS A N 1
ATOM 2494 C CA . HIS A 1 315 ? -15.903 -0.109 -5.740 1.00 98.50 315 HIS A CA 1
ATOM 2495 C C . HIS A 1 315 ? -16.403 1.267 -5.281 1.00 98.50 315 HIS A C 1
ATOM 2497 O O . HIS A 1 315 ? -17.620 1.458 -5.208 1.00 98.50 315 HIS A O 1
ATOM 2503 N N . ARG A 1 316 ? -15.492 2.193 -4.962 1.00 98.12 316 ARG A N 1
ATOM 2504 C CA . ARG A 1 316 ? -15.753 3.544 -4.445 1.00 98.12 316 ARG A CA 1
ATOM 2505 C C . ARG A 1 316 ? -14.852 4.589 -5.135 1.00 98.12 316 ARG A C 1
ATOM 2507 O O . ARG A 1 316 ? -13.933 5.121 -4.503 1.00 98.12 316 ARG A O 1
ATOM 2514 N N . PRO A 1 317 ? -15.057 4.884 -6.436 1.00 98.19 317 PRO A N 1
ATOM 2515 C CA . PRO A 1 317 ? -14.167 5.773 -7.195 1.00 98.19 317 PRO A CA 1
ATOM 2516 C C . PRO A 1 317 ? -14.073 7.194 -6.630 1.00 98.19 317 PRO A C 1
ATOM 2518 O O . PRO A 1 317 ? -13.062 7.867 -6.809 1.00 98.19 317 PRO A O 1
ATOM 2521 N N . GLU A 1 318 ? -15.098 7.646 -5.909 1.00 97.38 318 GLU A N 1
ATOM 2522 C CA . GLU A 1 318 ? -15.139 8.931 -5.213 1.00 97.38 318 GLU A CA 1
ATOM 2523 C C . GLU A 1 318 ? -14.053 9.094 -4.141 1.00 97.38 318 GLU A C 1
ATOM 2525 O O . GLU A 1 318 ? -13.757 10.225 -3.753 1.00 97.38 318 GLU A O 1
ATOM 2530 N N . LEU A 1 319 ? -13.448 7.999 -3.664 1.00 97.75 319 LEU A N 1
ATOM 2531 C CA . LEU A 1 319 ? -12.338 8.052 -2.712 1.00 97.75 319 LEU A CA 1
ATOM 2532 C C . LEU A 1 319 ? -11.080 8.670 -3.326 1.00 97.75 319 LEU A C 1
ATOM 2534 O O . LEU A 1 319 ? -10.289 9.257 -2.592 1.00 97.75 319 LEU A O 1
ATOM 2538 N N . VAL A 1 320 ? -10.914 8.599 -4.653 1.00 97.88 320 VAL A N 1
ATOM 2539 C CA . VAL A 1 320 ? -9.769 9.207 -5.356 1.00 97.88 320 VAL A CA 1
ATOM 2540 C C . VAL A 1 320 ? -9.725 10.730 -5.158 1.00 97.88 320 VAL A C 1
ATOM 2542 O O . VAL A 1 320 ? -8.655 11.328 -5.080 1.00 97.88 320 VAL A O 1
ATOM 2545 N N . GLU A 1 321 ? -10.889 11.357 -4.988 1.00 97.69 321 GLU A N 1
ATOM 2546 C CA . GLU A 1 321 ? -11.024 12.796 -4.730 1.00 97.69 321 GLU A CA 1
ATOM 2547 C C . GLU A 1 321 ? -10.947 13.140 -3.229 1.00 97.69 321 GLU A C 1
ATOM 2549 O O . GLU A 1 321 ? -11.147 14.288 -2.829 1.00 97.69 321 GLU A O 1
ATOM 2554 N N . GLN A 1 322 ? -10.666 12.154 -2.369 1.00 97.75 322 GLN A N 1
ATOM 2555 C CA . GLN A 1 322 ? -10.663 12.286 -0.908 1.00 97.75 322 GLN A CA 1
ATOM 2556 C C . GLN A 1 322 ? -9.327 11.826 -0.296 1.00 97.75 322 GLN A C 1
ATOM 2558 O O . GLN A 1 322 ? -9.302 10.971 0.595 1.00 97.75 322 GLN A O 1
ATOM 2563 N N . PRO A 1 323 ? -8.191 12.414 -0.714 1.00 98.12 323 PRO A N 1
ATOM 2564 C CA . PRO A 1 323 ? -6.856 11.907 -0.391 1.00 98.12 323 PRO A CA 1
ATOM 2565 C C . PRO A 1 323 ? -6.524 11.890 1.108 1.00 98.12 323 PRO A C 1
ATOM 2567 O O . PRO A 1 323 ? -5.724 11.078 1.566 1.00 98.12 323 PRO A O 1
ATOM 2570 N N . LYS A 1 324 ? -7.196 12.719 1.912 1.00 98.19 324 LYS A N 1
ATOM 2571 C CA . LYS A 1 324 ? -7.049 12.721 3.374 1.00 98.19 324 LYS A CA 1
ATOM 2572 C C . LYS A 1 324 ? -7.495 11.413 4.043 1.00 98.19 324 LYS A C 1
ATOM 2574 O O . LYS A 1 324 ? -7.067 11.136 5.160 1.00 98.19 324 LYS A O 1
ATOM 2579 N N . LYS A 1 325 ? -8.314 10.597 3.367 1.00 98.19 325 LYS A N 1
ATOM 2580 C CA . LYS A 1 325 ? -8.772 9.282 3.849 1.00 98.19 325 LYS A CA 1
ATOM 2581 C C . LYS A 1 325 ? -7.779 8.153 3.555 1.00 98.19 325 LYS A C 1
ATOM 2583 O O . LYS A 1 325 ? -7.966 7.043 4.043 1.00 98.19 325 LYS A O 1
ATOM 2588 N N . TYR A 1 326 ? -6.730 8.397 2.766 1.00 98.50 326 TYR A N 1
ATOM 2589 C CA . TYR A 1 326 ? -5.836 7.339 2.281 1.00 98.50 326 TYR A CA 1
ATOM 2590 C C . TYR A 1 326 ? -5.084 6.601 3.386 1.00 98.50 326 TYR A C 1
ATOM 2592 O O . TYR A 1 326 ? -4.900 5.391 3.272 1.00 98.50 326 TYR A O 1
ATOM 2600 N N . GLU A 1 327 ? -4.698 7.295 4.462 1.00 97.62 327 GLU A N 1
ATOM 2601 C CA . GLU A 1 327 ? -4.075 6.638 5.617 1.00 97.62 327 GLU A CA 1
ATOM 2602 C C . GLU A 1 327 ? -5.038 5.614 6.237 1.00 97.62 327 GLU A C 1
ATOM 2604 O O . GLU A 1 327 ? -4.692 4.440 6.365 1.00 97.62 327 GLU A O 1
ATOM 2609 N N . TRP A 1 328 ? -6.285 6.021 6.493 1.00 97.88 328 TRP A N 1
ATOM 2610 C CA . TRP A 1 328 ? -7.326 5.138 7.017 1.00 97.88 328 TRP A CA 1
ATOM 2611 C C . TRP A 1 328 ? -7.641 3.972 6.084 1.00 97.88 328 TRP A C 1
ATOM 2613 O O . TRP A 1 328 ? -7.683 2.830 6.535 1.00 97.88 328 TRP A O 1
ATOM 2623 N N . ILE A 1 329 ? -7.817 4.231 4.785 1.00 98.38 329 ILE A N 1
ATOM 2624 C CA . ILE A 1 329 ? -8.082 3.190 3.782 1.00 98.38 329 ILE A CA 1
ATOM 2625 C C . ILE A 1 329 ? -6.984 2.128 3.811 1.00 98.38 329 ILE A C 1
ATOM 2627 O O . ILE A 1 329 ? -7.275 0.930 3.867 1.00 98.38 329 ILE A O 1
ATOM 2631 N N . ASN A 1 330 ? -5.725 2.564 3.819 1.00 98.06 330 ASN A N 1
ATOM 2632 C CA . ASN A 1 330 ? -4.591 1.661 3.871 1.00 98.06 330 ASN A CA 1
ATOM 2633 C C . ASN A 1 330 ? -4.593 0.831 5.170 1.00 98.06 330 ASN A C 1
ATOM 2635 O O . ASN A 1 330 ? -4.509 -0.397 5.102 1.00 98.06 330 ASN A O 1
ATOM 2639 N N . ARG A 1 331 ? -4.755 1.455 6.348 1.00 96.44 331 ARG A N 1
ATOM 2640 C CA . ARG A 1 331 ? -4.780 0.732 7.638 1.00 96.44 331 ARG A CA 1
ATOM 2641 C C . ARG A 1 331 ? -5.961 -0.221 7.766 1.00 96.44 331 ARG A C 1
ATOM 2643 O O . ARG A 1 331 ? -5.792 -1.334 8.262 1.00 96.44 331 ARG A O 1
ATOM 2650 N N . MET A 1 332 ? -7.133 0.186 7.289 1.00 97.62 332 MET A N 1
ATOM 2651 C CA . MET A 1 332 ? -8.336 -0.636 7.288 1.00 97.62 332 MET A CA 1
ATOM 2652 C C . MET A 1 332 ? -8.130 -1.904 6.456 1.00 97.62 332 MET A C 1
ATOM 2654 O O . MET A 1 332 ? -8.363 -3.003 6.958 1.00 97.62 332 MET A O 1
ATOM 2658 N N . ILE A 1 333 ? -7.647 -1.774 5.215 1.00 98.12 333 ILE A N 1
ATOM 2659 C CA . ILE A 1 333 ? -7.377 -2.936 4.360 1.00 98.12 333 ILE A CA 1
ATOM 2660 C C . ILE A 1 333 ? -6.289 -3.817 4.970 1.00 98.12 333 ILE A C 1
ATOM 2662 O O . ILE A 1 333 ? -6.498 -5.020 5.082 1.00 98.12 333 ILE A O 1
ATOM 2666 N N . GLN A 1 334 ? -5.183 -3.244 5.449 1.00 96.06 334 GLN A N 1
ATOM 2667 C CA . GLN A 1 334 ? -4.113 -4.006 6.098 1.00 96.06 334 GLN A CA 1
ATOM 2668 C C . GLN A 1 334 ? -4.587 -4.822 7.309 1.00 96.06 334 GLN A C 1
ATOM 2670 O O . GLN A 1 334 ? -4.098 -5.931 7.542 1.00 96.06 334 GLN A O 1
ATOM 2675 N N . GLN A 1 335 ? -5.502 -4.282 8.118 1.00 94.88 335 GLN A N 1
ATOM 2676 C CA . GLN A 1 335 ? -6.036 -4.998 9.274 1.00 94.88 335 GLN A CA 1
ATOM 2677 C C . GLN A 1 335 ? -7.042 -6.076 8.862 1.00 94.88 335 GLN A C 1
ATOM 2679 O O . GLN A 1 335 ? -6.996 -7.191 9.383 1.00 94.88 335 GLN A O 1
ATOM 2684 N N . LEU A 1 336 ? -7.957 -5.759 7.943 1.00 96.31 336 LEU A N 1
ATOM 2685 C CA . LEU A 1 336 ? -8.987 -6.699 7.503 1.00 96.31 336 LEU A CA 1
ATOM 2686 C C . LEU A 1 336 ? -8.387 -7.841 6.685 1.00 96.31 336 LEU A C 1
ATOM 2688 O O . LEU A 1 336 ? -8.722 -8.994 6.940 1.00 96.31 336 LEU A O 1
ATOM 2692 N N . ALA A 1 337 ? -7.465 -7.551 5.768 1.00 96.50 337 ALA A N 1
ATOM 2693 C CA . ALA A 1 337 ? -6.751 -8.566 5.002 1.00 96.50 337 ALA A CA 1
ATOM 2694 C C . ALA A 1 337 ? -5.987 -9.514 5.934 1.00 96.50 337 ALA A C 1
ATOM 2696 O O . ALA A 1 337 ? -6.175 -10.727 5.854 1.00 96.50 337 ALA A O 1
ATOM 2697 N N . TRP A 1 338 ? -5.252 -8.967 6.910 1.00 94.50 338 TRP A N 1
ATOM 2698 C CA . TRP A 1 338 ? -4.627 -9.783 7.950 1.00 94.50 338 TRP A CA 1
ATOM 2699 C C . TRP A 1 338 ? -5.652 -10.666 8.670 1.00 94.50 338 TRP A C 1
ATOM 2701 O O . TRP A 1 338 ? -5.454 -11.871 8.803 1.00 94.50 338 TRP A O 1
ATOM 2711 N N . LYS A 1 339 ? -6.797 -10.101 9.072 1.00 93.56 339 LYS A N 1
ATOM 2712 C CA . LYS A 1 339 ? -7.836 -10.846 9.790 1.00 93.56 339 LYS A CA 1
ATOM 2713 C C . LYS A 1 339 ? -8.451 -11.983 8.968 1.00 93.56 339 LYS A C 1
ATOM 2715 O O . LYS A 1 339 ? -8.800 -13.011 9.546 1.00 93.56 339 LYS A O 1
ATOM 2720 N N . PHE A 1 340 ? -8.622 -11.796 7.662 1.00 95.75 340 PHE A N 1
ATOM 2721 C CA . PHE A 1 340 ? -9.211 -12.795 6.770 1.00 95.75 340 PHE A CA 1
ATOM 2722 C C . PHE A 1 340 ? -8.233 -13.905 6.389 1.00 95.75 340 PHE A C 1
ATOM 2724 O O . PHE A 1 340 ? -8.635 -15.070 6.340 1.00 95.75 340 PHE A O 1
ATOM 2731 N N . PHE A 1 341 ? -6.983 -13.546 6.103 1.00 94.56 341 PHE A N 1
ATOM 2732 C CA . PHE A 1 341 ? -6.062 -14.419 5.374 1.00 94.56 341 PHE A CA 1
ATOM 2733 C C . PHE A 1 341 ? -4.869 -14.889 6.203 1.00 94.56 341 PHE A C 1
ATOM 2735 O O . PHE A 1 341 ? -4.387 -15.996 5.983 1.00 94.56 341 PHE A O 1
ATOM 2742 N N . ASP A 1 342 ? -4.424 -14.082 7.166 1.00 91.44 342 ASP A N 1
ATOM 2743 C CA . ASP A 1 342 ? -3.162 -14.313 7.879 1.00 91.44 342 ASP A CA 1
ATOM 2744 C C . ASP A 1 342 ? -3.380 -14.676 9.356 1.00 91.44 342 ASP A C 1
ATOM 2746 O O . ASP A 1 342 ? -2.515 -15.269 10.004 1.00 91.44 342 ASP A O 1
ATOM 2750 N N . ASP A 1 343 ? -4.540 -14.319 9.912 1.00 89.12 343 ASP A N 1
ATOM 2751 C CA . ASP A 1 343 ? -4.868 -14.573 11.304 1.00 89.12 343 ASP A CA 1
ATOM 2752 C C . ASP A 1 343 ? -5.233 -16.048 11.555 1.00 89.12 343 ASP A C 1
ATOM 2754 O O . ASP A 1 343 ? -6.246 -16.553 11.071 1.00 89.12 343 ASP A O 1
ATOM 2758 N N . GLU A 1 344 ? -4.468 -16.722 12.419 1.00 86.81 344 GLU A N 1
ATOM 2759 C CA . GLU A 1 344 ? -4.665 -18.134 12.781 1.00 86.81 344 GLU A CA 1
ATOM 2760 C C . GLU A 1 344 ? -6.038 -18.419 13.413 1.00 86.81 344 GLU A C 1
ATOM 2762 O O . GLU A 1 344 ? -6.558 -19.514 13.251 1.00 86.81 344 GLU A O 1
ATOM 2767 N N . TYR A 1 345 ? -6.652 -17.446 14.106 1.00 87.19 345 TYR A N 1
ATOM 2768 C CA . TYR A 1 345 ? -8.074 -17.536 14.525 1.00 87.19 345 TYR A CA 1
ATOM 2769 C C . TYR A 1 345 ? -8.929 -16.462 13.825 1.00 87.19 345 TYR A C 1
ATOM 2771 O O . TYR A 1 345 ? -9.787 -15.814 14.436 1.00 87.19 345 TYR A O 1
ATOM 2779 N N . GLY A 1 346 ? -8.638 -16.232 12.545 1.00 91.69 346 GLY A N 1
ATOM 2780 C CA . GLY A 1 346 ? -9.518 -15.555 11.601 1.00 91.69 346 GLY A CA 1
ATOM 2781 C C . GLY A 1 346 ? -10.764 -16.396 11.283 1.00 91.69 346 GLY A C 1
ATOM 2782 O O . GLY A 1 346 ? -11.006 -17.425 11.921 1.00 91.69 346 GLY A O 1
ATOM 2783 N N . PRO A 1 347 ? -11.590 -15.990 10.308 1.00 95.38 347 PRO A N 1
ATOM 2784 C CA . PRO A 1 347 ? -12.833 -16.692 9.996 1.00 95.38 347 PRO A CA 1
ATOM 2785 C C . PRO A 1 347 ? -12.604 -18.153 9.577 1.00 95.38 347 PRO A C 1
ATOM 2787 O O . PRO A 1 347 ? -13.320 -19.031 10.059 1.00 95.38 347 PRO A O 1
ATOM 2790 N N . SER A 1 348 ? -11.547 -18.410 8.798 1.00 94.69 348 SER A N 1
ATOM 2791 C CA . SER A 1 348 ? -11.145 -19.735 8.303 1.00 94.69 348 SER A CA 1
ATOM 2792 C C . SER A 1 348 ? -10.988 -20.789 9.403 1.00 94.69 348 SER A C 1
ATOM 2794 O O . SER A 1 348 ? -11.323 -21.957 9.215 1.00 94.69 348 SER A O 1
ATOM 2796 N N . PHE A 1 349 ? -10.505 -20.385 10.581 1.00 93.94 349 PHE A N 1
ATOM 2797 C CA . PHE A 1 349 ? -10.327 -21.279 11.727 1.00 93.94 349 PHE A CA 1
ATOM 2798 C C . PHE A 1 349 ? -11.650 -21.823 12.263 1.00 93.94 349 PHE A C 1
ATOM 2800 O O . PHE A 1 349 ? -11.733 -22.975 12.681 1.00 93.94 349 PHE A O 1
ATOM 2807 N N . PHE A 1 350 ? -12.688 -20.988 12.272 1.00 93.00 350 PHE A N 1
ATOM 2808 C CA . PHE A 1 350 ? -13.960 -21.334 12.892 1.00 93.00 350 PHE A CA 1
ATOM 2809 C C . PHE A 1 350 ? -14.895 -22.095 11.958 1.00 93.00 350 PHE A C 1
ATOM 2811 O O . PHE A 1 350 ? -15.643 -22.953 12.420 1.00 93.00 350 PHE A O 1
ATOM 2818 N N . ASP A 1 351 ? -14.888 -21.767 10.667 1.00 94.00 351 ASP A N 1
ATOM 2819 C CA . ASP A 1 351 ? -15.770 -22.405 9.685 1.00 94.00 351 ASP A CA 1
ATOM 2820 C C . ASP A 1 351 ? -15.083 -23.491 8.843 1.00 94.00 351 ASP A C 1
ATOM 2822 O O . ASP A 1 351 ? -15.770 -24.210 8.112 1.00 94.00 351 ASP A O 1
ATOM 2826 N N . GLY A 1 352 ? -13.758 -23.643 8.960 1.00 92.88 352 GLY A N 1
ATOM 2827 C CA . GLY A 1 352 ? -12.966 -24.630 8.226 1.00 92.88 352 GLY A CA 1
ATOM 2828 C C . GLY A 1 352 ? -12.857 -24.345 6.726 1.00 92.88 352 GLY A C 1
ATOM 2829 O O . GLY A 1 352 ? -12.591 -25.269 5.954 1.00 92.88 352 GLY A O 1
ATOM 2830 N N . LYS A 1 353 ? -13.110 -23.103 6.291 1.00 94.00 353 LYS A N 1
ATOM 2831 C CA . LYS A 1 353 ? -13.062 -22.687 4.883 1.00 94.00 353 LYS A CA 1
ATOM 2832 C C . LYS A 1 353 ? -11.807 -21.876 4.599 1.00 94.00 353 LYS A C 1
ATOM 2834 O O . LYS A 1 353 ? -11.257 -21.226 5.476 1.00 94.00 353 LYS A O 1
ATOM 2839 N N . THR A 1 354 ? -11.374 -21.885 3.345 1.00 93.38 354 THR A N 1
ATOM 2840 C CA . THR A 1 354 ? -10.322 -20.989 2.856 1.00 93.38 354 THR A CA 1
ATOM 2841 C C . THR A 1 354 ? -10.976 -19.836 2.116 1.00 93.38 354 THR A C 1
ATOM 2843 O O . THR A 1 354 ? -11.804 -20.073 1.237 1.00 93.38 354 THR A O 1
ATOM 2846 N N . TYR A 1 355 ? -10.593 -18.612 2.470 1.00 95.38 355 TYR A N 1
ATOM 2847 C CA . TYR A 1 355 ? -11.049 -17.399 1.805 1.00 95.38 355 TYR A CA 1
ATOM 2848 C C . TYR A 1 355 ? -9.981 -16.858 0.862 1.00 95.38 355 TYR A C 1
ATOM 2850 O O . TYR A 1 355 ? -8.786 -16.965 1.137 1.00 95.38 355 TYR A O 1
ATOM 2858 N N . THR A 1 356 ? -10.421 -16.243 -0.230 1.00 96.19 356 THR A N 1
ATOM 2859 C CA . THR A 1 356 ? -9.563 -15.549 -1.192 1.00 96.19 356 THR A CA 1
ATOM 2860 C C . THR A 1 356 ? -9.884 -14.053 -1.238 1.00 96.19 356 THR A C 1
ATOM 2862 O O . THR A 1 356 ? -11.019 -13.656 -0.953 1.00 96.19 356 THR A O 1
ATOM 2865 N N . PRO A 1 357 ? -8.938 -13.198 -1.668 1.00 97.19 357 PRO A N 1
ATOM 2866 C CA . PRO A 1 357 ? -9.183 -11.767 -1.877 1.00 97.19 357 PRO A CA 1
ATOM 2867 C C . PRO A 1 357 ? -10.302 -11.465 -2.880 1.00 97.19 357 PRO A C 1
ATOM 2869 O O . PRO A 1 357 ? -10.839 -10.362 -2.891 1.00 97.19 357 PRO A O 1
ATOM 2872 N N . THR A 1 358 ? -10.679 -12.432 -3.720 1.00 97.00 358 THR A N 1
ATOM 2873 C CA . THR A 1 358 ? -11.748 -12.287 -4.718 1.00 97.00 358 THR A CA 1
ATOM 2874 C C . THR A 1 358 ? -13.133 -12.686 -4.206 1.00 97.00 358 THR A C 1
ATOM 2876 O O . THR A 1 358 ? -14.127 -12.497 -4.909 1.00 97.00 358 THR A O 1
ATOM 2879 N N . ASP A 1 359 ? -13.233 -13.228 -2.990 1.00 97.56 359 ASP A N 1
ATOM 2880 C CA . ASP A 1 359 ? -14.493 -13.760 -2.481 1.00 97.56 359 ASP A CA 1
ATOM 2881 C C . ASP A 1 359 ? -15.511 -12.651 -2.194 1.00 97.56 359 ASP A C 1
ATOM 2883 O O . ASP A 1 359 ? -15.282 -11.739 -1.399 1.00 97.56 359 ASP A O 1
ATOM 2887 N N . GLY A 1 360 ? -16.711 -12.782 -2.766 1.00 97.56 360 GLY A N 1
ATOM 2888 C CA . GLY A 1 360 ? -17.781 -11.795 -2.587 1.00 97.56 360 GLY A CA 1
ATOM 2889 C C . GLY A 1 360 ? -18.218 -11.601 -1.130 1.00 97.56 360 GLY A C 1
ATOM 2890 O O . GLY A 1 360 ? -18.615 -10.501 -0.758 1.00 97.56 360 GLY A O 1
ATOM 2891 N N . LYS A 1 361 ? -18.110 -12.633 -0.278 1.00 96.56 361 LYS A N 1
ATOM 2892 C CA . LYS A 1 361 ? -18.408 -12.502 1.160 1.00 96.56 361 LYS A CA 1
ATOM 2893 C C . LYS A 1 361 ? -17.359 -11.677 1.910 1.00 96.56 361 LYS A C 1
ATOM 2895 O O . LYS A 1 361 ? -17.720 -10.924 2.808 1.00 96.56 361 LYS A O 1
ATOM 2900 N N . VAL A 1 362 ? -16.084 -11.789 1.529 1.00 98.25 362 VAL A N 1
ATOM 2901 C CA . VAL A 1 362 ? -15.013 -10.951 2.089 1.00 98.25 362 VAL A CA 1
ATOM 2902 C C . VAL A 1 362 ? -15.301 -9.489 1.748 1.00 98.25 362 VAL A C 1
ATOM 2904 O O . VAL A 1 362 ? -15.357 -8.641 2.638 1.00 98.25 362 VAL A O 1
ATOM 2907 N N . TRP A 1 363 ? -15.606 -9.213 0.478 1.00 98.38 363 TRP A N 1
ATOM 2908 C CA . TRP A 1 363 ? -15.976 -7.872 0.025 1.00 98.38 363 TRP A CA 1
ATOM 2909 C C . TRP A 1 363 ? -17.264 -7.344 0.655 1.00 98.38 363 TRP A C 1
ATOM 2911 O O . TRP A 1 363 ? -17.335 -6.159 0.957 1.00 98.38 363 TRP A O 1
ATOM 2921 N N . ASN A 1 364 ? -18.258 -8.194 0.926 1.00 98.44 364 ASN A N 1
ATOM 2922 C CA . ASN A 1 364 ? -19.472 -7.786 1.636 1.00 98.44 364 ASN A CA 1
ATOM 2923 C C . ASN A 1 364 ? -19.152 -7.194 3.020 1.00 98.44 364 ASN A C 1
ATOM 2925 O O . ASN A 1 364 ? -19.662 -6.130 3.363 1.00 98.44 364 ASN A O 1
ATOM 2929 N N . VAL A 1 365 ? -18.272 -7.841 3.791 1.00 98.50 365 VAL A N 1
ATOM 2930 C CA . VAL A 1 365 ? -17.838 -7.336 5.105 1.00 98.50 365 VAL A CA 1
ATOM 2931 C C . VAL A 1 365 ? -17.034 -6.044 4.959 1.00 98.50 365 VAL A C 1
ATOM 2933 O O . VAL A 1 365 ? -17.337 -5.067 5.642 1.00 98.50 365 VAL A O 1
ATOM 2936 N N . ILE A 1 366 ? -16.036 -6.025 4.067 1.00 98.62 366 ILE A N 1
ATOM 2937 C CA . ILE A 1 366 ? -15.154 -4.863 3.867 1.00 98.62 366 ILE A CA 1
ATOM 2938 C C . ILE A 1 366 ? -15.961 -3.635 3.444 1.00 98.62 366 ILE A C 1
ATOM 2940 O O . ILE A 1 366 ? -15.804 -2.575 4.042 1.00 98.62 366 ILE A O 1
ATOM 2944 N N . LEU A 1 367 ? -16.840 -3.771 2.448 1.00 98.75 367 LEU A N 1
ATOM 2945 C CA . LEU A 1 367 ? -17.616 -2.651 1.917 1.00 98.75 367 LEU A CA 1
ATOM 2946 C C . LEU A 1 367 ? -18.638 -2.138 2.931 1.00 98.75 367 LEU A C 1
ATOM 2948 O O . LEU A 1 367 ? -18.715 -0.934 3.131 1.00 98.75 367 LEU A O 1
ATOM 2952 N N . LYS A 1 368 ? -19.366 -3.020 3.632 1.00 98.56 368 LYS A N 1
ATOM 2953 C CA . LYS A 1 368 ? -20.302 -2.588 4.685 1.00 98.56 368 LYS A CA 1
ATOM 2954 C C . LYS A 1 368 ? -19.595 -1.867 5.828 1.00 98.56 368 LYS A C 1
ATOM 2956 O O . LYS A 1 368 ? -20.107 -0.873 6.334 1.00 98.56 368 LYS A O 1
ATOM 2961 N N . PHE A 1 369 ? -18.431 -2.371 6.243 1.00 98.56 369 PHE A N 1
ATOM 2962 C CA . PHE A 1 369 ? -17.642 -1.716 7.280 1.00 98.56 369 PHE A CA 1
ATOM 2963 C C . PHE A 1 369 ? -17.122 -0.358 6.811 1.00 98.56 369 PHE A C 1
ATOM 2965 O O . PHE A 1 369 ? -17.281 0.626 7.527 1.00 98.56 369 PHE A O 1
ATOM 2972 N N . HIS A 1 370 ? -16.559 -0.298 5.602 1.00 98.44 370 HIS A N 1
ATOM 2973 C CA . HIS A 1 370 ? -16.119 0.946 4.985 1.00 98.44 370 HIS A CA 1
ATOM 2974 C C . HIS A 1 370 ? -17.255 1.968 4.927 1.00 98.44 370 HIS A C 1
ATOM 2976 O O . HIS A 1 370 ? -17.090 3.058 5.455 1.00 98.44 370 HIS A O 1
ATOM 2982 N N . ASP A 1 371 ? -18.404 1.611 4.348 1.00 98.44 371 ASP A N 1
ATOM 2983 C CA . ASP A 1 371 ? -19.539 2.523 4.169 1.00 98.44 371 ASP A CA 1
ATOM 2984 C C . ASP A 1 371 ? -20.015 3.087 5.514 1.00 98.44 371 ASP A C 1
ATOM 2986 O O . ASP A 1 371 ? -20.220 4.291 5.651 1.00 98.44 371 ASP A O 1
ATOM 2990 N N . TYR A 1 372 ? -20.103 2.239 6.545 1.00 98.56 372 TYR A N 1
ATOM 2991 C CA . TYR A 1 372 ? -20.448 2.694 7.889 1.00 98.56 372 TYR A CA 1
ATOM 2992 C C . TYR A 1 372 ? -19.437 3.707 8.443 1.00 98.56 372 TYR A C 1
ATOM 2994 O O . TYR A 1 372 ? -19.824 4.754 8.962 1.00 98.56 372 TYR A O 1
ATOM 3002 N N . MET A 1 373 ? -18.144 3.392 8.350 1.00 98.12 373 MET A N 1
ATOM 3003 C CA . MET A 1 373 ? -17.075 4.253 8.860 1.00 98.12 373 MET A CA 1
ATOM 3004 C C . MET A 1 373 ? -16.917 5.533 8.028 1.00 98.12 373 MET A C 1
ATOM 3006 O O . MET A 1 373 ? -16.518 6.559 8.565 1.00 98.12 373 MET A O 1
ATOM 3010 N N . ASP A 1 374 ? -17.258 5.515 6.741 1.00 97.38 374 ASP A N 1
ATOM 3011 C CA . ASP A 1 374 ? -17.199 6.690 5.871 1.00 97.38 374 ASP A CA 1
ATOM 3012 C C . ASP A 1 374 ? -18.299 7.711 6.201 1.00 97.38 374 ASP A C 1
ATOM 3014 O O . ASP A 1 374 ? -18.056 8.919 6.223 1.00 97.38 374 ASP A O 1
ATOM 3018 N N . GLU A 1 375 ? -19.500 7.223 6.527 1.00 96.94 375 GLU A N 1
ATOM 3019 C CA . GLU A 1 375 ? -20.654 8.047 6.909 1.00 96.94 375 GLU A CA 1
ATOM 3020 C C . GLU A 1 375 ? -20.599 8.537 8.365 1.00 96.94 375 GLU A C 1
ATOM 3022 O O . GLU A 1 375 ? -21.195 9.566 8.716 1.00 96.94 375 GLU A O 1
ATOM 3027 N N . LEU A 1 376 ? -19.905 7.797 9.235 1.00 97.38 376 LEU A N 1
ATOM 3028 C CA . LEU A 1 376 ? -19.902 8.025 10.677 1.00 97.38 376 LEU A CA 1
ATOM 3029 C C . LEU A 1 376 ? -19.485 9.453 11.085 1.00 97.38 376 LEU A C 1
ATOM 3031 O O . LEU A 1 376 ? -20.186 10.025 11.923 1.00 97.38 376 LEU A O 1
ATOM 3035 N N . PRO A 1 377 ? -18.436 10.083 10.517 1.00 96.31 377 PRO A N 1
ATOM 3036 C CA . PRO A 1 377 ? -18.052 11.450 10.869 1.00 96.31 377 PRO A CA 1
ATOM 3037 C C . PRO A 1 377 ? -19.180 12.463 10.660 1.00 96.31 377 PRO A C 1
ATOM 3039 O O . PRO A 1 377 ? -19.506 13.228 11.568 1.00 96.31 377 PRO A O 1
ATOM 3042 N N . SER A 1 378 ? -19.841 12.422 9.499 1.00 95.56 378 SER A N 1
ATOM 3043 C CA . SER A 1 378 ? -20.971 13.305 9.193 1.00 95.56 378 SER A CA 1
ATOM 3044 C C . SER A 1 378 ? -22.189 13.000 10.065 1.00 95.56 378 SER A C 1
ATOM 3046 O O . SER A 1 378 ? -22.928 13.913 10.442 1.00 95.56 378 SER A O 1
ATOM 3048 N N . LYS A 1 379 ? -22.404 11.727 10.426 1.00 95.31 379 LYS A N 1
ATOM 3049 C CA . LYS A 1 379 ? -23.460 11.332 11.369 1.00 95.31 379 LYS A CA 1
ATOM 3050 C C . LYS A 1 379 ? -23.201 11.913 12.762 1.00 95.31 379 LYS A C 1
ATOM 3052 O O . LYS A 1 379 ? -24.102 12.516 13.342 1.00 95.31 379 LYS A O 1
ATOM 3057 N N . MET A 1 380 ? -21.970 11.795 13.258 1.00 94.94 380 MET A N 1
ATOM 3058 C CA . MET A 1 380 ? -21.552 12.338 14.552 1.00 94.94 380 MET A CA 1
ATOM 3059 C C . MET A 1 380 ? -21.653 13.863 14.593 1.00 94.94 380 MET A C 1
ATOM 3061 O O . MET A 1 380 ? -22.176 14.404 15.565 1.00 94.94 380 MET A O 1
ATOM 3065 N N . GLU A 1 381 ? -21.228 14.551 13.530 1.00 94.69 381 GLU A N 1
ATOM 3066 C CA . GLU A 1 381 ? -21.366 16.005 13.401 1.00 94.69 381 GLU A CA 1
ATOM 3067 C C . GLU A 1 381 ? -22.840 16.432 13.443 1.00 94.69 381 GLU A C 1
ATOM 3069 O O . GLU A 1 381 ? -23.218 17.305 14.225 1.00 94.69 381 GLU A O 1
ATOM 3074 N N . LYS A 1 382 ? -23.706 15.768 12.667 1.00 95.62 382 LYS A N 1
ATOM 3075 C CA . LYS A 1 382 ? -25.156 16.024 12.669 1.00 95.62 382 LYS A CA 1
ATOM 3076 C C . LYS A 1 382 ? -25.784 15.801 14.046 1.00 95.62 382 LYS A C 1
ATOM 3078 O O . LYS A 1 382 ? -26.732 16.497 14.417 1.00 95.62 382 LYS A O 1
ATOM 3083 N N . ASP A 1 383 ? -25.285 14.818 14.787 1.00 94.81 383 ASP A N 1
ATOM 3084 C CA . ASP A 1 383 ? -25.746 14.514 16.133 1.00 94.81 383 ASP A CA 1
ATOM 3085 C C . ASP A 1 383 ? -25.099 15.375 17.227 1.00 94.81 383 ASP A C 1
ATOM 3087 O O . ASP A 1 383 ? -25.448 15.178 18.395 1.00 94.81 383 ASP A O 1
ATOM 3091 N N . ASP A 1 384 ? -24.258 16.352 16.877 1.00 92.75 384 ASP A N 1
ATOM 3092 C CA . ASP A 1 384 ? -23.526 17.211 17.821 1.00 92.75 384 ASP A CA 1
ATOM 3093 C C . ASP A 1 384 ? -22.718 16.381 18.836 1.00 92.75 384 ASP A C 1
ATOM 3095 O O . ASP A 1 384 ? -22.704 16.624 20.047 1.00 92.75 384 ASP A O 1
ATOM 3099 N N . LEU A 1 385 ? -22.098 15.306 18.339 1.00 91.56 385 LEU A N 1
ATOM 3100 C CA . LEU A 1 385 ? -21.263 14.418 19.134 1.00 91.56 385 LEU A CA 1
ATOM 3101 C C . LEU A 1 385 ? -19.800 14.841 19.050 1.00 91.56 385 LEU A C 1
ATOM 3103 O O . LEU A 1 385 ? -19.317 15.236 17.987 1.00 91.56 385 LEU A O 1
ATOM 3107 N N . PRO A 1 386 ? -19.051 14.714 20.154 1.00 88.00 386 PRO A N 1
ATOM 3108 C CA . PRO A 1 386 ? -17.639 15.028 20.130 1.00 88.00 386 PRO A CA 1
ATOM 3109 C C . PRO A 1 386 ? -16.859 13.996 19.315 1.00 88.00 386 PRO A C 1
ATOM 3111 O O . PRO A 1 386 ? -17.045 12.787 19.466 1.00 88.00 386 PRO A O 1
ATOM 3114 N N . VAL A 1 387 ? -15.918 14.485 18.513 1.00 83.25 387 VAL A N 1
ATOM 3115 C CA . VAL A 1 387 ? -14.946 13.648 17.810 1.00 83.25 387 VAL A CA 1
ATOM 3116 C C . VAL A 1 387 ? -13.796 13.329 18.754 1.00 83.25 387 VAL A C 1
ATOM 3118 O O . VAL A 1 387 ? -13.103 14.226 19.233 1.00 83.25 387 VAL A O 1
ATOM 3121 N N . PHE A 1 388 ? -13.608 12.043 19.034 1.00 84.50 388 PHE A N 1
ATOM 3122 C CA . PHE A 1 388 ? -12.515 11.567 19.878 1.00 84.50 388 PHE A CA 1
ATOM 3123 C C . PHE A 1 388 ? -11.252 11.240 19.066 1.00 84.50 388 PHE A C 1
ATOM 3125 O O . PHE A 1 388 ? -10.157 11.601 19.482 1.00 84.50 388 PHE A O 1
ATOM 3132 N N . PHE A 1 389 ? -11.409 10.593 17.908 1.00 91.38 389 PHE A N 1
ATOM 3133 C CA . PHE A 1 389 ? -10.309 10.124 17.066 1.00 91.38 389 PHE A CA 1
ATOM 3134 C C . PHE A 1 389 ? -10.623 10.412 15.585 1.00 91.38 389 PHE A C 1
ATOM 3136 O O . PHE A 1 389 ? -11.505 9.757 15.024 1.00 91.38 389 PHE A O 1
ATOM 3143 N N . PRO A 1 390 ? -9.969 11.402 14.944 1.00 94.12 390 PRO A N 1
ATOM 3144 C CA . PRO A 1 390 ? -10.317 11.867 13.598 1.00 94.12 390 PRO A CA 1
ATOM 3145 C C . PRO A 1 390 ? -9.688 10.993 12.496 1.00 94.12 390 PRO A C 1
ATOM 3147 O O . PRO A 1 390 ? -8.934 11.478 11.661 1.00 94.12 390 PRO A O 1
ATOM 3150 N N . TYR A 1 391 ? -9.976 9.688 12.487 1.00 95.50 391 TYR A N 1
ATOM 3151 C CA . TYR A 1 391 ? -9.329 8.722 11.581 1.00 95.50 391 TYR A CA 1
ATOM 3152 C C . TYR A 1 391 ? -9.505 9.033 10.084 1.00 95.50 391 TYR A C 1
ATOM 3154 O O . TYR A 1 391 ? -8.663 8.653 9.281 1.00 95.50 391 TYR A O 1
ATOM 3162 N N . TRP A 1 392 ? -10.582 9.716 9.693 1.00 95.38 392 TRP A N 1
ATOM 3163 C CA . TRP A 1 392 ? -10.923 9.997 8.292 1.00 95.38 392 TRP A CA 1
ATOM 3164 C C . TRP A 1 392 ? -10.171 11.193 7.684 1.00 95.38 392 TRP A C 1
ATOM 3166 O O . TRP A 1 392 ? -10.284 11.427 6.481 1.00 95.38 392 TRP A O 1
ATOM 3176 N N . ASP A 1 393 ? -9.449 11.978 8.488 1.00 97.44 393 ASP A N 1
ATOM 3177 C CA . ASP A 1 393 ? -8.656 13.117 8.018 1.00 97.44 393 ASP A CA 1
ATOM 3178 C C . ASP A 1 393 ? -7.220 12.973 8.523 1.00 97.44 393 ASP A C 1
ATOM 3180 O O . ASP A 1 393 ? -6.920 13.260 9.683 1.00 97.44 393 ASP A O 1
ATOM 3184 N N . SER A 1 394 ? -6.322 12.537 7.638 1.00 96.88 394 SER A N 1
ATOM 3185 C CA . SER A 1 394 ? -4.917 12.317 7.980 1.00 96.88 394 SER A CA 1
ATOM 3186 C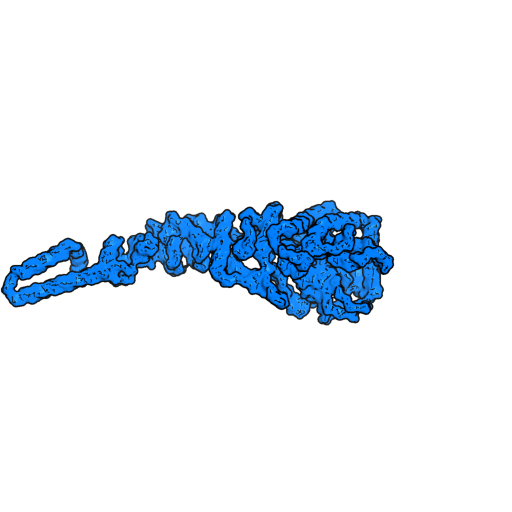 C . SER A 1 394 ? -4.201 13.578 8.473 1.00 96.88 394 SER A C 1
ATOM 3188 O O . SER A 1 394 ? -3.247 13.457 9.232 1.00 96.88 394 SER A O 1
ATOM 3190 N N . ASP A 1 395 ? -4.630 14.784 8.081 1.00 96.94 395 ASP A N 1
ATOM 3191 C CA . ASP A 1 395 ? -4.000 16.017 8.572 1.00 96.94 395 ASP A CA 1
ATOM 3192 C C . ASP A 1 395 ? -4.399 16.288 10.028 1.00 96.94 395 ASP A C 1
ATOM 3194 O O . ASP A 1 395 ? -3.541 16.580 10.860 1.00 96.94 395 ASP A O 1
ATOM 3198 N N . LEU A 1 396 ? -5.688 16.137 10.357 1.00 94.56 396 LEU A N 1
ATOM 3199 C CA . LEU A 1 396 ? -6.168 16.248 11.742 1.00 94.56 396 LEU A CA 1
ATOM 3200 C C . LEU A 1 396 ? -5.599 15.132 12.625 1.00 94.56 396 LEU A C 1
ATOM 3202 O O . LEU A 1 396 ? -5.310 15.341 13.808 1.00 94.56 396 LEU A O 1
ATOM 3206 N N . LEU A 1 397 ? -5.438 13.937 12.060 1.00 94.06 397 LEU A N 1
ATOM 3207 C CA . LEU A 1 397 ? -4.834 12.812 12.755 1.00 94.06 397 LEU A CA 1
ATOM 3208 C C . LEU A 1 397 ? -3.351 13.065 13.048 1.00 94.06 397 LEU A C 1
ATOM 3210 O O . LEU A 1 397 ? -2.926 12.870 14.180 1.00 94.06 397 LEU A O 1
ATOM 3214 N N . GLU A 1 398 ? -2.584 13.559 12.075 1.00 94.44 398 GLU A N 1
ATOM 3215 C CA . GLU A 1 398 ? -1.171 13.926 12.243 1.00 94.44 398 GLU A CA 1
ATOM 3216 C C . GLU A 1 398 ? -0.988 15.083 13.243 1.00 94.44 398 GLU A C 1
ATOM 3218 O O . GLU A 1 398 ? -0.044 15.075 14.030 1.00 94.44 398 GLU A O 1
ATOM 3223 N N . GLU A 1 399 ? -1.907 16.053 13.278 1.00 92.88 399 GLU A N 1
ATOM 3224 C CA . GLU A 1 399 ? -1.886 17.140 14.265 1.00 92.88 399 GLU A CA 1
ATOM 3225 C C . GLU A 1 399 ? -2.169 16.638 15.691 1.00 92.88 399 GLU A C 1
ATOM 3227 O O . GLU A 1 399 ? -1.504 17.038 16.652 1.00 92.88 399 GLU A O 1
ATOM 3232 N N . SER A 1 400 ? -3.166 15.763 15.845 1.00 88.38 400 SER A N 1
ATOM 3233 C CA . SER A 1 400 ? -3.587 15.252 17.155 1.00 88.38 400 SER A CA 1
ATOM 3234 C C . SER A 1 400 ? -2.657 14.166 17.703 1.00 88.38 400 SER A C 1
ATOM 3236 O O . SER A 1 400 ? -2.423 14.111 18.917 1.00 88.38 400 SER A O 1
ATOM 3238 N N . LEU A 1 401 ? -2.092 13.338 16.823 1.00 89.44 401 LEU A N 1
ATOM 3239 C CA . LEU A 1 401 ? -1.237 12.199 17.138 1.00 89.44 401 LEU A CA 1
ATOM 3240 C C . LEU A 1 401 ? -0.021 12.149 16.181 1.00 89.44 401 LEU A C 1
ATOM 3242 O O . LEU A 1 401 ? -0.001 11.350 15.238 1.00 89.44 401 LEU A O 1
ATOM 3246 N N . PRO A 1 402 ? 0.993 13.015 16.408 1.00 90.44 402 PRO A N 1
ATOM 3247 C CA . PRO A 1 402 ? 2.135 13.169 15.501 1.00 90.44 402 PRO A CA 1
ATOM 3248 C C . PRO A 1 402 ? 2.999 11.916 15.339 1.00 90.44 402 PRO A C 1
ATOM 3250 O O . PRO A 1 402 ? 3.584 11.709 14.270 1.00 90.44 402 PRO A O 1
ATOM 3253 N N . ASP A 1 403 ? 3.094 11.071 16.366 1.00 88.19 403 ASP A N 1
ATOM 3254 C CA . ASP A 1 403 ? 3.817 9.808 16.276 1.00 88.19 403 ASP A CA 1
ATOM 3255 C C . ASP A 1 403 ? 3.135 8.811 15.312 1.00 88.19 403 ASP A C 1
ATOM 3257 O O . ASP A 1 403 ? 1.940 8.510 15.400 1.00 88.19 403 ASP A O 1
ATOM 3261 N N . LYS A 1 404 ? 3.913 8.298 14.345 1.00 89.44 404 LYS A N 1
ATOM 3262 C CA . LYS A 1 404 ? 3.432 7.393 13.282 1.00 89.44 404 LYS A CA 1
ATOM 3263 C C . LYS A 1 404 ? 3.064 6.015 13.798 1.00 89.44 404 LYS A C 1
ATOM 3265 O O . LYS A 1 404 ? 2.104 5.414 13.302 1.00 89.44 404 LYS A O 1
ATOM 3270 N N . VAL A 1 405 ? 3.824 5.519 14.766 1.00 85.31 405 VAL A N 1
ATOM 3271 C CA . VAL A 1 405 ? 3.593 4.215 15.384 1.00 85.31 405 VAL A CA 1
ATOM 3272 C C . VAL A 1 405 ? 2.260 4.263 16.118 1.00 85.31 405 VAL A C 1
ATOM 3274 O O . VAL A 1 405 ? 1.388 3.427 15.868 1.00 85.31 405 VAL A O 1
ATOM 3277 N N . ASP A 1 406 ? 2.055 5.299 16.927 1.00 83.38 406 ASP A N 1
ATOM 3278 C CA . ASP A 1 406 ? 0.869 5.437 17.759 1.00 83.38 406 ASP A CA 1
ATOM 3279 C C . ASP A 1 406 ? -0.419 5.566 16.943 1.00 83.38 406 ASP A C 1
ATOM 3281 O O . ASP A 1 406 ? -1.389 4.836 17.185 1.00 83.38 406 ASP A O 1
ATOM 3285 N N . ARG A 1 407 ? -0.438 6.450 15.935 1.00 90.19 407 ARG A N 1
ATOM 3286 C CA . ARG A 1 407 ? -1.618 6.603 15.069 1.00 90.19 407 ARG A CA 1
ATOM 3287 C C . ARG A 1 407 ? -1.898 5.370 14.228 1.00 90.19 407 ARG A C 1
ATOM 3289 O O . ARG A 1 407 ? -3.062 5.087 13.943 1.00 90.19 407 ARG A O 1
ATOM 3296 N N . THR A 1 408 ? -0.868 4.614 13.854 1.00 89.75 408 THR A N 1
ATOM 3297 C CA . THR A 1 408 ? -1.076 3.371 13.115 1.00 89.75 408 THR A CA 1
ATOM 3298 C C . THR A 1 408 ? -1.692 2.299 14.009 1.00 89.75 408 THR A C 1
ATOM 3300 O O . THR A 1 408 ? -2.684 1.692 13.613 1.00 89.75 408 THR A O 1
ATOM 3303 N N . ILE A 1 409 ? -1.176 2.108 15.228 1.00 85.88 409 ILE A N 1
ATOM 3304 C CA . ILE A 1 409 ? -1.755 1.184 16.217 1.00 85.88 409 ILE A CA 1
ATOM 3305 C C . ILE A 1 409 ? -3.233 1.510 16.448 1.00 85.88 409 ILE A C 1
ATOM 3307 O O . ILE A 1 409 ? -4.077 0.620 16.357 1.00 85.88 409 ILE A O 1
ATOM 3311 N N . ALA A 1 410 ? -3.565 2.784 16.679 1.00 88.69 410 ALA A N 1
ATOM 3312 C CA . ALA A 1 410 ? -4.942 3.211 16.908 1.00 88.69 410 ALA A CA 1
ATOM 3313 C C . ALA A 1 410 ? -5.868 2.895 15.714 1.00 88.69 410 ALA A C 1
ATOM 3315 O O . ALA A 1 410 ? -6.974 2.391 15.911 1.00 88.69 410 ALA A O 1
ATOM 3316 N N . GLN A 1 411 ? -5.418 3.121 14.476 1.00 93.75 411 GLN A N 1
ATOM 3317 C CA . GLN A 1 411 ? -6.196 2.790 13.274 1.00 93.75 411 GLN A CA 1
ATOM 3318 C C . GLN A 1 411 ? -6.371 1.277 13.075 1.00 93.75 411 GLN A C 1
ATOM 3320 O O . GLN A 1 411 ? -7.472 0.835 12.750 1.00 93.75 411 GLN A O 1
ATOM 3325 N N . LEU A 1 412 ? -5.331 0.470 13.311 1.00 91.50 412 LEU A N 1
ATOM 3326 C CA . LEU A 1 412 ? -5.432 -0.994 13.228 1.00 91.50 412 LEU A CA 1
ATOM 3327 C C . LEU A 1 412 ? -6.428 -1.538 14.265 1.00 91.50 412 LEU A C 1
ATOM 3329 O O . LEU A 1 412 ? -7.284 -2.353 13.930 1.00 91.50 412 LEU A O 1
ATOM 3333 N N . VAL A 1 413 ? -6.394 -1.019 15.495 1.00 88.69 413 VAL A N 1
ATOM 3334 C CA . VAL A 1 413 ? -7.365 -1.368 16.546 1.00 88.69 413 VAL A CA 1
ATOM 3335 C C . VAL A 1 413 ? -8.795 -0.983 16.143 1.00 88.69 413 VAL A C 1
ATOM 3337 O O . VAL A 1 413 ? -9.737 -1.755 16.357 1.00 88.69 413 VAL A O 1
ATOM 3340 N N . LEU A 1 414 ? -8.984 0.195 15.534 1.00 93.56 414 LEU A N 1
ATOM 3341 C CA . LEU A 1 414 ? -10.297 0.635 15.051 1.00 93.56 414 LEU A CA 1
ATOM 3342 C C . LEU A 1 414 ? -10.844 -0.287 13.953 1.00 93.56 414 LEU A C 1
ATOM 3344 O O . LEU A 1 414 ? -12.031 -0.608 13.963 1.00 93.56 414 LEU A O 1
ATOM 3348 N N . ALA A 1 415 ? -9.984 -0.727 13.035 1.00 95.06 415 ALA A N 1
ATOM 3349 C CA . ALA A 1 415 ? -10.353 -1.557 11.892 1.00 95.06 415 ALA A CA 1
ATOM 3350 C C . ALA A 1 415 ? -10.582 -3.043 12.228 1.00 95.06 415 ALA A C 1
ATOM 3352 O O . ALA A 1 415 ? -11.025 -3.810 11.375 1.00 95.06 415 ALA A O 1
ATOM 3353 N N . GLU A 1 416 ? -10.281 -3.488 13.450 1.00 91.06 416 GLU A N 1
ATOM 3354 C CA . GLU A 1 416 ? -10.401 -4.900 13.810 1.00 91.06 416 GLU A CA 1
ATOM 3355 C C . GLU A 1 416 ? -11.866 -5.372 13.882 1.00 91.06 416 GLU A C 1
ATOM 3357 O O . GLU A 1 416 ? -12.643 -4.925 14.728 1.00 91.06 416 GLU A O 1
ATOM 3362 N N . ILE A 1 417 ? -12.229 -6.370 13.073 1.00 92.88 417 ILE A N 1
ATOM 3363 C CA . ILE A 1 417 ? -13.540 -7.033 13.138 1.00 92.88 417 ILE A CA 1
ATOM 3364 C C . ILE A 1 417 ? -13.366 -8.457 13.688 1.00 92.88 417 ILE A C 1
ATOM 3366 O O . ILE A 1 417 ? -12.572 -9.235 13.147 1.00 92.88 417 ILE A O 1
ATOM 3370 N N . PRO A 1 418 ? -14.089 -8.847 14.752 1.00 90.56 418 PRO A N 1
ATOM 3371 C CA . PRO A 1 418 ? -13.925 -10.166 15.344 1.00 90.56 418 PRO A CA 1
ATOM 3372 C C . PRO A 1 418 ? -14.576 -11.261 14.482 1.00 90.56 418 PRO A C 1
ATOM 3374 O O . PRO A 1 418 ? -15.712 -11.135 14.039 1.00 90.56 418 PRO A O 1
ATOM 3377 N N . ALA A 1 419 ? -13.889 -12.399 14.332 1.00 92.00 419 ALA A N 1
ATOM 3378 C CA . ALA A 1 419 ? -14.413 -13.610 13.675 1.00 92.00 419 ALA A CA 1
ATOM 3379 C C . ALA A 1 419 ? -15.335 -14.450 14.588 1.00 92.00 419 ALA A C 1
ATOM 3381 O O . ALA A 1 419 ? -15.657 -15.603 14.299 1.00 92.00 419 ALA A O 1
ATOM 3382 N N . LYS A 1 420 ? -15.729 -13.884 15.730 1.00 89.00 420 LYS A N 1
ATOM 3383 C CA . LYS A 1 420 ? -16.615 -14.480 16.725 1.00 89.00 420 LYS A CA 1
ATOM 3384 C C . LYS A 1 420 ? -17.396 -13.360 17.399 1.00 89.00 420 LYS A C 1
ATOM 3386 O O . LYS A 1 420 ? -16.793 -12.418 17.903 1.00 89.00 420 LYS A O 1
ATOM 3391 N N . THR A 1 421 ? -18.719 -13.453 17.409 1.00 89.00 421 THR A N 1
ATOM 3392 C CA . THR A 1 421 ? -19.601 -12.441 18.002 1.00 89.00 421 THR A CA 1
ATOM 3393 C C . THR A 1 421 ? -20.813 -13.093 18.660 1.00 89.00 421 THR A C 1
ATOM 3395 O O . THR A 1 421 ? -21.046 -14.293 18.511 1.00 89.00 421 THR A O 1
ATOM 3398 N N . TYR A 1 422 ? -21.599 -12.311 19.391 1.00 83.69 422 TYR A N 1
ATOM 3399 C CA . TYR A 1 422 ? -22.815 -12.774 20.047 1.00 83.69 422 TYR A CA 1
ATOM 3400 C C . TYR A 1 422 ? -24.069 -12.248 19.351 1.00 83.69 422 TYR A C 1
ATOM 3402 O O . TYR A 1 422 ? -24.251 -11.041 19.172 1.00 83.69 422 TYR A O 1
ATOM 3410 N N . ASN A 1 423 ? -24.983 -13.145 18.991 1.00 83.56 423 ASN A N 1
ATOM 3411 C CA . ASN A 1 423 ? -26.281 -12.785 18.452 1.00 83.56 423 ASN A CA 1
ATOM 3412 C C . ASN A 1 423 ? -27.303 -12.617 19.589 1.00 83.56 423 ASN A C 1
ATOM 3414 O O . ASN A 1 423 ? -27.720 -13.593 20.201 1.00 83.56 423 ASN A O 1
ATOM 3418 N N . ARG A 1 424 ? -27.753 -11.380 19.844 1.00 73.25 424 ARG A N 1
ATOM 3419 C CA . ARG A 1 424 ? -28.748 -11.078 20.883 1.00 73.25 424 ARG A CA 1
ATOM 3420 C C . ARG A 1 424 ? -30.161 -11.550 20.561 1.00 73.25 424 ARG A C 1
ATOM 3422 O O . ARG A 1 424 ? -30.943 -11.734 21.483 1.00 73.25 424 ARG A O 1
ATOM 3429 N N . ASP A 1 425 ? -30.488 -11.701 19.283 1.00 79.50 425 ASP A N 1
ATOM 3430 C CA . ASP A 1 425 ? -31.827 -12.089 18.847 1.00 79.50 425 ASP A CA 1
ATOM 3431 C C . ASP A 1 425 ? -32.040 -13.593 19.047 1.00 79.50 425 ASP A C 1
ATOM 3433 O O . ASP A 1 425 ? -33.131 -14.027 19.410 1.00 79.50 425 ASP A O 1
ATOM 3437 N N . THR A 1 426 ? -30.981 -14.388 18.858 1.00 81.44 426 THR A N 1
ATOM 3438 C CA . THR A 1 426 ? -31.007 -15.848 19.026 1.00 81.44 426 THR A CA 1
ATOM 3439 C C . THR A 1 426 ? -30.379 -16.324 20.333 1.00 81.44 426 THR A C 1
ATOM 3441 O O . THR A 1 426 ? -30.591 -17.466 20.726 1.00 81.44 426 THR A O 1
ATOM 3444 N N . TYR A 1 427 ? -29.651 -15.454 21.035 1.00 75.31 427 TYR A N 1
ATOM 3445 C CA . TYR A 1 427 ? -28.849 -15.763 22.222 1.00 75.31 427 TYR A CA 1
ATOM 3446 C C . TYR A 1 427 ? -27.709 -16.767 21.979 1.00 75.31 427 TYR A C 1
ATOM 3448 O O . TYR A 1 427 ? -27.286 -17.476 22.897 1.00 75.31 427 TYR A O 1
ATOM 3456 N N . GLU A 1 428 ? -27.187 -16.809 20.753 1.00 82.12 428 GLU A N 1
ATOM 3457 C CA . GLU A 1 428 ? -26.153 -17.751 20.319 1.00 82.12 428 GLU A CA 1
ATOM 3458 C C . GLU A 1 428 ? -24.856 -17.041 19.921 1.00 82.12 428 GLU A C 1
ATOM 3460 O O . GLU A 1 428 ? -24.853 -15.910 19.433 1.00 82.12 428 GLU A O 1
ATOM 3465 N N . VAL A 1 429 ? -23.731 -17.728 20.109 1.00 84.50 429 VAL A N 1
ATOM 3466 C CA . VAL A 1 429 ? -22.434 -17.280 19.598 1.00 84.50 429 VAL A CA 1
ATOM 3467 C C . VAL A 1 429 ? -22.343 -17.640 18.119 1.00 84.50 429 VAL A C 1
ATOM 3469 O O . VAL A 1 429 ? -22.487 -18.804 17.755 1.00 84.50 429 VAL A O 1
ATOM 3472 N N . VAL A 1 430 ? -22.056 -16.646 17.284 1.00 91.00 430 VAL A N 1
ATOM 3473 C CA . VAL A 1 430 ? -21.818 -16.803 15.846 1.00 91.00 430 VAL A CA 1
ATOM 3474 C C . VAL A 1 430 ? -20.314 -16.730 15.601 1.00 91.00 430 VAL A C 1
ATOM 3476 O O . VAL A 1 430 ? -19.614 -15.938 16.237 1.00 91.00 430 VAL A O 1
ATOM 3479 N N . THR A 1 431 ? -19.797 -17.553 14.691 1.00 94.25 431 THR A N 1
ATOM 3480 C CA . THR A 1 431 ? -18.362 -17.650 14.378 1.00 94.25 431 THR A CA 1
ATOM 3481 C C . THR A 1 431 ? -18.098 -17.589 12.874 1.00 94.25 431 THR A C 1
ATOM 3483 O O . THR A 1 431 ? -19.016 -17.730 12.069 1.00 94.25 431 THR A O 1
ATOM 3486 N N . GLY A 1 432 ? -16.834 -17.427 12.486 1.00 95.50 432 GLY A N 1
ATOM 3487 C CA . GLY A 1 432 ? -16.429 -17.406 11.083 1.00 95.50 432 GLY A CA 1
ATOM 3488 C C . GLY A 1 432 ? -16.837 -16.108 10.391 1.00 95.50 432 GLY A C 1
ATOM 3489 O O . GLY A 1 432 ? -17.020 -15.071 11.033 1.00 95.50 432 GLY A O 1
ATOM 3490 N N . ILE A 1 433 ? -17.006 -16.162 9.071 1.00 96.88 433 ILE A N 1
ATOM 3491 C CA . ILE A 1 433 ? -17.389 -14.976 8.290 1.00 96.88 433 ILE A CA 1
ATOM 3492 C C . ILE A 1 433 ? -18.783 -14.441 8.654 1.00 96.88 433 ILE A C 1
ATOM 3494 O O . ILE A 1 433 ? -18.991 -13.233 8.655 1.00 96.88 433 ILE A O 1
ATOM 3498 N N . GLU A 1 434 ? -19.712 -15.318 9.047 1.00 96.12 434 GLU A N 1
ATOM 3499 C CA . GLU A 1 434 ? -21.071 -14.930 9.456 1.00 96.12 434 GLU A CA 1
ATOM 3500 C C . GLU A 1 434 ? -21.052 -14.055 10.715 1.00 96.12 434 GLU A C 1
ATOM 3502 O O . GLU A 1 434 ? -21.874 -13.153 10.869 1.00 96.12 434 GLU A O 1
ATOM 3507 N N . ALA A 1 435 ? -20.076 -14.270 11.603 1.00 94.81 435 ALA A N 1
ATOM 3508 C CA . ALA A 1 435 ? -19.879 -13.416 12.768 1.00 94.81 435 ALA A CA 1
ATOM 3509 C C . ALA A 1 435 ? -19.432 -12.009 12.373 1.00 94.81 435 ALA A C 1
ATOM 3511 O O . ALA A 1 435 ? -19.896 -11.031 12.956 1.00 94.81 435 ALA A O 1
ATOM 3512 N N . MET A 1 436 ? -18.543 -11.912 11.383 1.00 96.50 436 MET A N 1
ATOM 3513 C CA . MET A 1 436 ? -18.051 -10.634 10.875 1.00 96.50 436 MET A CA 1
ATOM 3514 C C . MET A 1 436 ? -19.171 -9.866 10.164 1.00 96.50 436 MET A C 1
ATOM 3516 O O . MET A 1 436 ? -19.331 -8.674 10.412 1.00 96.50 436 MET A O 1
ATOM 3520 N N . GLU A 1 437 ? -19.990 -10.551 9.355 1.00 97.19 437 GLU A N 1
ATOM 3521 C CA . GLU A 1 437 ? -21.184 -9.979 8.713 1.00 97.19 437 GLU A CA 1
ATOM 3522 C C . GLU A 1 437 ? -22.185 -9.459 9.755 1.00 97.19 437 GLU A C 1
ATOM 3524 O O . GLU A 1 437 ? -22.605 -8.303 9.697 1.00 97.19 437 GLU A O 1
ATOM 3529 N N . LEU A 1 438 ? -22.500 -10.267 10.773 1.00 95.81 438 LEU A N 1
ATOM 3530 C CA . LEU A 1 438 ? -23.389 -9.854 11.859 1.00 95.81 438 LEU A CA 1
ATOM 3531 C C . LEU A 1 438 ? -22.829 -8.669 12.661 1.00 95.81 438 LEU A C 1
ATOM 3533 O O . LEU A 1 438 ? -23.593 -7.819 13.122 1.00 95.81 438 LEU A O 1
ATOM 3537 N N . PHE A 1 439 ? -21.509 -8.612 12.859 1.00 95.44 439 PHE A N 1
ATOM 3538 C CA . PHE A 1 439 ? -20.860 -7.512 13.567 1.00 95.44 439 PHE A CA 1
ATOM 3539 C C . PHE A 1 439 ? -21.050 -6.188 12.820 1.00 95.44 439 PHE A C 1
ATOM 3541 O O . PHE A 1 439 ? -21.510 -5.217 13.423 1.00 95.44 439 PHE A O 1
ATOM 3548 N N . VAL A 1 440 ? -20.754 -6.154 11.515 1.00 97.25 440 VAL A N 1
ATOM 3549 C CA . VAL A 1 440 ? -20.891 -4.926 10.713 1.00 97.25 440 VAL A CA 1
ATOM 3550 C C . VAL A 1 440 ? -22.350 -4.499 10.567 1.00 97.25 440 VAL A C 1
ATOM 3552 O O . VAL A 1 440 ? -22.651 -3.315 10.703 1.00 97.25 440 VAL A O 1
ATOM 3555 N N . ASP A 1 441 ? -23.272 -5.453 10.412 1.00 96.62 441 ASP A N 1
ATOM 3556 C CA . ASP A 1 441 ? -24.709 -5.176 10.283 1.00 96.62 441 ASP A CA 1
ATOM 3557 C C . ASP A 1 441 ? -25.311 -4.526 11.540 1.00 96.62 441 ASP A C 1
ATOM 3559 O O . ASP A 1 441 ? -26.335 -3.843 11.470 1.00 96.62 441 ASP A O 1
ATOM 3563 N N . ARG A 1 442 ? -24.673 -4.701 12.703 1.00 94.88 442 ARG A N 1
ATOM 3564 C CA . ARG A 1 442 ? -25.146 -4.156 13.982 1.00 94.88 442 ARG A CA 1
ATOM 3565 C C . ARG A 1 442 ? -24.550 -2.812 14.373 1.00 94.88 442 ARG A C 1
ATOM 3567 O O . ARG A 1 442 ? -25.058 -2.199 15.315 1.00 94.88 442 ARG A O 1
ATOM 3574 N N . LEU A 1 443 ? -23.524 -2.330 13.671 1.00 96.56 443 LEU A N 1
ATOM 3575 C CA . LEU A 1 443 ? -22.904 -1.035 13.970 1.00 96.56 443 LEU A CA 1
ATOM 3576 C C . LEU A 1 443 ? -23.928 0.122 13.993 1.00 96.56 443 LEU A C 1
ATOM 3578 O O . LEU A 1 443 ? -23.964 0.833 15.002 1.00 96.56 443 LEU A O 1
ATOM 3582 N N . PRO A 1 444 ? -24.835 0.277 13.000 1.00 97.19 444 PRO A N 1
ATOM 3583 C CA . PRO A 1 444 ? -25.805 1.374 13.004 1.00 97.19 444 PRO A CA 1
ATOM 3584 C C . PRO A 1 444 ? -26.777 1.319 14.184 1.00 97.19 444 PRO A C 1
ATOM 3586 O O . PRO A 1 444 ? -27.029 2.335 14.831 1.00 97.19 444 PRO A O 1
ATOM 3589 N N . GLN A 1 445 ? -27.289 0.124 14.495 1.00 94.25 445 GLN A N 1
ATOM 3590 C CA . GLN A 1 445 ? -28.216 -0.077 15.608 1.00 94.25 445 GLN A CA 1
ATOM 3591 C C . GLN A 1 445 ? -27.552 0.261 16.948 1.00 94.25 445 GLN A C 1
ATOM 3593 O O . GLN A 1 445 ? -28.160 0.920 17.792 1.00 94.25 445 GLN A O 1
ATOM 3598 N N . MET A 1 446 ? -26.302 -0.173 17.138 1.00 93.88 446 MET A N 1
ATOM 3599 C CA . MET A 1 446 ? -25.543 0.102 18.354 1.00 93.88 446 MET A CA 1
ATOM 3600 C C . MET A 1 446 ? -25.275 1.603 18.532 1.00 93.88 446 MET A C 1
ATOM 3602 O O . MET A 1 446 ? -25.459 2.126 19.634 1.00 93.88 446 MET A O 1
ATOM 3606 N N . TYR A 1 447 ? -24.925 2.313 17.455 1.00 96.25 447 TYR A N 1
ATOM 3607 C CA . TYR A 1 447 ? -24.777 3.769 17.489 1.00 96.25 447 TYR A CA 1
ATOM 3608 C C . TYR A 1 447 ? -26.071 4.448 17.934 1.00 96.25 447 TYR A C 1
ATOM 3610 O O . TYR A 1 447 ? -26.056 5.232 18.882 1.00 96.25 447 TYR A O 1
ATOM 3618 N N . ASP A 1 448 ? -27.202 4.128 17.297 1.00 95.56 448 ASP A N 1
ATOM 3619 C CA . ASP A 1 448 ? -28.477 4.799 17.577 1.00 95.56 448 ASP A CA 1
ATOM 3620 C C . ASP A 1 448 ? -28.887 4.616 19.046 1.00 95.56 448 ASP A C 1
ATOM 3622 O O . ASP A 1 448 ? -29.367 5.549 19.697 1.00 95.56 448 ASP A O 1
ATOM 3626 N N . TRP A 1 449 ? -28.642 3.426 19.596 1.00 92.56 449 TRP A N 1
ATOM 3627 C CA . TRP A 1 449 ? -28.854 3.093 21.001 1.00 92.56 449 TRP A CA 1
ATOM 3628 C C . TRP A 1 449 ? -27.995 3.920 21.963 1.00 92.56 449 TRP A C 1
ATOM 3630 O O . TRP A 1 449 ? -28.532 4.505 22.911 1.00 92.56 449 TRP A O 1
ATOM 3640 N N . ILE A 1 450 ? -26.685 3.993 21.722 1.00 93.31 450 ILE A N 1
ATOM 3641 C CA . ILE A 1 450 ? -25.745 4.745 22.563 1.00 93.31 450 ILE A CA 1
ATOM 3642 C C . ILE A 1 450 ? -26.054 6.241 22.496 1.00 93.31 450 ILE A C 1
ATOM 3644 O O . ILE A 1 450 ? -26.154 6.906 23.528 1.00 93.31 450 ILE A O 1
ATOM 3648 N N . VAL A 1 451 ? -26.247 6.775 21.293 1.00 94.00 451 VAL A N 1
ATOM 3649 C CA . VAL A 1 451 ? -26.428 8.211 21.059 1.00 94.00 451 VAL A CA 1
ATOM 3650 C C . VAL A 1 451 ? -27.767 8.703 21.597 1.00 94.00 451 VAL A C 1
ATOM 3652 O O . VAL A 1 451 ? -27.816 9.751 22.245 1.00 94.00 451 VAL A O 1
ATOM 3655 N N . SER A 1 452 ? -28.840 7.924 21.431 1.00 93.75 452 SER A N 1
ATOM 3656 C CA . SER A 1 452 ? -30.149 8.251 22.016 1.00 93.75 452 SER A CA 1
ATOM 3657 C C . SER A 1 452 ? -30.087 8.343 23.541 1.00 93.75 452 SER A C 1
ATOM 3659 O O . SER A 1 452 ? -30.683 9.245 24.133 1.00 93.75 452 SER A O 1
ATOM 3661 N N . ALA A 1 453 ? -29.350 7.433 24.184 1.00 92.56 453 ALA A N 1
ATOM 3662 C CA . ALA A 1 453 ? -29.152 7.467 25.627 1.00 92.56 453 ALA A CA 1
ATOM 3663 C C . ALA A 1 453 ? -28.265 8.648 26.048 1.00 92.56 453 ALA A C 1
ATOM 3665 O O . ALA A 1 453 ? -28.615 9.363 26.983 1.00 92.56 453 ALA A O 1
ATOM 3666 N N . TRP A 1 454 ? -27.156 8.896 25.344 1.00 92.00 454 TRP A N 1
ATOM 3667 C CA . TRP A 1 454 ? -26.227 9.993 25.636 1.00 92.00 454 TRP A CA 1
ATOM 3668 C C . TRP A 1 454 ? -26.900 11.368 25.585 1.00 92.00 454 TRP A C 1
ATOM 3670 O O . TRP A 1 454 ? -26.731 12.179 26.497 1.00 92.00 454 TRP A O 1
ATOM 3680 N N . LYS A 1 455 ? -27.702 11.618 24.544 1.00 92.38 455 LYS A N 1
ATOM 3681 C CA . LYS A 1 455 ? -28.351 12.918 24.305 1.00 92.38 455 LYS A CA 1
ATOM 3682 C C . LYS A 1 455 ? -29.538 13.189 25.229 1.00 92.38 455 LYS A C 1
ATOM 3684 O O . LYS A 1 455 ? -30.009 14.322 25.285 1.00 92.38 455 LYS A O 1
ATOM 3689 N N . ASN A 1 456 ? -30.019 12.187 25.967 1.00 92.94 456 ASN A N 1
ATOM 3690 C CA . ASN A 1 456 ? -31.133 12.337 26.897 1.00 92.94 456 ASN A CA 1
ATOM 3691 C C . ASN A 1 456 ? -30.731 11.939 28.331 1.00 92.94 456 ASN A C 1
ATOM 3693 O O . ASN A 1 456 ? -31.015 10.812 28.753 1.00 92.94 456 ASN A O 1
ATOM 3697 N N . PRO A 1 457 ? -30.134 12.866 29.110 1.00 89.06 457 PRO A N 1
ATOM 3698 C CA . PRO A 1 457 ? -29.743 12.625 30.502 1.00 89.06 457 PRO A CA 1
ATOM 3699 C C . PRO A 1 457 ? -30.888 12.183 31.426 1.00 89.06 457 PRO A C 1
ATOM 3701 O O . PRO A 1 457 ? -30.655 11.529 32.444 1.00 89.06 457 PRO A O 1
ATOM 3704 N N . ASP A 1 458 ? -32.132 12.515 31.074 1.00 90.44 458 ASP A N 1
ATOM 3705 C CA . ASP A 1 458 ? -33.321 12.135 31.834 1.00 90.44 458 ASP A CA 1
ATOM 3706 C C . ASP A 1 458 ? -33.851 10.742 31.482 1.00 90.44 458 ASP A C 1
ATOM 3708 O O . ASP A 1 458 ? -34.679 10.195 32.227 1.00 90.44 458 ASP A O 1
ATOM 3712 N N . SER A 1 459 ? -33.368 10.145 30.388 1.00 90.88 459 SER A N 1
ATOM 3713 C CA . SER A 1 459 ? -33.747 8.797 29.978 1.00 90.88 459 SER A CA 1
ATOM 3714 C C . SER A 1 459 ? -33.363 7.760 31.032 1.00 90.88 459 SER A C 1
ATOM 3716 O O . SER A 1 459 ? -32.368 7.885 31.755 1.00 90.88 459 SER A O 1
ATOM 3718 N N . GLN A 1 460 ? -34.156 6.689 31.108 1.00 87.00 460 GLN A N 1
ATOM 3719 C CA . GLN A 1 460 ? -33.838 5.573 31.992 1.00 87.00 460 GLN A CA 1
ATOM 3720 C C . GLN A 1 460 ? -32.522 4.899 31.586 1.00 87.00 460 GLN A C 1
ATOM 3722 O O . GLN A 1 460 ? -31.769 4.491 32.461 1.00 87.00 460 GLN A O 1
ATOM 3727 N N . ASP A 1 461 ? -32.214 4.839 30.289 1.00 86.31 461 ASP A N 1
ATOM 3728 C CA . ASP A 1 461 ? -30.956 4.288 29.781 1.00 86.31 461 ASP A CA 1
ATOM 3729 C C . ASP A 1 461 ? -29.740 5.091 30.261 1.00 86.31 461 ASP A C 1
ATOM 3731 O O . ASP A 1 461 ? -28.784 4.499 30.757 1.00 86.31 461 ASP A O 1
ATOM 3735 N N . TYR A 1 462 ? -29.785 6.427 30.207 1.00 88.75 462 TYR A N 1
ATOM 3736 C CA . TYR A 1 462 ? -28.711 7.265 30.749 1.00 88.75 462 TYR A CA 1
ATOM 3737 C C . TYR A 1 462 ? -28.564 7.080 32.262 1.00 88.75 462 TYR A C 1
ATOM 3739 O O . TYR A 1 462 ? -27.461 6.881 32.774 1.00 88.75 462 TYR A O 1
ATOM 3747 N N . LYS A 1 463 ? -29.680 7.099 33.001 1.00 86.50 463 LYS A N 1
ATOM 3748 C CA . LYS A 1 463 ? -29.680 6.879 34.457 1.00 86.50 463 LYS A CA 1
ATOM 3749 C C . LYS A 1 463 ? -29.099 5.511 34.814 1.00 86.50 463 LYS A C 1
ATOM 3751 O O . LYS A 1 463 ? -28.264 5.424 35.713 1.00 86.50 463 LYS A O 1
ATOM 3756 N N . ASN A 1 464 ? -29.484 4.468 34.083 1.00 84.56 464 ASN A N 1
ATOM 3757 C CA . ASN A 1 464 ? -28.942 3.120 34.225 1.00 84.56 464 ASN A CA 1
ATOM 3758 C C . ASN A 1 464 ? -27.444 3.088 33.914 1.00 84.56 464 ASN A C 1
ATOM 3760 O O . ASN A 1 464 ? -26.692 2.495 34.681 1.00 84.56 464 ASN A O 1
ATOM 3764 N N . ALA A 1 465 ? -26.996 3.756 32.846 1.00 85.06 465 ALA A N 1
ATOM 3765 C CA . ALA A 1 465 ? -25.582 3.856 32.495 1.00 85.06 465 ALA A CA 1
ATOM 3766 C C . ALA A 1 465 ? -24.762 4.457 33.644 1.00 85.06 465 ALA A C 1
ATOM 3768 O O . ALA A 1 465 ? -23.738 3.910 34.058 1.00 85.06 465 ALA A O 1
ATOM 3769 N N . MET A 1 466 ? -25.260 5.550 34.229 1.00 83.56 466 MET A N 1
ATOM 3770 C CA . MET A 1 466 ? -24.623 6.185 35.380 1.00 83.56 466 MET A CA 1
ATOM 3771 C C . MET A 1 466 ? -24.611 5.268 36.608 1.00 83.56 466 MET A C 1
ATOM 3773 O O . MET A 1 466 ? -23.618 5.244 37.328 1.00 83.56 466 MET A O 1
ATOM 3777 N N . VAL A 1 467 ? -25.668 4.488 36.853 1.00 82.12 467 VAL A N 1
ATOM 3778 C CA . VAL A 1 467 ? -25.683 3.479 37.929 1.00 82.12 467 VAL A CA 1
ATOM 3779 C C . VAL A 1 467 ? -24.658 2.375 37.665 1.00 82.12 467 VAL A C 1
ATOM 3781 O O . VAL A 1 467 ? -23.894 2.045 38.568 1.00 82.12 467 VAL A O 1
ATOM 3784 N N . GLY A 1 468 ? -24.586 1.852 36.440 1.00 78.12 468 GLY A N 1
ATOM 3785 C CA . GLY A 1 468 ? -23.620 0.824 36.049 1.00 78.12 468 GLY A CA 1
ATOM 3786 C C . GLY A 1 468 ? -22.175 1.273 36.262 1.00 78.12 468 GLY A C 1
ATOM 3787 O O . GLY A 1 468 ? -21.380 0.534 36.842 1.00 78.12 468 GLY A O 1
ATOM 3788 N N . TYR A 1 469 ? -21.854 2.515 35.890 1.00 76.50 469 TYR A N 1
ATOM 3789 C CA . TYR A 1 469 ? -20.540 3.108 36.149 1.00 76.50 469 TYR A CA 1
ATOM 3790 C C . TYR A 1 469 ? -20.222 3.200 37.651 1.00 76.50 469 TYR A C 1
ATOM 3792 O O . TYR A 1 469 ? -19.127 2.844 38.085 1.00 76.50 469 TYR A O 1
ATOM 3800 N N . ARG A 1 470 ? -21.200 3.610 38.473 1.00 75.69 470 ARG A N 1
ATOM 3801 C CA . ARG A 1 470 ? -21.045 3.672 39.938 1.00 75.69 470 ARG A CA 1
ATOM 3802 C C . ARG A 1 470 ? -20.818 2.297 40.557 1.00 75.69 470 ARG A C 1
ATOM 3804 O O . ARG A 1 470 ? -19.952 2.162 41.416 1.00 75.69 470 ARG A O 1
ATOM 3811 N N . MET A 1 471 ? -21.579 1.293 40.124 1.00 74.38 471 MET A N 1
ATOM 3812 C CA . MET A 1 471 ? -21.429 -0.086 40.597 1.00 74.38 471 MET A CA 1
ATOM 3813 C C . MET A 1 471 ? -20.047 -0.639 40.264 1.00 74.38 471 MET A C 1
ATOM 3815 O O . MET A 1 471 ? -19.436 -1.283 41.108 1.00 74.38 471 MET A O 1
ATOM 3819 N N . TRP A 1 472 ? -19.538 -0.352 39.066 1.00 76.25 472 TRP A N 1
ATOM 3820 C CA . TRP A 1 472 ? -18.195 -0.751 38.664 1.00 76.25 472 TRP A CA 1
ATOM 3821 C C . TRP A 1 472 ? -17.109 -0.134 39.562 1.00 76.25 472 TRP A C 1
ATOM 3823 O O . TRP A 1 472 ? -16.242 -0.850 40.050 1.00 76.25 472 TRP A O 1
ATOM 3833 N N . LEU A 1 473 ? -17.181 1.163 39.872 1.00 70.56 473 LEU A N 1
ATOM 3834 C CA . LEU A 1 473 ? -16.235 1.785 40.810 1.00 70.56 473 LEU A CA 1
ATOM 3835 C C . LEU A 1 473 ? -16.342 1.206 42.225 1.00 70.56 473 LEU A C 1
ATOM 3837 O O . LEU A 1 473 ? -15.328 0.997 42.891 1.00 70.56 473 LEU A O 1
ATOM 3841 N N . GLN A 1 474 ? -17.564 0.927 42.680 1.00 72.69 474 GLN A N 1
ATOM 3842 C CA . GLN A 1 474 ? -17.793 0.311 43.982 1.00 72.69 474 GLN A CA 1
ATOM 3843 C C . GLN A 1 474 ? -17.218 -1.108 44.052 1.00 72.69 474 GLN A C 1
ATOM 3845 O O . GLN A 1 474 ? -16.601 -1.445 45.058 1.00 72.69 474 GLN A O 1
ATOM 3850 N N . ASP A 1 475 ? -17.363 -1.901 42.989 1.00 70.62 475 ASP A N 1
ATOM 3851 C CA . ASP A 1 475 ? -16.730 -3.215 42.825 1.00 70.62 475 ASP A CA 1
ATOM 3852 C C . ASP A 1 475 ? -15.203 -3.121 42.994 1.00 70.62 475 ASP A C 1
ATOM 3854 O O . ASP A 1 475 ? -14.624 -3.791 43.850 1.00 70.62 475 ASP A O 1
ATOM 3858 N N . ARG A 1 476 ? -14.548 -2.193 42.283 1.00 72.00 476 ARG A N 1
ATOM 3859 C CA . ARG A 1 476 ? -13.100 -1.962 42.439 1.00 72.00 476 ARG A CA 1
ATOM 3860 C C . ARG A 1 476 ? -12.726 -1.606 43.881 1.00 72.00 476 ARG A C 1
ATOM 3862 O O . ARG A 1 476 ? -11.738 -2.120 44.404 1.00 72.00 476 ARG A O 1
ATOM 3869 N N . TYR A 1 477 ? -13.525 -0.767 44.537 1.00 69.69 477 TYR A N 1
ATOM 3870 C CA . TYR A 1 477 ? -13.289 -0.360 45.922 1.00 69.69 477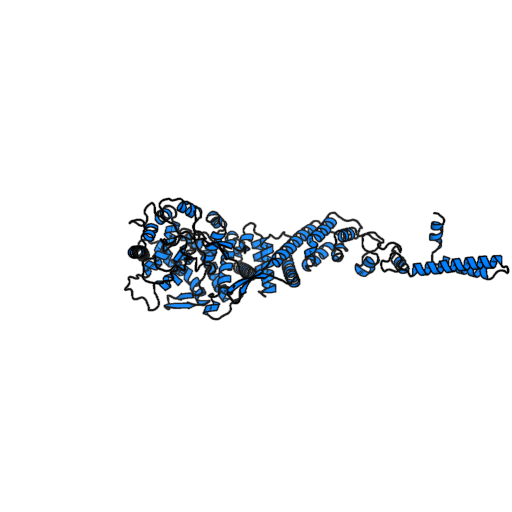 TYR A CA 1
ATOM 3871 C C . TYR A 1 477 ? -13.371 -1.535 46.900 1.00 69.69 477 TYR A C 1
ATOM 3873 O O . TYR A 1 477 ? -12.451 -1.739 47.691 1.00 69.69 477 TYR A O 1
ATOM 3881 N N . VAL A 1 478 ? -14.434 -2.343 46.829 1.00 65.50 478 VAL A N 1
ATOM 3882 C CA . VAL A 1 478 ? -14.615 -3.483 47.747 1.00 65.50 478 VAL A CA 1
ATOM 3883 C C . VAL A 1 478 ? -13.589 -4.595 47.518 1.00 65.50 478 VAL A C 1
ATOM 3885 O O . VAL A 1 478 ? -13.285 -5.337 48.450 1.00 65.50 478 VAL A O 1
ATOM 3888 N N . HIS A 1 479 ? -13.014 -4.678 46.316 1.00 62.22 479 HIS A N 1
ATOM 3889 C CA . HIS A 1 479 ? -11.931 -5.603 45.976 1.00 62.22 479 HIS A CA 1
ATOM 3890 C C . HIS A 1 479 ? -10.523 -5.064 46.285 1.00 62.22 479 HIS A C 1
ATOM 3892 O O . HIS A 1 479 ? -9.528 -5.659 45.874 1.00 62.22 479 HIS A O 1
ATOM 3898 N N . GLY A 1 480 ? -10.414 -3.967 47.044 1.00 62.31 480 GLY A N 1
ATOM 3899 C CA . GLY A 1 480 ? -9.132 -3.435 47.514 1.00 62.31 480 GLY A CA 1
ATOM 3900 C C . GLY A 1 480 ? -8.312 -2.730 46.434 1.00 62.31 480 GLY A C 1
ATOM 3901 O O . GLY A 1 480 ? -7.132 -2.458 46.644 1.00 62.31 480 GLY A O 1
ATOM 3902 N N . LEU A 1 481 ? -8.918 -2.394 45.291 1.00 64.69 481 LEU A N 1
ATOM 3903 C CA . LEU A 1 481 ? -8.277 -1.658 44.198 1.00 64.69 481 LEU A CA 1
ATOM 3904 C C . LEU A 1 481 ? -8.400 -0.147 44.437 1.00 64.69 481 LEU A C 1
ATOM 3906 O O . LEU A 1 481 ? -8.863 0.613 43.584 1.00 64.69 481 LEU A O 1
ATOM 3910 N N . GLU A 1 482 ? -8.002 0.298 45.631 1.00 64.06 482 GLU A N 1
ATOM 3911 C CA . GLU A 1 482 ? -8.202 1.672 46.098 1.00 64.06 482 GLU A CA 1
ATOM 3912 C C . GLU A 1 482 ? -7.523 2.713 45.203 1.00 64.06 482 GLU A C 1
ATOM 3914 O O . GLU A 1 482 ? -8.083 3.794 45.038 1.00 64.06 482 GLU A O 1
ATOM 3919 N N . ASN A 1 483 ? -6.371 2.429 44.579 1.00 60.81 483 ASN A N 1
ATOM 3920 C CA . ASN A 1 483 ? -5.765 3.400 43.663 1.00 60.81 483 ASN A CA 1
ATOM 3921 C C . ASN A 1 483 ? -6.392 3.383 42.264 1.00 60.81 483 ASN A C 1
ATOM 3923 O O . ASN A 1 483 ? -6.421 4.432 41.630 1.00 60.81 483 ASN A O 1
ATOM 3927 N N . THR A 1 484 ? -6.987 2.266 41.816 1.00 65.00 484 THR A N 1
ATOM 3928 C CA . THR A 1 484 ? -7.899 2.286 40.652 1.00 65.00 484 THR A CA 1
ATOM 3929 C C . THR A 1 484 ? -9.070 3.213 40.952 1.00 65.00 484 THR A C 1
ATOM 3931 O O . THR A 1 484 ? -9.369 4.114 40.176 1.00 65.00 484 THR A O 1
ATOM 3934 N N . VAL A 1 485 ? -9.689 3.063 42.120 1.00 66.94 485 VAL A N 1
ATOM 3935 C CA . VAL A 1 485 ? -10.777 3.947 42.550 1.00 66.94 485 VAL A CA 1
ATOM 3936 C C . VAL A 1 485 ? -10.287 5.394 42.626 1.00 66.94 485 VAL A C 1
ATOM 3938 O O . VAL A 1 485 ? -10.866 6.252 41.982 1.00 66.94 485 VAL A O 1
ATOM 3941 N N . ARG A 1 486 ? -9.155 5.694 43.271 1.00 64.25 486 ARG A N 1
ATOM 3942 C CA . ARG A 1 486 ? -8.600 7.063 43.310 1.00 64.25 486 ARG A CA 1
ATOM 3943 C C . ARG A 1 486 ? -8.287 7.632 41.925 1.00 64.25 486 ARG A C 1
ATOM 3945 O O . ARG A 1 486 ? -8.518 8.819 41.717 1.00 64.25 486 ARG A O 1
ATOM 3952 N N . GLN A 1 487 ? -7.809 6.814 40.984 1.00 62.53 487 GLN A N 1
ATOM 3953 C CA . GLN A 1 487 ? -7.550 7.227 39.604 1.00 62.53 487 GLN A CA 1
ATOM 3954 C C . GLN A 1 487 ? -8.844 7.685 38.907 1.00 62.53 487 GLN A C 1
ATOM 3956 O O . GLN A 1 487 ? -8.871 8.765 38.315 1.00 62.53 487 GLN A O 1
ATOM 3961 N N . PHE A 1 488 ? -9.912 6.887 38.993 1.00 63.88 488 PHE A N 1
ATOM 3962 C CA . PHE A 1 488 ? -11.162 7.112 38.250 1.00 63.88 488 PHE A CA 1
ATOM 3963 C C . PHE A 1 488 ? -12.245 7.882 39.024 1.00 63.88 488 PHE A C 1
ATOM 3965 O O . PHE A 1 488 ? -13.203 8.368 38.428 1.00 63.88 488 PHE A O 1
ATOM 3972 N N . SER A 1 489 ? -12.139 7.980 40.348 1.00 57.25 489 SER A N 1
ATOM 3973 C CA . SER A 1 489 ? -13.156 8.606 41.198 1.00 57.25 489 SER A CA 1
ATOM 3974 C C . SER A 1 489 ? -12.636 9.655 42.166 1.00 57.25 489 SER A C 1
ATOM 3976 O O . SER A 1 489 ? -13.455 10.421 42.657 1.00 57.25 489 SER A O 1
ATOM 3978 N N . GLY A 1 490 ? -11.339 9.682 42.499 1.00 61.03 490 GLY A N 1
ATOM 3979 C CA . GLY A 1 490 ? -10.855 10.476 43.637 1.00 61.03 490 GLY A CA 1
ATOM 3980 C C . GLY A 1 490 ? -11.615 10.113 44.921 1.00 61.03 490 GLY A C 1
ATOM 3981 O O . GLY A 1 490 ? -11.696 8.930 45.256 1.00 61.03 490 GLY A O 1
ATOM 3982 N N . GLU A 1 491 ? -12.224 11.109 45.583 1.00 52.72 491 GLU A N 1
ATOM 3983 C CA . GLU A 1 491 ? -13.338 10.940 46.536 1.00 52.72 491 GLU A CA 1
ATOM 3984 C C . GLU A 1 491 ? -14.672 11.413 45.916 1.00 52.72 491 GLU A C 1
ATOM 3986 O O . GLU A 1 491 ? -14.695 12.100 44.902 1.00 52.72 491 GLU A O 1
ATOM 3991 N N . TRP A 1 492 ? -15.823 11.071 46.508 1.00 44.59 492 TRP A N 1
ATOM 3992 C CA . TRP A 1 492 ? -17.125 11.500 45.974 1.00 44.59 492 TRP A CA 1
ATOM 3993 C C . TRP A 1 492 ? -17.261 13.037 45.996 1.00 44.59 492 TRP A C 1
ATOM 3995 O O . TRP A 1 492 ? -17.159 13.623 47.078 1.00 44.59 492 TRP A O 1
ATOM 4005 N N . PRO A 1 493 ? -17.554 13.722 44.865 1.00 51.62 493 PRO A N 1
ATOM 4006 C CA . PRO A 1 493 ? -18.019 13.207 43.562 1.00 51.62 493 PRO A CA 1
ATOM 4007 C C . PRO A 1 493 ? -16.915 12.843 42.540 1.00 51.62 493 PRO A C 1
ATOM 4009 O O . PRO A 1 493 ? -15.861 13.451 42.520 1.00 51.62 493 PRO A O 1
ATOM 4012 N N . PHE A 1 494 ? -17.232 11.942 41.597 1.00 57.78 494 PHE A N 1
ATOM 4013 C CA . PHE A 1 494 ? -16.333 11.348 40.577 1.00 57.78 494 PHE A CA 1
ATOM 4014 C C . PHE A 1 494 ? -15.464 12.301 39.733 1.00 57.78 494 PHE A C 1
ATOM 4016 O O . PHE A 1 494 ? -14.501 11.863 39.115 1.00 57.78 494 PHE A O 1
ATOM 4023 N N . GLU A 1 495 ? -15.817 13.584 39.658 1.00 60.19 495 GLU A N 1
ATOM 4024 C CA . GLU A 1 495 ? -15.153 14.597 38.830 1.00 60.19 495 GLU A CA 1
ATOM 4025 C C . GLU A 1 495 ? -14.435 15.629 39.714 1.00 60.19 495 GLU A C 1
ATOM 4027 O O . GLU A 1 495 ? -14.666 16.833 39.616 1.00 60.19 495 GLU A O 1
ATOM 4032 N N . GLN A 1 496 ? -13.594 15.155 40.635 1.00 60.91 496 GLN A N 1
ATOM 4033 C CA . GLN A 1 496 ? -12.797 16.024 41.501 1.00 60.91 496 GLN A CA 1
ATOM 4034 C C . GLN A 1 496 ? -11.505 16.500 40.827 1.00 60.91 496 GLN A C 1
ATOM 4036 O O . GLN A 1 496 ? -10.817 15.759 40.118 1.00 60.91 496 GLN A O 1
ATOM 4041 N N . GLU A 1 497 ? -11.152 17.754 41.100 1.00 63.44 497 GLU A N 1
ATOM 4042 C CA . GLU A 1 497 ? -9.918 18.380 40.635 1.00 63.44 497 GLU A CA 1
ATOM 4043 C C . GLU A 1 497 ? -8.692 17.679 41.253 1.00 63.44 497 GLU A C 1
ATOM 4045 O O . GLU A 1 497 ? -8.584 17.571 42.472 1.00 63.44 497 GLU A O 1
ATOM 4050 N N . GLY A 1 498 ? -7.776 17.181 40.409 1.00 63.47 498 GLY A N 1
ATOM 4051 C CA . GLY A 1 498 ? -6.566 16.463 40.843 1.00 63.47 498 GLY A CA 1
ATOM 4052 C C . GLY A 1 498 ? -6.531 14.955 40.553 1.00 63.47 498 GLY A C 1
ATOM 4053 O O . GLY A 1 498 ? -5.543 14.322 40.903 1.00 63.47 498 GLY A O 1
ATOM 4054 N N . THR A 1 499 ? -7.551 14.389 39.897 1.00 68.81 499 THR A N 1
ATOM 4055 C CA . THR A 1 499 ? -7.565 13.006 39.360 1.00 68.81 499 THR A CA 1
ATOM 4056 C C . THR A 1 499 ? -7.357 12.995 37.840 1.00 68.81 499 THR A C 1
ATOM 4058 O O . THR A 1 499 ? -7.538 14.035 37.200 1.00 68.81 499 THR A O 1
ATOM 4061 N N . ILE A 1 500 ? -6.975 11.854 37.234 1.00 68.69 500 ILE A N 1
ATOM 4062 C CA . ILE A 1 500 ? -6.796 11.783 35.766 1.00 68.69 500 ILE A CA 1
ATOM 4063 C C . ILE A 1 500 ? -8.136 12.020 35.083 1.00 68.69 500 ILE A C 1
ATOM 4065 O O . ILE A 1 500 ? -8.218 12.783 34.128 1.00 68.69 500 ILE A O 1
ATOM 4069 N N . ASP A 1 501 ? -9.199 11.446 35.639 1.00 72.38 501 ASP A N 1
ATOM 4070 C CA . ASP A 1 501 ? -10.551 11.587 35.127 1.00 72.38 501 ASP A CA 1
ATOM 4071 C C . ASP A 1 501 ? -11.093 13.004 35.312 1.00 72.38 501 ASP A C 1
ATOM 4073 O O . ASP A 1 501 ? -11.665 13.561 34.380 1.00 72.38 501 ASP A O 1
ATOM 4077 N N . GLY A 1 502 ? -10.855 13.635 36.463 1.00 72.94 502 GLY A N 1
ATOM 4078 C CA . GLY A 1 502 ? -11.181 15.042 36.686 1.00 72.94 502 GLY A CA 1
ATOM 4079 C C . GLY A 1 502 ? -10.397 15.970 35.759 1.00 72.94 502 GLY A C 1
ATOM 4080 O O . GLY A 1 502 ? -10.958 16.922 35.215 1.00 72.94 502 GLY A O 1
ATOM 4081 N N . PHE A 1 503 ? -9.119 15.673 35.508 1.00 76.56 503 PHE A N 1
ATOM 4082 C CA . PHE A 1 503 ? -8.311 16.399 34.535 1.00 76.56 503 PHE A CA 1
ATOM 4083 C C . PHE A 1 503 ? -8.869 16.239 33.115 1.00 76.56 503 PHE A C 1
ATOM 4085 O O . PHE A 1 503 ? -9.112 17.242 32.444 1.00 76.56 503 PHE A O 1
ATOM 4092 N N . LEU A 1 504 ? -9.101 15.010 32.655 1.00 78.38 504 LEU A N 1
ATOM 4093 C CA . LEU A 1 504 ? -9.588 14.739 31.306 1.00 78.38 504 LEU A CA 1
ATOM 4094 C C . LEU A 1 504 ? -11.005 15.280 31.104 1.00 78.38 504 LEU A C 1
ATOM 4096 O O . LEU A 1 504 ? -11.241 15.963 30.120 1.00 78.38 504 LEU A O 1
ATOM 4100 N N . ASN A 1 505 ? -11.918 15.107 32.061 1.00 78.12 505 ASN A N 1
ATOM 4101 C CA . ASN A 1 505 ? -13.268 15.674 31.989 1.00 78.12 505 ASN A CA 1
ATOM 4102 C C . ASN A 1 505 ? -13.256 17.211 31.940 1.00 78.12 505 ASN A C 1
ATOM 4104 O O . ASN A 1 505 ? -14.005 17.804 31.166 1.00 78.12 505 ASN A O 1
ATOM 4108 N N . LYS A 1 506 ? -12.391 17.870 32.728 1.00 79.50 506 LYS A N 1
ATOM 4109 C CA . LYS A 1 506 ? -12.254 19.339 32.727 1.00 79.50 506 LYS A CA 1
ATOM 4110 C C . LYS A 1 506 ? -11.706 19.874 31.404 1.00 79.50 506 LYS A C 1
ATOM 4112 O O . LYS A 1 506 ? -12.055 20.983 31.010 1.00 79.50 506 LYS A O 1
ATOM 4117 N N . ASN A 1 507 ? -10.805 19.135 30.759 1.00 77.56 507 ASN A N 1
ATOM 4118 C CA . ASN A 1 507 ? -10.065 19.620 29.592 1.00 77.56 507 ASN A CA 1
ATOM 4119 C C . ASN A 1 507 ? -10.550 19.019 28.258 1.00 77.56 507 ASN A C 1
ATOM 4121 O O . ASN A 1 507 ? -10.167 19.530 27.210 1.00 77.56 507 ASN A O 1
ATOM 4125 N N . PHE A 1 508 ? -11.352 17.952 28.270 1.00 79.69 508 PHE A N 1
ATOM 4126 C CA . PHE A 1 508 ? -11.655 17.155 27.082 1.00 79.69 508 PHE A CA 1
ATOM 4127 C C . PHE A 1 508 ? -13.078 16.581 27.135 1.00 79.69 508 PHE A C 1
ATOM 4129 O O . PHE A 1 508 ? -13.321 15.486 27.635 1.00 79.69 508 PHE A O 1
ATOM 4136 N N . PHE A 1 509 ? -14.050 17.309 26.579 1.00 83.06 509 PHE A N 1
ATOM 4137 C CA . PHE A 1 509 ? -15.452 16.867 26.549 1.00 83.06 509 PHE A CA 1
ATOM 4138 C C . PHE A 1 509 ? -15.637 15.508 25.848 1.00 83.06 509 PHE A C 1
ATOM 4140 O O . PHE A 1 509 ? -16.417 14.672 26.309 1.00 83.06 509 PHE A O 1
ATOM 4147 N N . ALA A 1 510 ? -14.853 15.245 24.797 1.00 85.88 510 ALA A N 1
ATOM 4148 C CA . ALA A 1 510 ? -14.846 13.963 24.098 1.00 85.88 510 ALA A CA 1
ATOM 4149 C C . ALA A 1 510 ? -14.507 12.778 25.018 1.00 85.88 510 ALA A C 1
ATOM 4151 O O . ALA A 1 510 ? -15.006 11.680 24.795 1.00 85.88 510 ALA A O 1
ATOM 4152 N N . TRP A 1 511 ? -13.739 12.992 26.095 1.00 83.31 511 TRP A N 1
ATOM 4153 C CA . TRP A 1 511 ? -13.424 11.941 27.069 1.00 83.31 511 TRP A CA 1
ATOM 4154 C C . TRP A 1 511 ? -14.668 11.422 27.789 1.00 83.31 511 TRP A C 1
ATOM 4156 O O . TRP A 1 511 ? -14.843 10.217 27.971 1.00 83.31 511 TRP A O 1
ATOM 4166 N N . LYS A 1 512 ? -15.575 12.326 28.170 1.00 82.88 512 LYS A N 1
ATOM 4167 C CA . LYS A 1 512 ? -16.824 11.946 28.835 1.00 82.88 512 LYS A CA 1
ATOM 4168 C C . LYS A 1 512 ? -17.676 11.063 27.923 1.00 82.88 512 LYS A C 1
ATOM 4170 O O . LYS A 1 512 ? -18.232 10.068 28.386 1.00 82.88 512 LYS A O 1
ATOM 4175 N N . PHE A 1 513 ? -17.741 11.409 26.637 1.00 88.00 513 PHE A N 1
ATOM 4176 C CA . PHE A 1 513 ? -18.419 10.589 25.637 1.00 88.00 513 PHE A CA 1
ATOM 4177 C C . PHE A 1 513 ? -17.703 9.254 25.427 1.00 88.00 513 PHE A C 1
ATOM 4179 O O . PHE A 1 513 ? -18.358 8.222 25.410 1.00 88.00 513 PHE A O 1
ATOM 4186 N N . ALA A 1 514 ? -16.370 9.237 25.386 1.00 87.00 514 ALA A N 1
ATOM 4187 C CA . ALA A 1 514 ? -15.596 8.015 25.200 1.00 87.00 514 ALA A CA 1
ATOM 4188 C C . ALA A 1 514 ? -15.820 6.966 26.305 1.00 87.00 514 ALA A C 1
ATOM 4190 O O . ALA A 1 514 ? -15.795 5.766 26.042 1.00 87.00 514 ALA A O 1
ATOM 4191 N N . LYS A 1 515 ? -16.123 7.385 27.538 1.00 82.44 515 LYS A N 1
ATOM 4192 C CA . LYS A 1 515 ? -16.488 6.472 28.639 1.00 82.44 515 LYS A CA 1
ATOM 4193 C C . LYS A 1 515 ? -17.936 5.983 28.585 1.00 82.44 515 LYS A C 1
ATOM 4195 O O . LYS A 1 515 ? -18.276 4.963 29.189 1.00 82.44 515 LYS A O 1
ATOM 4200 N N . PHE A 1 516 ? -18.809 6.718 27.903 1.00 87.56 516 PHE A N 1
ATOM 4201 C CA . PHE A 1 516 ? -20.241 6.466 27.944 1.00 87.56 516 PHE A CA 1
ATOM 4202 C C . PHE A 1 516 ? -20.661 5.115 27.340 1.00 87.56 516 PHE A C 1
ATOM 4204 O O . PHE A 1 516 ? -21.474 4.456 27.985 1.00 87.56 516 PHE A O 1
ATOM 4211 N N . PRO A 1 517 ? -20.116 4.633 26.200 1.00 90.25 517 PRO A N 1
ATOM 4212 C CA . PRO A 1 517 ? -20.445 3.310 25.665 1.00 90.25 517 PRO A CA 1
ATOM 4213 C C . PRO A 1 517 ? -20.256 2.174 26.680 1.00 90.25 517 PRO A C 1
ATOM 4215 O O . PRO A 1 517 ? -21.142 1.337 26.843 1.00 90.25 517 PRO A O 1
ATOM 4218 N N . TYR A 1 518 ? -19.150 2.182 27.432 1.00 85.25 518 TYR A N 1
ATOM 4219 C CA . TYR A 1 518 ? -18.918 1.220 28.513 1.00 85.25 518 TYR A CA 1
ATOM 4220 C C . TYR A 1 518 ? -19.985 1.319 29.610 1.00 85.25 518 TYR A C 1
ATOM 4222 O O . TYR A 1 518 ? -20.612 0.320 29.975 1.00 85.25 518 TYR A O 1
ATOM 4230 N N . ALA A 1 519 ? -20.221 2.534 30.119 1.00 83.50 519 ALA A N 1
ATOM 4231 C CA . ALA A 1 519 ? -21.215 2.777 31.162 1.00 83.50 519 ALA A CA 1
ATOM 4232 C C . ALA A 1 519 ? -22.615 2.332 30.714 1.00 83.50 519 ALA A C 1
ATOM 4234 O O . ALA A 1 519 ? -23.340 1.694 31.477 1.00 83.50 519 ALA A O 1
ATOM 4235 N N . TYR A 1 520 ? -22.969 2.623 29.464 1.00 86.62 520 TYR A N 1
ATOM 4236 C CA . TYR A 1 520 ? -24.229 2.257 28.835 1.00 86.62 520 TYR A CA 1
ATOM 4237 C C . TYR A 1 520 ? -24.451 0.744 28.812 1.00 86.62 520 TYR A C 1
ATOM 4239 O O . TYR A 1 520 ? -25.474 0.270 29.316 1.00 86.62 520 TYR A O 1
ATOM 4247 N N . LEU A 1 521 ? -23.479 -0.021 28.302 1.00 83.44 521 LEU A N 1
ATOM 4248 C CA . LEU A 1 521 ? -23.567 -1.482 28.274 1.00 83.44 521 LEU A CA 1
ATOM 4249 C C . LEU A 1 521 ? -23.681 -2.058 29.688 1.00 83.44 521 LEU A C 1
ATOM 4251 O O . LEU A 1 521 ? -24.575 -2.861 29.959 1.00 83.44 521 LEU A O 1
ATOM 4255 N N . ARG A 1 522 ? -22.850 -1.590 30.627 1.00 76.75 522 ARG A N 1
ATOM 4256 C CA . ARG A 1 522 ? -22.884 -2.069 32.016 1.00 76.75 522 ARG A CA 1
ATOM 4257 C C . ARG A 1 522 ? -24.215 -1.758 32.702 1.00 76.75 522 ARG A C 1
ATOM 4259 O O . ARG A 1 522 ? -24.764 -2.607 33.403 1.00 76.75 522 ARG A O 1
ATOM 4266 N N . GLY A 1 523 ? -24.750 -0.559 32.480 1.00 72.94 523 GLY A N 1
ATOM 4267 C CA . GLY A 1 523 ? -26.023 -0.109 33.036 1.00 72.94 523 GLY A CA 1
ATOM 4268 C C . GLY A 1 523 ? -27.229 -0.895 32.527 1.00 72.94 523 GLY A C 1
ATOM 4269 O O . GLY A 1 523 ? -28.166 -1.139 33.289 1.00 72.94 523 GLY A O 1
ATOM 4270 N N . ARG A 1 524 ? -27.209 -1.332 31.263 1.00 70.25 524 ARG A N 1
ATOM 4271 C CA . ARG A 1 524 ? -28.294 -2.131 30.675 1.00 70.25 524 ARG A CA 1
ATOM 4272 C C . ARG A 1 524 ? -28.355 -3.568 31.170 1.00 70.25 524 ARG A C 1
ATOM 4274 O O . ARG A 1 524 ? -29.428 -4.162 31.130 1.00 70.25 524 ARG A O 1
ATOM 4281 N N . ILE A 1 525 ? -27.241 -4.131 31.624 1.00 61.62 525 ILE A N 1
ATOM 4282 C CA . ILE A 1 525 ? -27.186 -5.555 31.975 1.00 61.62 525 ILE A CA 1
ATOM 4283 C C . ILE A 1 525 ? -27.725 -5.798 33.401 1.00 61.62 525 ILE A C 1
ATOM 4285 O O . ILE A 1 525 ? -28.045 -6.933 33.721 1.00 61.62 525 ILE A O 1
ATOM 4289 N N . GLN A 1 526 ? -27.939 -4.759 34.231 1.00 51.53 526 GLN A N 1
ATOM 4290 C CA . GLN A 1 526 ? -28.566 -4.848 35.571 1.00 51.53 526 GLN A CA 1
ATOM 4291 C C . GLN A 1 526 ? -28.178 -6.126 36.355 1.00 51.53 526 GLN A C 1
ATOM 4293 O O . GLN A 1 526 ? -29.005 -6.768 36.999 1.00 51.53 526 GLN A O 1
ATOM 4298 N N . VAL A 1 527 ? -26.895 -6.506 36.313 1.00 45.53 527 VAL A N 1
ATOM 4299 C CA . VAL A 1 527 ? -26.368 -7.635 37.086 1.00 45.53 527 VAL A CA 1
ATOM 4300 C C . VAL A 1 527 ? -26.049 -7.109 38.477 1.00 45.53 527 VAL A C 1
ATOM 4302 O O . VAL A 1 527 ? -24.931 -6.714 38.793 1.00 45.53 527 VAL A O 1
ATOM 4305 N N . GLY A 1 528 ? -27.068 -7.070 39.329 1.00 39.47 528 GLY A N 1
ATOM 4306 C CA . GLY A 1 528 ? -26.811 -7.536 40.684 1.00 39.47 528 GLY A CA 1
ATOM 4307 C C . GLY A 1 528 ? -26.457 -9.030 40.614 1.00 39.47 528 GLY A C 1
ATOM 4308 O O . GLY A 1 528 ? -26.869 -9.689 39.655 1.00 39.47 528 GLY A O 1
ATOM 4309 N N . PRO A 1 529 ? -25.744 -9.589 41.604 1.00 37.88 529 PRO A N 1
ATOM 4310 C CA . PRO A 1 529 ? -25.360 -11.009 41.644 1.00 37.88 529 PRO A CA 1
ATOM 4311 C C . PRO A 1 529 ? -26.527 -12.011 41.475 1.00 37.88 529 PRO A C 1
ATOM 4313 O O . PRO A 1 529 ? -26.283 -13.195 41.274 1.00 37.88 529 PRO A O 1
ATOM 4316 N N . ASP A 1 530 ? -27.778 -11.538 41.495 1.00 36.91 530 ASP A N 1
ATOM 4317 C CA . ASP A 1 530 ? -29.006 -12.332 41.440 1.00 36.91 530 ASP A CA 1
ATOM 4318 C C . ASP A 1 530 ? -29.838 -12.167 40.145 1.00 36.91 530 ASP A C 1
ATOM 4320 O O . ASP A 1 530 ? -30.973 -12.654 40.071 1.00 36.91 530 ASP A O 1
ATOM 4324 N N . ALA A 1 531 ? -29.336 -11.489 39.105 1.00 42.66 531 ALA A N 1
ATOM 4325 C CA . ALA A 1 531 ? -30.063 -11.402 37.835 1.00 42.66 531 ALA A CA 1
ATOM 4326 C C . ALA A 1 531 ? -30.031 -12.754 37.097 1.00 42.66 531 ALA A C 1
ATOM 4328 O O . ALA A 1 531 ? -28.966 -13.272 36.763 1.00 42.66 531 ALA A O 1
ATOM 4329 N N . ARG A 1 532 ? -31.210 -13.332 36.814 1.00 42.22 532 ARG A N 1
ATOM 4330 C CA . ARG A 1 532 ? -31.345 -14.533 35.970 1.00 42.22 532 ARG A CA 1
ATOM 4331 C C . ARG A 1 532 ? -31.032 -14.175 34.523 1.00 42.22 532 ARG A C 1
ATOM 4333 O O . ARG A 1 532 ? -31.931 -13.878 33.738 1.00 42.22 532 ARG A O 1
ATOM 4340 N N . LEU A 1 533 ? -29.753 -14.186 34.188 1.00 51.09 533 LEU A N 1
ATOM 4341 C CA . LEU A 1 533 ? -29.304 -14.138 32.809 1.00 51.09 533 LEU A CA 1
ATOM 4342 C C . LEU A 1 533 ? -29.763 -15.422 32.088 1.00 51.09 533 LEU A C 1
ATOM 4344 O O . LEU A 1 533 ? -29.878 -16.477 32.727 1.00 51.09 533 LEU A O 1
ATOM 4348 N N . PRO A 1 534 ? -30.047 -15.370 30.773 1.00 54.28 534 PRO A N 1
ATOM 4349 C CA . PRO A 1 534 ? -30.115 -16.575 29.955 1.00 54.28 534 PRO A CA 1
ATOM 4350 C C . PRO A 1 534 ? -28.875 -17.445 30.227 1.00 54.28 534 PRO A C 1
ATOM 4352 O O . PRO A 1 534 ? -27.814 -16.879 30.493 1.00 54.28 534 PRO A O 1
ATOM 4355 N N . PRO A 1 535 ? -28.953 -18.786 30.129 1.00 48.53 535 PRO A N 1
ATOM 4356 C CA . PRO A 1 535 ? -27.866 -19.694 30.526 1.00 48.53 535 PRO A CA 1
ATOM 4357 C C . PRO A 1 535 ? -26.485 -19.409 29.903 1.00 48.53 535 PRO A C 1
ATOM 4359 O O . PRO A 1 535 ? -25.492 -19.936 30.390 1.00 48.53 535 PRO A O 1
ATOM 4362 N N . ASN A 1 536 ? -26.427 -18.565 28.862 1.00 47.06 536 ASN A N 1
ATOM 4363 C CA . ASN A 1 536 ? -25.256 -18.273 28.037 1.00 47.06 536 ASN A CA 1
ATOM 4364 C C . ASN A 1 536 ? -24.973 -16.762 27.856 1.00 47.06 536 ASN A C 1
ATOM 4366 O O . ASN A 1 536 ? -24.326 -16.391 26.880 1.00 47.06 536 ASN A O 1
ATOM 4370 N N . TYR A 1 537 ? -25.509 -15.872 28.704 1.00 54.12 537 TYR A N 1
ATOM 4371 C CA . TYR A 1 537 ? -25.243 -14.428 28.599 1.00 54.12 537 TYR A CA 1
ATOM 4372 C C . TYR A 1 537 ? -24.729 -13.855 29.914 1.00 54.12 537 TYR A C 1
ATOM 4374 O O . TYR A 1 537 ? -25.494 -13.300 30.691 1.00 54.12 537 TYR A O 1
ATOM 4382 N N . GLY A 1 538 ? -23.443 -14.028 30.190 1.00 57.03 538 GLY A N 1
ATOM 4383 C CA . GLY A 1 538 ? -22.761 -13.464 31.344 1.00 57.03 538 GLY A CA 1
ATOM 4384 C C . GLY A 1 538 ? -22.138 -12.093 31.074 1.00 57.03 538 GLY A C 1
ATOM 4385 O O . GLY A 1 538 ? -22.192 -11.519 29.988 1.00 57.03 538 GLY A O 1
ATOM 4386 N N . GLU A 1 539 ? -21.481 -11.569 32.105 1.00 60.41 539 GLU A N 1
ATOM 4387 C CA . GLU A 1 539 ? -20.627 -10.380 32.022 1.00 60.41 539 GLU A CA 1
ATOM 4388 C C . GLU A 1 539 ? -19.487 -10.537 30.992 1.00 60.41 539 GLU A C 1
ATOM 4390 O O . GLU A 1 539 ? -19.040 -9.556 30.402 1.00 60.41 539 GLU A O 1
ATOM 4395 N N . TRP A 1 540 ? -19.060 -11.769 30.716 1.00 65.00 540 TRP A N 1
ATOM 4396 C CA . TRP A 1 540 ? -17.965 -12.065 29.795 1.00 65.00 540 TRP A CA 1
ATOM 4397 C C . TRP A 1 540 ? -18.334 -11.865 28.323 1.00 65.00 540 TRP A C 1
ATOM 4399 O O . TRP A 1 540 ? -17.519 -11.342 27.564 1.00 65.00 540 TRP A O 1
ATOM 4409 N N . GLU A 1 541 ? -19.554 -12.217 27.917 1.00 67.44 541 GLU A N 1
ATOM 4410 C CA . GLU A 1 541 ? -20.053 -12.017 26.552 1.00 67.44 541 GLU A CA 1
ATOM 4411 C C . GLU A 1 541 ? -20.160 -10.526 26.206 1.00 67.44 541 GLU A C 1
ATOM 4413 O O . GLU A 1 541 ? -19.830 -10.122 25.089 1.00 67.44 541 GLU A O 1
ATOM 4418 N N . MET A 1 542 ? -20.544 -9.693 27.179 1.00 73.38 542 MET A N 1
ATOM 4419 C CA . MET A 1 542 ? -20.526 -8.235 27.033 1.00 73.38 542 MET A CA 1
ATOM 4420 C C . MET A 1 542 ? -19.119 -7.733 26.707 1.00 73.38 542 MET A C 1
ATOM 4422 O O . MET A 1 542 ? -18.943 -7.010 25.728 1.00 73.38 542 MET A O 1
ATOM 4426 N N . TYR A 1 543 ? -18.118 -8.115 27.508 1.00 71.31 543 TYR A N 1
ATOM 4427 C CA . TYR A 1 543 ? -16.745 -7.665 27.292 1.00 71.31 543 TYR A CA 1
ATOM 4428 C C . TYR A 1 543 ? -16.182 -8.184 25.975 1.00 71.31 543 TYR A C 1
ATOM 4430 O O . TYR A 1 543 ? -15.568 -7.415 25.250 1.00 71.31 543 TYR A O 1
ATOM 4438 N N . ALA A 1 544 ? -16.389 -9.461 25.657 1.00 72.06 544 ALA A N 1
ATOM 4439 C CA . ALA A 1 544 ? -15.787 -10.087 24.485 1.00 72.06 544 ALA A CA 1
ATOM 4440 C C . ALA A 1 544 ? -16.403 -9.623 23.156 1.00 72.06 544 ALA A C 1
ATOM 4442 O O . ALA A 1 544 ? -15.694 -9.573 22.153 1.00 72.06 544 ALA A O 1
ATOM 4443 N N . TYR A 1 545 ? -17.704 -9.306 23.127 1.00 77.56 545 TYR A N 1
ATOM 4444 C CA . TYR A 1 545 ? -18.428 -9.109 21.865 1.00 77.56 545 TYR A CA 1
ATOM 4445 C C . TYR A 1 545 ? -19.160 -7.767 21.767 1.00 77.56 545 TYR A C 1
ATOM 4447 O O . TYR A 1 545 ? -19.085 -7.112 20.729 1.00 77.56 545 TYR A O 1
ATOM 4455 N N . GLU A 1 546 ? -19.853 -7.323 22.821 1.00 83.44 546 GLU A N 1
ATOM 4456 C CA . GLU A 1 546 ? -20.640 -6.080 22.752 1.00 83.44 546 GLU A CA 1
ATOM 4457 C C . GLU A 1 546 ? -19.790 -4.826 22.932 1.00 83.44 546 GLU A C 1
ATOM 4459 O O . GLU A 1 546 ? -20.058 -3.806 22.297 1.00 83.44 546 GLU A O 1
ATOM 4464 N N . LEU A 1 547 ? -18.764 -4.886 23.780 1.00 85.44 547 LEU A N 1
ATOM 4465 C CA . LEU A 1 547 ? -17.920 -3.734 24.067 1.00 85.44 547 LEU A CA 1
ATOM 4466 C C . LEU A 1 547 ? -17.132 -3.275 22.824 1.00 85.44 547 LEU A C 1
ATOM 4468 O O . LEU A 1 547 ? -17.241 -2.096 22.482 1.00 85.44 547 LEU A O 1
ATOM 4472 N N . PRO A 1 548 ? -16.431 -4.147 22.068 1.00 88.12 548 PRO A N 1
ATOM 4473 C CA . PRO A 1 548 ? -15.799 -3.736 20.814 1.00 88.12 548 PRO A CA 1
ATOM 4474 C C . PRO A 1 548 ? -16.796 -3.152 19.803 1.00 88.12 548 PRO A C 1
ATOM 4476 O O . PRO A 1 548 ? -16.485 -2.161 19.145 1.00 88.12 548 PRO A O 1
ATOM 4479 N N . LEU A 1 549 ? -18.001 -3.727 19.706 1.00 91.62 549 LEU A N 1
ATOM 4480 C CA . LEU A 1 549 ? -19.064 -3.240 18.821 1.00 91.62 549 LEU A CA 1
ATOM 4481 C C . LEU A 1 549 ? -19.515 -1.823 19.202 1.00 91.62 549 LEU A C 1
ATOM 4483 O O . LEU A 1 549 ? -19.610 -0.952 18.340 1.00 91.62 549 LEU A O 1
ATOM 4487 N N . ALA A 1 550 ? -19.754 -1.576 20.491 1.00 92.50 550 ALA A N 1
ATOM 4488 C CA . ALA A 1 550 ? -20.177 -0.278 21.007 1.00 92.50 550 ALA A CA 1
ATOM 4489 C C . ALA A 1 550 ? -19.162 0.828 20.715 1.00 92.50 550 ALA A C 1
ATOM 4491 O O . ALA A 1 550 ? -19.537 1.888 20.219 1.00 92.50 550 ALA A O 1
ATOM 4492 N N . TYR A 1 551 ? -17.879 0.570 20.956 1.00 93.38 551 TYR A N 1
ATOM 4493 C CA . TYR A 1 551 ? -16.818 1.551 20.729 1.00 93.38 551 TYR A CA 1
ATOM 4494 C C . TYR A 1 551 ? -16.590 1.845 19.247 1.00 93.38 551 TYR A C 1
ATOM 4496 O O . TYR A 1 551 ? -16.525 3.011 18.852 1.00 93.38 551 TYR A O 1
ATOM 4504 N N . LYS A 1 552 ? -16.558 0.802 18.411 1.00 94.12 552 LYS A N 1
ATOM 4505 C CA . LYS A 1 552 ? -16.416 0.959 16.958 1.00 94.12 552 LYS A CA 1
ATOM 4506 C C . LYS A 1 552 ? -17.616 1.660 16.336 1.00 94.12 552 LYS A C 1
ATOM 4508 O O . LYS A 1 552 ? -17.430 2.475 15.440 1.00 94.12 552 LYS A O 1
ATOM 4513 N N . SER A 1 553 ? -18.823 1.441 16.868 1.00 95.88 553 SER A N 1
ATOM 4514 C CA . SER A 1 553 ? -20.016 2.148 16.392 1.00 95.88 553 SER A CA 1
ATOM 4515 C C . SER A 1 553 ? -19.885 3.670 16.510 1.00 95.88 553 SER A C 1
ATOM 4517 O O . SER A 1 553 ? -20.448 4.376 15.688 1.00 95.88 553 SER A O 1
ATOM 4519 N N . VAL A 1 554 ? -19.097 4.189 17.457 1.00 95.31 554 VAL A N 1
ATOM 4520 C CA . VAL A 1 554 ? -18.863 5.633 17.644 1.00 95.31 554 VAL A CA 1
ATOM 4521 C C . VAL A 1 554 ? -17.438 6.070 17.276 1.00 95.31 554 VAL A C 1
ATOM 4523 O O . VAL A 1 554 ? -17.001 7.146 17.677 1.00 95.31 554 VAL A O 1
ATOM 4526 N N . GLY A 1 555 ? -16.702 5.249 16.519 1.00 94.38 555 GLY A N 1
ATOM 4527 C CA . GLY A 1 555 ? -15.407 5.628 15.945 1.00 94.38 555 GLY A CA 1
ATOM 4528 C C . GLY A 1 555 ? -14.256 5.681 16.950 1.00 94.38 555 GLY A C 1
ATOM 4529 O O . GLY A 1 555 ? -13.288 6.405 16.732 1.00 94.38 555 GLY 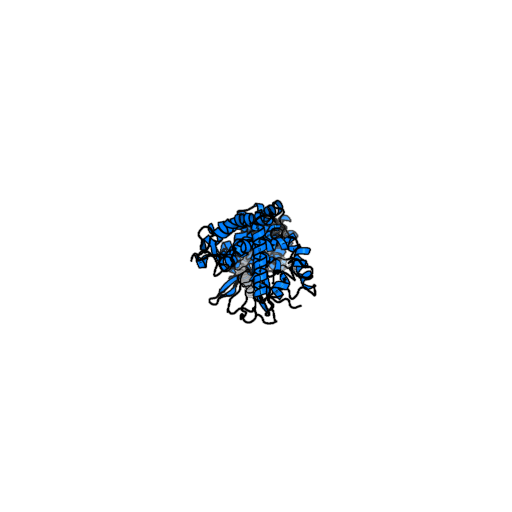A O 1
ATOM 4530 N N . ILE A 1 556 ? -14.354 4.948 18.064 1.00 92.69 556 ILE A N 1
ATOM 4531 C CA . ILE A 1 556 ? -13.335 4.951 19.118 1.00 92.69 556 ILE A CA 1
ATOM 4532 C C . ILE A 1 556 ? -12.500 3.662 19.040 1.00 92.69 556 ILE A C 1
ATOM 4534 O O . ILE A 1 556 ? -13.067 2.567 19.128 1.00 92.69 556 ILE A O 1
ATOM 4538 N N . PRO A 1 557 ? -11.161 3.757 18.920 1.00 90.62 557 PRO A N 1
ATOM 4539 C CA . PRO A 1 557 ? -10.280 2.594 18.848 1.00 90.62 557 PRO A CA 1
ATOM 4540 C C . PRO A 1 557 ? -10.110 1.956 20.234 1.00 90.62 557 PRO A C 1
ATOM 4542 O O . PRO A 1 557 ? -9.255 2.349 21.030 1.00 90.62 557 PRO A O 1
ATOM 4545 N N . LEU A 1 558 ? -10.946 0.962 20.532 1.00 86.06 558 LEU A N 1
ATOM 4546 C CA . LEU A 1 558 ? -10.856 0.164 21.752 1.00 86.06 558 LEU A CA 1
ATOM 4547 C C . LEU A 1 558 ? -10.130 -1.157 21.481 1.00 86.06 558 LEU A C 1
ATOM 4549 O O . LEU A 1 558 ? -10.599 -1.959 20.672 1.00 86.06 558 LEU A O 1
ATOM 4553 N N . GLY A 1 559 ? -9.037 -1.403 22.203 1.00 77.81 559 GLY A N 1
ATOM 4554 C CA . GLY A 1 559 ? -8.280 -2.657 22.151 1.00 77.81 559 GLY A CA 1
ATOM 4555 C C . GLY A 1 559 ? -8.213 -3.340 23.514 1.00 77.81 559 GLY A C 1
ATOM 4556 O O . GLY A 1 559 ? -8.376 -2.692 24.548 1.00 77.81 559 GLY A O 1
ATOM 4557 N N . GLN A 1 560 ? -7.975 -4.649 23.525 1.00 72.44 560 GLN A N 1
ATOM 4558 C CA . GLN A 1 560 ? -7.830 -5.439 24.745 1.00 72.44 560 GLN A CA 1
ATOM 4559 C C . GLN A 1 560 ? -6.348 -5.545 25.150 1.00 72.44 560 GLN A C 1
ATOM 4561 O O . GLN A 1 560 ? -5.501 -6.036 24.401 1.00 72.44 560 GLN A O 1
ATOM 4566 N N . MET A 1 561 ? -6.030 -5.124 26.371 1.00 60.78 561 MET A N 1
ATOM 4567 C CA . MET A 1 561 ? -4.765 -5.408 27.040 1.00 60.78 561 MET A CA 1
ATOM 4568 C C . MET A 1 561 ? -4.848 -6.748 27.784 1.00 60.78 561 MET A C 1
ATOM 4570 O O . MET A 1 561 ? -5.885 -7.096 28.337 1.00 60.78 561 MET A O 1
ATOM 4574 N N . GLY A 1 562 ? -3.764 -7.508 27.846 1.00 52.50 562 GLY A N 1
ATOM 4575 C CA . GLY A 1 562 ? -3.662 -8.739 28.629 1.00 52.50 562 GLY A CA 1
ATOM 4576 C C . GLY A 1 562 ? -2.425 -8.750 29.523 1.00 52.50 562 GLY A C 1
ATOM 4577 O O . GLY A 1 562 ? -1.674 -7.787 29.627 1.00 52.50 562 GLY A O 1
ATOM 4578 N N . GLY A 1 563 ? -2.194 -9.854 30.219 1.00 47.34 563 GLY A N 1
ATOM 4579 C CA . GLY A 1 563 ? -0.940 -10.047 30.935 1.00 47.34 563 GLY A CA 1
ATOM 4580 C C . GLY A 1 563 ? -0.795 -11.451 31.481 1.00 47.34 563 GLY A C 1
ATOM 4581 O O . GLY A 1 563 ? -1.780 -12.118 31.805 1.00 47.34 563 GLY A O 1
ATOM 4582 N N . SER A 1 564 ? 0.449 -11.904 31.589 1.00 41.50 564 SER A N 1
ATOM 4583 C CA . SER A 1 564 ? 0.820 -13.121 32.307 1.00 41.50 564 SER A CA 1
ATOM 4584 C C . SER A 1 564 ? 1.321 -12.748 33.702 1.00 41.50 564 SER A C 1
ATOM 4586 O O . SER A 1 564 ? 2.502 -12.876 34.008 1.00 41.50 564 SER A O 1
ATOM 4588 N N . GLY A 1 565 ? 0.418 -12.253 34.548 1.00 39.59 565 GLY A N 1
ATOM 4589 C CA . GLY A 1 565 ? 0.688 -12.010 35.962 1.00 39.59 565 GLY A CA 1
ATOM 4590 C C . GLY A 1 565 ? 0.095 -13.120 36.826 1.00 39.59 565 GLY A C 1
ATOM 4591 O O . GLY A 1 565 ? -1.077 -13.466 36.684 1.00 39.59 565 GLY A O 1
ATOM 4592 N N . THR A 1 566 ? 0.873 -13.676 37.758 1.00 35.25 566 THR A N 1
ATOM 4593 C CA . THR A 1 566 ? 0.302 -14.460 38.862 1.00 35.25 566 THR A CA 1
ATOM 4594 C C . THR A 1 566 ? -0.585 -13.533 39.687 1.00 35.25 566 THR A C 1
ATOM 4596 O O . THR A 1 566 ? -0.105 -12.540 40.234 1.00 35.25 566 THR A O 1
ATOM 4599 N N . SER A 1 567 ? -1.865 -13.865 39.798 1.00 36.66 567 SER A N 1
ATOM 4600 C CA . SER A 1 567 ? -2.945 -13.103 40.439 1.00 36.66 567 SER A CA 1
ATOM 4601 C C . SER A 1 567 ? -2.805 -12.874 41.957 1.00 36.66 567 SER A C 1
ATOM 4603 O O . SER A 1 567 ? -3.776 -12.568 42.640 1.00 36.66 567 SER A O 1
ATOM 4605 N N . GLY A 1 568 ? -1.599 -12.960 42.519 1.00 34.84 568 GLY A N 1
ATOM 4606 C CA . GLY A 1 568 ? -1.348 -12.811 43.953 1.00 34.84 568 GLY A CA 1
ATOM 4607 C C . GLY A 1 568 ? -1.333 -11.374 44.490 1.00 34.84 568 GLY A C 1
ATOM 4608 O O . GLY A 1 568 ? -1.167 -11.205 45.693 1.00 34.84 568 GLY A O 1
ATOM 4609 N N . GLN A 1 569 ? -1.470 -10.338 43.652 1.00 38.53 569 GLN A N 1
ATOM 4610 C CA . GLN A 1 569 ? -1.443 -8.930 44.103 1.00 38.53 569 GLN A CA 1
ATOM 4611 C C . GLN A 1 569 ? -2.707 -8.117 43.775 1.00 38.53 569 GLN A C 1
ATOM 4613 O O . GLN A 1 569 ? -2.787 -6.969 44.196 1.00 38.53 569 GLN A O 1
ATOM 4618 N N . LEU A 1 570 ? -3.719 -8.705 43.121 1.00 37.44 570 LEU A N 1
ATOM 4619 C CA . LEU A 1 570 ? -5.022 -8.057 42.867 1.00 37.44 570 LEU A CA 1
ATOM 4620 C C . LEU A 1 570 ? -6.123 -8.495 43.858 1.00 37.44 570 LEU A C 1
ATOM 4622 O O . LEU A 1 570 ? -7.304 -8.427 43.546 1.00 37.44 570 LEU A O 1
ATOM 4626 N N . GLY A 1 571 ? -5.750 -8.973 45.053 1.00 32.72 571 GLY A N 1
ATOM 4627 C CA . GLY A 1 571 ? -6.668 -9.121 46.197 1.00 32.72 571 GLY A CA 1
ATOM 4628 C C . GLY A 1 571 ? -7.797 -10.161 46.083 1.00 32.72 571 GLY A C 1
ATOM 4629 O O . GLY A 1 571 ? -8.552 -10.322 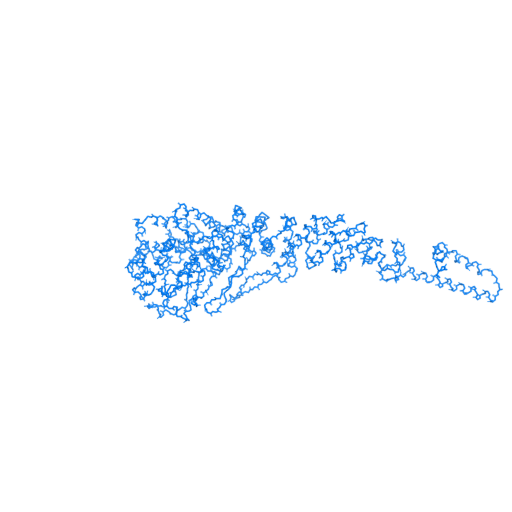47.039 1.00 32.72 571 GLY A O 1
ATOM 4630 N N . GLY A 1 572 ? -7.917 -10.894 44.974 1.00 30.28 572 GLY A N 1
ATOM 4631 C CA . GLY A 1 572 ? -8.932 -11.935 44.778 1.00 30.28 572 GLY A CA 1
ATOM 4632 C C . GLY A 1 572 ? -8.360 -13.361 44.825 1.00 30.28 572 GLY A C 1
ATOM 4633 O O . GLY A 1 572 ? -7.267 -13.600 44.308 1.00 30.28 572 GLY A O 1
ATOM 4634 N N . PRO A 1 573 ? -9.079 -14.350 45.393 1.00 24.44 573 PRO A N 1
ATOM 4635 C CA . PRO A 1 573 ? -8.678 -15.749 45.327 1.00 24.44 573 PRO A CA 1
ATOM 4636 C C . PRO A 1 573 ? -8.999 -16.311 43.931 1.00 24.44 573 PRO A C 1
ATOM 4638 O O . PRO A 1 573 ? -10.122 -16.732 43.666 1.00 24.44 573 PRO A O 1
ATOM 4641 N N . GLY A 1 574 ? -8.024 -16.327 43.019 1.00 31.36 574 GLY A N 1
ATOM 4642 C CA . GLY A 1 574 ? -8.131 -17.110 41.782 1.00 31.36 574 GLY A CA 1
ATOM 4643 C C . GLY A 1 574 ? -7.140 -16.732 40.681 1.00 31.36 574 GLY A C 1
ATOM 4644 O O . GLY A 1 574 ? -6.839 -15.562 40.461 1.00 31.36 574 GLY A O 1
ATOM 4645 N N . ASN A 1 575 ? -6.623 -17.744 39.980 1.00 32.41 575 ASN A N 1
ATOM 4646 C CA . ASN A 1 575 ? -5.847 -17.620 38.740 1.00 32.41 575 ASN A CA 1
ATOM 4647 C C . ASN A 1 575 ? -6.783 -17.238 37.580 1.00 32.41 575 ASN A C 1
ATOM 4649 O O . ASN A 1 575 ? -7.224 -18.108 36.833 1.00 32.41 575 ASN A O 1
ATOM 4653 N N . TYR A 1 576 ? -7.113 -15.957 37.437 1.00 38.62 576 TYR A N 1
ATOM 4654 C CA . TYR A 1 576 ? -7.940 -15.470 36.331 1.00 38.62 576 TYR A CA 1
ATOM 4655 C C . TYR A 1 576 ? -7.073 -14.737 35.303 1.00 38.62 576 TYR A C 1
ATOM 4657 O O . TYR A 1 576 ? -6.408 -13.753 35.630 1.00 38.62 576 TYR A O 1
ATOM 4665 N N . SER A 1 577 ? -7.096 -15.203 34.053 1.00 39.06 577 SER A N 1
ATOM 4666 C CA . SER A 1 577 ? -6.559 -14.474 32.902 1.00 39.06 577 SER A CA 1
ATOM 4667 C C . SER A 1 577 ? -7.465 -13.276 32.600 1.00 39.06 577 SER A C 1
ATOM 4669 O O . SER A 1 577 ? -8.470 -13.426 31.907 1.00 39.06 577 SER A O 1
ATOM 4671 N N . HIS A 1 578 ? -7.158 -12.103 33.146 1.00 49.16 578 HIS A N 1
ATOM 4672 C CA . HIS A 1 578 ? -7.916 -10.890 32.840 1.00 49.16 578 HIS A CA 1
ATOM 4673 C C . HIS A 1 578 ? -7.416 -10.275 31.530 1.00 49.16 578 HIS A C 1
ATOM 4675 O O . HIS A 1 578 ? -6.212 -10.106 31.338 1.00 49.16 578 HIS A O 1
ATOM 4681 N N . GLY A 1 579 ? -8.351 -9.957 30.633 1.00 56.34 579 GLY A N 1
ATOM 4682 C CA . GLY A 1 579 ? -8.122 -9.017 29.544 1.00 56.34 579 GLY A CA 1
ATOM 4683 C C . GLY A 1 579 ? -8.749 -7.676 29.919 1.00 56.34 579 GLY A C 1
ATOM 4684 O O . GLY A 1 579 ? -9.969 -7.595 30.058 1.00 56.34 579 GLY A O 1
ATOM 4685 N N . GLU A 1 580 ? -7.930 -6.654 30.134 1.00 64.31 580 GLU A N 1
ATOM 4686 C CA . GLU A 1 580 ? -8.377 -5.271 30.311 1.00 64.31 580 GLU A CA 1
ATOM 4687 C C . GLU A 1 580 ? -8.631 -4.619 28.950 1.00 64.31 580 GLU A C 1
ATOM 4689 O O . GLU A 1 580 ? -8.227 -5.158 27.930 1.00 64.31 580 GLU A O 1
ATOM 4694 N N . TYR A 1 581 ? -9.285 -3.459 28.900 1.00 73.50 581 TYR A N 1
ATOM 4695 C CA . TYR A 1 581 ? -9.418 -2.705 27.650 1.00 73.50 581 TYR A CA 1
ATOM 4696 C C . TYR A 1 581 ? -8.837 -1.305 27.781 1.00 73.50 581 TYR A C 1
ATOM 4698 O O . TYR A 1 581 ? -8.913 -0.683 28.844 1.00 73.50 581 TYR A O 1
ATOM 4706 N N . ALA A 1 582 ? -8.296 -0.815 26.671 1.00 75.62 582 ALA A N 1
ATOM 4707 C CA . ALA A 1 582 ? -7.745 0.517 26.512 1.00 75.62 582 ALA A CA 1
ATOM 4708 C C . ALA A 1 582 ? -8.442 1.256 25.384 1.00 75.62 582 ALA A C 1
ATOM 4710 O O . ALA A 1 582 ? -8.729 0.667 24.340 1.00 75.62 582 ALA A O 1
ATOM 4711 N N . ILE A 1 583 ? -8.612 2.560 25.567 1.00 80.50 583 ILE A N 1
ATOM 4712 C CA . ILE A 1 583 ? -8.908 3.462 24.460 1.00 80.50 583 ILE A CA 1
ATOM 4713 C C . ILE A 1 583 ? -7.585 4.003 23.932 1.00 80.50 583 ILE A C 1
ATOM 4715 O O . ILE A 1 583 ? -6.843 4.628 24.687 1.00 80.50 583 ILE A O 1
ATOM 4719 N N . PHE A 1 584 ? -7.316 3.771 22.651 1.00 82.12 584 PHE A N 1
ATOM 4720 C CA . PHE A 1 584 ? -6.149 4.278 21.931 1.00 82.12 584 PHE A CA 1
ATOM 4721 C C . PHE A 1 584 ? -6.443 5.642 21.299 1.00 82.12 584 PHE A C 1
ATOM 4723 O O . PHE A 1 584 ? -7.589 6.081 21.242 1.00 82.12 584 PHE A O 1
ATOM 4730 N N . GLY A 1 585 ? -5.411 6.332 20.817 1.00 80.62 585 GLY A N 1
ATOM 4731 C CA . GLY A 1 585 ? -5.598 7.559 20.042 1.00 80.62 585 GLY A CA 1
ATOM 4732 C C . GLY A 1 585 ? -5.848 8.822 20.871 1.00 80.62 585 GLY A C 1
ATOM 4733 O O . GLY A 1 585 ? -6.386 9.797 20.351 1.00 80.62 585 GLY A O 1
ATOM 4734 N N . ILE A 1 586 ? -5.461 8.834 22.153 1.00 81.19 586 ILE A N 1
ATOM 4735 C CA . ILE A 1 586 ? -5.472 10.064 22.957 1.00 81.19 586 ILE A CA 1
ATOM 4736 C C . ILE A 1 586 ? -4.374 11.009 22.440 1.00 81.19 586 ILE A C 1
ATOM 4738 O O . ILE A 1 586 ? -3.245 10.553 22.233 1.00 81.19 586 ILE A O 1
ATOM 4742 N N . PRO A 1 587 ? -4.651 12.320 22.273 1.00 82.69 587 PRO A N 1
ATOM 4743 C CA . PRO A 1 587 ? -3.649 13.252 21.776 1.00 82.69 587 PRO A CA 1
ATOM 4744 C C . PRO A 1 587 ? -2.384 13.281 22.637 1.00 82.69 587 PRO A C 1
ATOM 4746 O O . PRO A 1 587 ? -2.454 13.342 23.870 1.00 82.69 587 PRO A O 1
ATOM 4749 N N . GLU A 1 588 ? -1.213 13.332 22.005 1.00 78.31 588 GLU A N 1
ATOM 4750 C CA . GLU A 1 588 ? 0.072 13.334 22.723 1.00 78.31 588 GLU A CA 1
ATOM 4751 C C . GLU A 1 588 ? 0.198 14.494 23.715 1.00 78.31 588 GLU A C 1
ATOM 4753 O O . GLU A 1 588 ? 0.788 14.356 24.787 1.00 78.31 588 GLU A O 1
ATOM 4758 N N . SER A 1 589 ? -0.346 15.660 23.364 1.00 81.19 589 SER A N 1
ATOM 4759 C CA . SER A 1 589 ? -0.337 16.844 24.226 1.00 81.19 589 SER A CA 1
ATOM 4760 C C . SER A 1 589 ? -1.060 16.586 25.552 1.00 81.19 589 SER A C 1
ATOM 4762 O O . SER A 1 589 ? -0.637 17.083 26.600 1.00 81.19 589 SER A O 1
ATOM 4764 N N . VAL A 1 590 ? -2.108 15.759 25.523 1.00 79.31 590 VAL A N 1
ATOM 4765 C CA . VAL A 1 590 ? -2.850 15.319 26.702 1.00 79.31 590 VAL A CA 1
ATOM 4766 C C . VAL A 1 590 ? -2.002 14.346 27.511 1.00 79.31 590 VAL A C 1
ATOM 4768 O O . VAL A 1 590 ? -1.815 14.586 28.702 1.00 79.31 590 VAL A O 1
ATOM 4771 N N . ILE A 1 591 ? -1.421 13.319 26.882 1.00 76.50 591 ILE A N 1
ATOM 4772 C CA . ILE A 1 591 ? -0.544 12.345 27.557 1.00 76.50 591 ILE A CA 1
ATOM 4773 C C . ILE A 1 591 ? 0.652 13.037 28.225 1.00 76.50 591 ILE A C 1
ATOM 4775 O O . ILE A 1 591 ? 0.881 12.866 29.422 1.00 76.50 591 ILE A O 1
ATOM 4779 N N . LYS A 1 592 ? 1.363 13.913 27.510 1.00 77.56 592 LYS A N 1
ATOM 4780 C CA . LYS A 1 592 ? 2.489 14.697 28.050 1.00 77.56 592 LYS A CA 1
ATOM 4781 C C . LYS A 1 592 ? 2.061 15.560 29.241 1.00 77.56 592 LYS A C 1
ATOM 4783 O O . LYS A 1 592 ? 2.757 15.619 30.257 1.00 77.56 592 LYS A O 1
ATOM 4788 N N . LYS A 1 593 ? 0.897 16.215 29.152 1.00 78.44 593 LYS A N 1
ATOM 4789 C CA . LYS A 1 593 ? 0.368 17.046 30.243 1.00 78.44 593 LYS A CA 1
ATOM 4790 C C . LYS A 1 593 ? -0.030 16.200 31.449 1.00 78.44 593 LYS A C 1
ATOM 4792 O O . LYS A 1 593 ? 0.269 16.616 32.565 1.00 78.44 593 LYS A O 1
ATOM 4797 N N . LEU A 1 594 ? -0.628 15.030 31.236 1.00 72.81 594 LEU A N 1
ATOM 4798 C CA . LEU A 1 594 ? -0.961 14.060 32.279 1.00 72.81 594 LEU A CA 1
ATOM 4799 C C . LEU A 1 594 ? 0.283 13.588 33.036 1.00 72.81 594 LEU A C 1
ATOM 4801 O O . LEU A 1 594 ? 0.336 13.711 34.257 1.00 72.81 594 LEU A O 1
ATOM 4805 N N . LEU A 1 595 ? 1.311 13.143 32.315 1.00 71.62 595 LEU A N 1
ATOM 4806 C CA . LEU A 1 595 ? 2.566 12.661 32.898 1.00 71.62 595 LEU A CA 1
ATOM 4807 C C . LEU A 1 595 ? 3.311 13.746 33.696 1.00 71.62 595 LEU A C 1
ATOM 4809 O O . LEU A 1 595 ? 4.031 13.444 34.643 1.00 71.62 595 LEU A O 1
ATOM 4813 N N . SER A 1 596 ? 3.105 15.026 33.370 1.00 74.69 596 SER A N 1
ATOM 4814 C CA . SER A 1 596 ? 3.703 16.145 34.114 1.00 74.69 596 SER A CA 1
ATOM 4815 C C . SER A 1 596 ? 3.039 16.449 35.471 1.00 74.69 596 SER A C 1
ATOM 4817 O O . SER A 1 596 ? 3.594 17.207 36.274 1.00 74.69 596 SER A O 1
ATOM 4819 N N . GLN A 1 597 ? 1.850 15.902 35.752 1.00 70.31 597 GLN A N 1
ATOM 4820 C CA . GLN A 1 597 ? 1.099 16.204 36.974 1.00 70.31 597 GLN A CA 1
ATOM 4821 C C . GLN A 1 597 ? 1.578 15.353 38.156 1.00 70.31 597 GLN A C 1
ATOM 4823 O O . GLN A 1 597 ? 1.360 14.147 38.218 1.00 70.31 597 GLN A O 1
ATOM 4828 N N . LYS A 1 598 ? 2.143 16.007 39.175 1.00 57.16 598 LYS A N 1
ATOM 4829 C CA . LYS A 1 598 ? 2.746 15.348 40.349 1.00 57.16 598 LYS A CA 1
ATOM 4830 C C . LYS A 1 598 ? 1.767 14.612 41.285 1.00 57.16 598 LYS A C 1
ATOM 4832 O O . LYS A 1 598 ? 2.229 13.942 42.202 1.00 57.16 598 LYS A O 1
ATOM 4837 N N . ASN A 1 599 ? 0.453 14.713 41.059 1.00 55.12 599 ASN A N 1
ATOM 4838 C CA . ASN A 1 599 ? -0.585 14.235 41.986 1.00 55.12 599 ASN A CA 1
ATOM 4839 C C . ASN A 1 599 ? -1.550 13.188 41.391 1.00 55.12 599 ASN A C 1
ATOM 4841 O O . ASN A 1 599 ? -2.453 12.752 42.096 1.00 55.12 599 ASN A O 1
ATOM 4845 N N . LEU A 1 600 ? -1.379 12.768 40.129 1.00 54.94 600 LEU A N 1
ATOM 4846 C CA . LEU A 1 600 ? -2.330 11.873 39.442 1.00 54.94 600 LEU A CA 1
ATOM 4847 C C . LEU A 1 600 ? -2.181 10.374 39.782 1.00 54.94 600 LEU A C 1
ATOM 4849 O O . LEU A 1 600 ? -2.903 9.551 39.226 1.00 54.94 600 LEU A O 1
ATOM 4853 N N . GLY A 1 601 ? -1.271 10.001 40.688 1.00 52.62 601 GLY A N 1
ATOM 4854 C CA . GLY A 1 601 ? -0.861 8.602 40.855 1.00 52.62 601 GLY A CA 1
ATOM 4855 C C . GLY A 1 601 ? -0.017 8.108 39.670 1.00 52.62 601 GLY A C 1
ATOM 4856 O O . GLY A 1 601 ? 0.437 8.904 38.849 1.00 52.62 601 GLY A O 1
ATOM 4857 N N . ARG A 1 602 ? 0.244 6.796 39.589 1.00 52.38 602 ARG A N 1
ATOM 4858 C CA . ARG A 1 602 ? 0.902 6.189 38.418 1.00 52.38 602 ARG A CA 1
ATOM 4859 C C . ARG A 1 602 ? -0.146 5.987 37.326 1.00 52.38 602 ARG A C 1
ATOM 4861 O O . ARG A 1 602 ? -1.053 5.186 37.512 1.00 52.38 602 ARG A O 1
ATOM 4868 N N . ILE A 1 603 ? -0.027 6.704 36.213 1.00 54.16 603 ILE A N 1
ATOM 4869 C CA . ILE A 1 603 ? -0.920 6.550 35.059 1.00 54.16 603 ILE A CA 1
ATOM 4870 C C . ILE A 1 603 ? -0.403 5.395 34.199 1.00 54.16 603 ILE A C 1
ATOM 4872 O O . ILE A 1 603 ? 0.758 5.408 33.793 1.00 54.16 603 ILE A O 1
ATOM 4876 N N . ALA A 1 604 ? -1.257 4.413 33.912 1.00 55.69 604 ALA A N 1
ATOM 4877 C CA . ALA A 1 604 ? -0.957 3.376 32.930 1.00 55.69 604 ALA A CA 1
ATOM 4878 C C . ALA A 1 604 ? -1.233 3.922 31.522 1.00 55.69 604 ALA A C 1
ATOM 4880 O O . ALA A 1 604 ? -2.390 4.066 31.123 1.00 55.69 604 ALA A O 1
ATOM 4881 N N . VAL A 1 605 ? -0.164 4.248 30.796 1.00 57.62 605 VAL A N 1
ATOM 4882 C CA . VAL A 1 605 ? -0.216 4.607 29.375 1.00 57.62 605 VAL A CA 1
ATOM 4883 C C . VAL A 1 605 ? 0.398 3.461 28.580 1.00 57.62 605 VAL A C 1
ATOM 4885 O O . VAL A 1 605 ? 1.516 3.030 28.860 1.00 57.62 605 VAL A O 1
ATOM 4888 N N . ALA A 1 606 ? -0.363 2.951 27.622 1.00 61.84 606 ALA A N 1
ATOM 4889 C CA . ALA A 1 606 ? 0.054 1.955 26.654 1.00 61.84 606 ALA A CA 1
ATOM 4890 C C . ALA A 1 606 ? 0.616 2.616 25.388 1.00 61.84 606 ALA A C 1
ATOM 4892 O O . ALA A 1 606 ? 0.366 3.798 25.143 1.00 61.84 606 ALA A O 1
ATOM 4893 N N . HIS A 1 607 ? 1.297 1.837 24.541 1.00 62.41 607 HIS A N 1
ATOM 4894 C CA . HIS A 1 607 ? 1.601 2.255 23.167 1.00 62.41 607 HIS A CA 1
ATOM 4895 C C . HIS A 1 607 ? 0.331 2.703 22.428 1.00 62.41 607 HIS A C 1
ATOM 4897 O O . HIS A 1 607 ? -0.769 2.259 22.759 1.00 62.41 607 HIS A O 1
ATOM 4903 N N . GLY A 1 608 ? 0.455 3.596 21.448 1.00 66.56 608 GLY A N 1
ATOM 4904 C CA . GLY A 1 608 ? -0.704 4.198 20.787 1.00 66.56 608 GLY A CA 1
ATOM 4905 C C . GLY A 1 608 ? -1.480 5.169 21.669 1.00 66.56 608 GLY A C 1
ATOM 4906 O O . GLY A 1 608 ? -2.675 5.380 21.438 1.00 66.56 608 GLY A O 1
ATOM 4907 N N . ASN A 1 609 ? -0.830 5.714 22.704 1.00 71.62 609 ASN A N 1
ATOM 4908 C CA . ASN A 1 609 ? -1.450 6.532 23.747 1.00 71.62 609 ASN A CA 1
ATOM 4909 C C . ASN A 1 609 ? -2.699 5.872 24.353 1.00 71.62 609 ASN A C 1
ATOM 4911 O O . ASN A 1 609 ? -3.703 6.533 24.636 1.00 71.62 609 ASN A O 1
ATOM 4915 N N . GLY A 1 610 ? -2.639 4.549 24.527 1.00 71.50 610 GLY A N 1
ATOM 4916 C CA . GLY A 1 610 ? -3.730 3.762 25.077 1.00 71.50 610 GLY A CA 1
ATOM 4917 C C . GLY A 1 610 ? -3.899 4.015 26.572 1.00 71.50 610 GLY A C 1
ATOM 4918 O O . GLY A 1 610 ? -2.988 3.749 27.348 1.00 71.50 610 GLY A O 1
ATOM 4919 N N . VAL A 1 611 ? -5.061 4.489 27.013 1.00 68.56 611 VAL A N 1
ATOM 4920 C CA . VAL A 1 611 ? -5.363 4.631 28.448 1.00 68.56 611 VAL A CA 1
ATOM 4921 C C . VAL A 1 611 ? -6.328 3.530 28.863 1.00 68.56 611 VAL A C 1
ATOM 4923 O O . VAL A 1 611 ? -7.393 3.368 28.260 1.00 68.56 611 VAL A O 1
ATOM 4926 N N . SER A 1 612 ? -5.937 2.748 29.880 1.00 68.38 612 SER A N 1
ATOM 4927 C CA . SER A 1 612 ? -6.789 1.684 30.429 1.00 68.38 612 SER A CA 1
ATOM 4928 C C . SER A 1 612 ? -8.099 2.276 30.935 1.00 68.38 612 SER A C 1
ATOM 4930 O O . SER A 1 612 ? -8.124 3.316 31.591 1.00 68.38 612 SER A O 1
ATOM 4932 N N . MET A 1 613 ? -9.187 1.586 30.620 1.00 61.00 613 MET A N 1
ATOM 4933 C CA . MET A 1 613 ? -10.553 1.932 31.001 1.00 61.00 613 MET A CA 1
ATOM 4934 C C . MET A 1 613 ? -10.999 1.268 32.304 1.00 61.00 613 MET A C 1
ATOM 4936 O O . MET A 1 613 ? -12.015 1.662 32.871 1.00 61.00 613 MET A O 1
ATOM 4940 N N . MET A 1 614 ? -10.304 0.208 32.736 1.00 54.56 614 MET A N 1
ATOM 4941 C CA . MET A 1 614 ? -10.831 -0.735 33.730 1.00 54.56 614 MET A CA 1
ATOM 4942 C C . MET A 1 614 ? -9.937 -0.969 34.951 1.00 54.56 614 MET A C 1
ATOM 4944 O O . MET A 1 614 ? -10.418 -1.507 35.955 1.00 54.56 614 MET A O 1
ATOM 4948 N N . SER A 1 615 ? -8.670 -0.562 34.920 1.00 53.06 615 SER A N 1
ATOM 4949 C CA . SER A 1 615 ? -7.827 -0.599 36.112 1.00 53.06 615 SER A CA 1
ATOM 4950 C C . SER A 1 615 ? -6.672 0.390 36.032 1.00 53.06 615 SER A C 1
ATOM 4952 O O . SER A 1 615 ? -6.068 0.599 34.983 1.00 53.06 615 SER A O 1
ATOM 4954 N N . ALA A 1 616 ? -6.352 0.977 37.183 1.00 49.66 616 ALA A N 1
ATOM 4955 C CA . ALA A 1 616 ? -4.997 1.398 37.482 1.00 49.66 616 ALA A CA 1
ATOM 4956 C C . ALA A 1 616 ? -4.296 0.178 38.077 1.00 49.66 616 ALA A C 1
ATOM 4958 O O . ALA A 1 616 ? -4.610 -0.218 39.205 1.00 49.66 616 ALA A O 1
ATOM 4959 N N . ILE A 1 617 ? -3.374 -0.439 37.343 1.00 50.25 617 ILE A N 1
ATOM 4960 C CA . ILE A 1 617 ? -2.640 -1.578 37.884 1.00 50.25 617 ILE A CA 1
ATOM 4961 C C . ILE A 1 617 ? -1.682 -1.045 38.960 1.00 50.25 617 ILE A C 1
ATOM 4963 O O . ILE A 1 617 ? -0.542 -0.669 38.687 1.00 50.25 617 ILE A O 1
ATOM 4967 N N . ASP A 1 618 ? -2.121 -1.097 40.219 1.00 37.88 618 ASP A N 1
ATOM 4968 C CA . ASP A 1 618 ? -1.286 -0.958 41.425 1.00 37.88 618 ASP A CA 1
ATOM 4969 C C . ASP A 1 618 ? -0.108 -1.953 41.479 1.00 37.88 618 ASP A C 1
ATOM 4971 O O . ASP A 1 618 ? 0.744 -1.913 42.366 1.00 37.88 618 ASP A O 1
ATOM 4975 N N . GLY A 1 619 ? -0.049 -2.855 40.506 1.00 38.03 619 GLY A N 1
ATOM 4976 C CA . GLY A 1 619 ? 0.959 -3.877 40.307 1.00 38.03 619 GLY A CA 1
ATOM 4977 C C . GLY A 1 619 ? 1.913 -3.669 39.129 1.00 38.03 619 GLY A C 1
ATOM 4978 O O . GLY A 1 619 ? 2.697 -4.588 38.913 1.00 38.03 619 GLY A O 1
ATOM 4979 N N . PHE A 1 620 ? 1.955 -2.529 38.414 1.00 40.59 620 PHE A N 1
ATOM 4980 C CA . PHE A 1 620 ? 3.131 -2.215 37.575 1.00 40.59 620 PHE A CA 1
ATOM 4981 C C . PHE A 1 620 ? 4.326 -1.850 38.477 1.00 40.59 620 PHE A C 1
ATOM 4983 O O . PHE A 1 620 ? 4.855 -0.735 38.491 1.00 40.59 620 PHE A O 1
ATOM 4990 N N . LYS A 1 621 ? 4.748 -2.799 39.318 1.00 37.47 621 LYS A N 1
ATOM 4991 C CA . LYS A 1 621 ? 6.139 -2.875 39.748 1.00 37.47 621 LYS A CA 1
ATOM 4992 C C . LYS A 1 621 ? 6.942 -3.199 38.501 1.00 37.47 621 LYS A C 1
ATOM 4994 O O . LYS A 1 621 ? 6.463 -3.986 37.684 1.00 37.47 621 LYS A O 1
ATOM 4999 N N . LYS A 1 622 ? 8.141 -2.617 38.401 1.00 35.94 622 LYS A N 1
ATOM 5000 C CA . LYS A 1 622 ? 9.234 -3.143 37.577 1.00 35.94 622 LYS A CA 1
ATOM 5001 C C . LYS A 1 622 ? 9.161 -4.681 37.639 1.00 35.94 622 LYS A C 1
ATOM 5003 O O . LYS A 1 622 ? 9.064 -5.204 38.748 1.00 35.94 622 LYS A O 1
ATOM 5008 N N . ASP A 1 623 ? 9.065 -5.350 36.487 1.00 39.34 623 ASP A N 1
ATOM 5009 C CA . ASP A 1 623 ? 8.972 -6.818 36.321 1.00 39.34 623 ASP A CA 1
ATOM 5010 C C . ASP A 1 623 ? 7.570 -7.494 36.371 1.00 39.34 623 ASP A C 1
ATOM 5012 O O . ASP A 1 623 ? 7.474 -8.689 36.643 1.00 39.34 623 ASP A O 1
ATOM 5016 N N . SER A 1 624 ? 6.463 -6.791 36.090 1.00 40.50 624 SER A N 1
ATOM 5017 C CA . SER A 1 624 ? 5.093 -7.357 36.206 1.00 40.50 624 SER A CA 1
ATOM 5018 C C . SER A 1 624 ? 4.489 -8.032 34.956 1.00 40.50 624 SER A C 1
ATOM 5020 O O . SER A 1 624 ? 3.411 -8.611 35.059 1.00 40.50 624 SER A O 1
ATOM 5022 N N . GLY A 1 625 ? 5.176 -8.049 33.807 1.00 44.53 625 GLY A N 1
ATOM 5023 C CA . GLY A 1 625 ? 4.854 -8.963 32.695 1.00 44.53 625 GLY A CA 1
ATOM 5024 C C . GLY A 1 625 ? 3.472 -8.807 32.025 1.00 44.53 625 GLY A C 1
ATOM 5025 O O . GLY A 1 625 ? 2.904 -9.810 31.585 1.00 44.53 625 GLY A O 1
ATOM 5026 N N . TYR A 1 626 ? 2.917 -7.592 31.942 1.00 44.59 626 TYR A N 1
ATOM 5027 C CA . TYR A 1 626 ? 1.667 -7.315 31.206 1.00 44.59 626 TYR A CA 1
ATOM 5028 C C . TYR A 1 626 ? 1.929 -6.926 29.749 1.00 44.59 626 TYR A C 1
ATOM 5030 O O . TYR A 1 626 ? 2.888 -6.205 29.494 1.00 44.59 626 TYR A O 1
ATOM 5038 N N . CYS A 1 627 ? 1.057 -7.350 28.830 1.00 46.50 627 CYS A N 1
ATOM 5039 C CA . CYS A 1 627 ? 1.223 -7.252 27.380 1.00 46.50 627 CYS A CA 1
ATOM 5040 C C . CYS A 1 627 ? -0.103 -6.960 26.645 1.00 46.50 627 CYS A C 1
ATOM 5042 O O . CYS A 1 627 ? -1.157 -7.441 27.041 1.00 46.50 627 CYS A O 1
ATOM 5044 N N . ILE A 1 628 ? -0.115 -6.206 25.545 1.00 48.09 628 ILE A N 1
ATOM 5045 C CA . ILE A 1 628 ? -1.341 -6.029 24.739 1.00 48.09 628 ILE A CA 1
ATOM 5046 C C . ILE A 1 628 ? -1.726 -7.361 24.063 1.00 48.09 628 ILE A C 1
ATOM 5048 O O . ILE A 1 628 ? -1.190 -7.685 23.023 1.00 48.09 628 ILE A O 1
ATOM 5052 N N . ARG A 1 629 ? -2.676 -8.139 24.600 1.00 50.72 629 ARG A N 1
ATOM 5053 C CA . ARG A 1 629 ? -3.021 -9.464 24.032 1.00 50.72 629 ARG A CA 1
ATOM 5054 C C . ARG A 1 629 ? -3.805 -9.442 22.727 1.00 50.72 629 ARG A C 1
ATOM 5056 O O . ARG A 1 629 ? -3.804 -10.424 21.987 1.00 50.72 629 ARG A O 1
ATOM 5063 N N . SER A 1 630 ? -4.570 -8.385 22.474 1.00 50.72 630 SER A N 1
ATOM 5064 C CA . SER A 1 630 ? -5.609 -8.427 21.447 1.00 50.7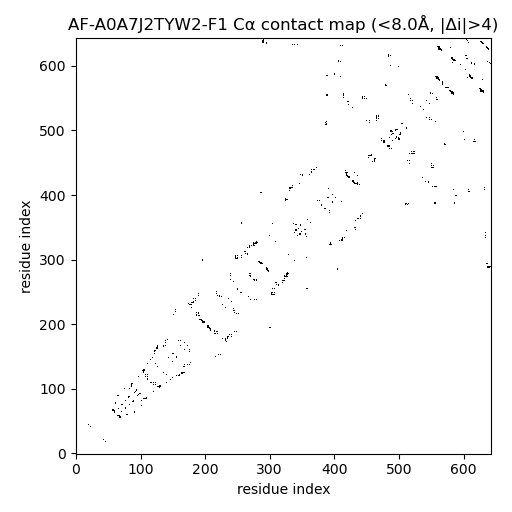2 630 SER A CA 1
ATOM 5065 C C . SER A 1 630 ? -5.930 -7.015 20.964 1.00 50.72 630 SER A C 1
ATOM 5067 O O . SER A 1 630 ? -6.641 -6.263 21.628 1.00 50.72 630 SER A O 1
ATOM 5069 N N . GLY A 1 631 ? -5.410 -6.647 19.798 1.00 52.19 631 GLY A N 1
ATOM 5070 C CA . GLY A 1 631 ? -5.806 -5.403 19.133 1.00 52.19 631 GLY A CA 1
ATOM 5071 C C . GLY A 1 631 ? -4.990 -5.093 17.888 1.00 52.19 631 GLY A C 1
ATOM 5072 O O . GLY A 1 631 ? -5.521 -4.618 16.892 1.00 52.19 631 GLY A O 1
ATOM 5073 N N . VAL A 1 632 ? -3.699 -5.429 17.907 1.00 57.97 632 VAL A N 1
ATOM 5074 C CA . VAL A 1 632 ? -2.836 -5.295 16.731 1.00 57.97 632 VAL A CA 1
ATOM 5075 C C . VAL A 1 632 ? -2.178 -6.629 16.458 1.00 57.97 632 VAL A C 1
ATOM 5077 O O . VAL A 1 632 ? -1.209 -7.001 17.111 1.00 57.97 632 VAL A O 1
ATOM 5080 N N . ARG A 1 633 ? -2.773 -7.388 15.536 1.00 67.19 633 ARG A N 1
ATOM 5081 C CA . ARG A 1 633 ? -2.235 -8.657 15.022 1.00 67.19 633 ARG A CA 1
ATOM 5082 C C . ARG A 1 633 ? -1.813 -9.679 16.101 1.00 67.19 633 ARG A C 1
ATOM 5084 O O . ARG A 1 633 ? -0.917 -10.482 15.874 1.00 67.19 633 ARG A O 1
ATOM 5091 N N . ARG A 1 634 ? -2.492 -9.661 17.264 1.00 60.56 634 ARG A N 1
ATOM 5092 C CA . ARG A 1 634 ? -2.227 -10.486 18.475 1.00 60.56 634 ARG A CA 1
ATOM 5093 C C . ARG A 1 634 ? -0.837 -10.330 19.075 1.00 60.56 634 ARG A C 1
ATOM 5095 O O . ARG A 1 634 ? -0.295 -11.278 19.642 1.00 60.56 634 ARG A O 1
ATOM 5102 N N . ILE A 1 635 ? -0.254 -9.151 18.932 1.00 57.25 635 ILE A N 1
ATOM 5103 C CA . ILE A 1 635 ? 1.081 -8.933 19.450 1.00 57.25 635 ILE A CA 1
ATOM 5104 C C . ILE A 1 635 ? 1.019 -8.403 20.872 1.00 57.25 635 ILE A C 1
ATOM 5106 O O . ILE A 1 635 ? 0.613 -7.265 21.096 1.00 57.25 635 ILE A O 1
ATOM 5110 N N . ASP A 1 636 ? 1.515 -9.236 21.782 1.00 55.44 636 ASP A N 1
ATOM 5111 C CA . ASP A 1 636 ? 1.780 -8.942 23.183 1.00 55.44 636 ASP A CA 1
ATOM 5112 C C . ASP A 1 636 ? 2.798 -7.794 23.322 1.00 55.44 636 ASP A C 1
ATOM 5114 O O . ASP A 1 636 ? 3.998 -8.018 23.434 1.00 55.44 636 ASP A O 1
ATOM 5118 N N . ILE A 1 637 ? 2.325 -6.545 23.336 1.00 54.31 637 ILE A N 1
ATOM 5119 C CA . ILE A 1 637 ? 3.188 -5.375 23.572 1.00 54.31 637 ILE A CA 1
ATOM 5120 C C . ILE A 1 637 ? 3.274 -5.095 25.068 1.00 54.31 637 ILE A C 1
ATOM 5122 O O . ILE A 1 637 ? 2.288 -4.667 25.676 1.00 54.31 637 ILE A O 1
ATOM 5126 N N . TYR A 1 638 ? 4.442 -5.317 25.669 1.00 52.84 638 TYR A N 1
ATOM 5127 C CA . TYR A 1 638 ? 4.652 -5.007 27.079 1.00 52.84 638 TYR A CA 1
ATOM 5128 C C . TYR A 1 638 ? 4.781 -3.496 27.304 1.00 52.84 638 TYR A C 1
ATOM 5130 O O . TYR A 1 638 ? 5.463 -2.796 26.557 1.00 52.84 638 TYR A O 1
ATOM 5138 N N . LEU A 1 639 ? 4.122 -2.984 28.347 1.00 51.41 639 LEU A N 1
ATOM 5139 C CA . LEU A 1 639 ? 3.995 -1.544 28.599 1.00 51.41 639 LEU A CA 1
ATOM 5140 C C . LEU A 1 639 ? 4.898 -1.083 29.755 1.00 51.41 639 LEU A C 1
ATOM 5142 O O . LEU A 1 639 ? 4.731 -1.525 30.891 1.00 51.41 639 LEU A O 1
ATOM 5146 N N . TRP A 1 640 ? 5.812 -0.148 29.481 1.00 50.16 640 TRP A N 1
ATOM 5147 C CA . TRP A 1 640 ? 6.458 0.706 30.478 1.00 50.16 640 TRP A CA 1
ATOM 5148 C C . TRP A 1 640 ? 6.391 2.132 29.965 1.00 50.16 640 TRP A C 1
ATOM 5150 O O . TRP A 1 640 ? 6.722 2.407 28.816 1.00 50.16 640 TRP A O 1
ATOM 5160 N N . TRP A 1 641 ? 6.099 3.053 30.871 1.00 38.72 641 TRP A N 1
ATOM 5161 C CA . TRP A 1 641 ? 6.638 4.394 30.763 1.00 38.72 641 TRP A CA 1
ATOM 5162 C C . TRP A 1 641 ? 7.767 4.520 31.795 1.00 38.72 641 TRP A C 1
ATOM 5164 O O . TRP A 1 641 ? 7.507 4.754 32.976 1.00 38.72 641 TRP A O 1
ATOM 5174 N N . GLU A 1 642 ? 9.026 4.321 31.388 1.00 33.16 642 GLU A N 1
ATOM 5175 C CA . GLU A 1 642 ? 10.184 4.766 32.179 1.00 33.16 642 GLU A CA 1
ATOM 5176 C C . GLU A 1 642 ? 10.536 6.206 31.774 1.00 33.16 642 GLU A C 1
ATOM 5178 O O . GLU A 1 642 ? 11.308 6.430 30.841 1.00 33.16 642 GLU A O 1
ATOM 5183 N N . LYS A 1 643 ? 9.960 7.177 32.494 1.00 31.91 643 LYS A N 1
ATOM 5184 C CA . LYS A 1 643 ? 10.641 8.361 33.056 1.00 31.91 643 LYS A CA 1
ATOM 5185 C C . LYS A 1 643 ? 9.669 9.307 33.742 1.00 31.91 643 LYS A C 1
ATOM 5187 O O . LYS A 1 643 ? 8.740 9.793 33.059 1.00 31.91 643 LYS A O 1
#

pLDDT: mean 81.74, std 19.01, range [24.44, 98.88]

Secondary structure (DSSP, 8-state):
-TTTHHHHTT-SHHHHHHHHHHHHHHHSS---HHHHHHHHHHHHHHHHHHHHHHHHHHS-SS-SSS-HHHHHHHT--TT-SSSSSSSS-HHHIIIII---TTS--HHHHHHHHTT-TT-HHHHTTS-SSS---HHHHHHHHHHHTTTTTTTSHHHHHHHHHHTTTS---HHHHHHHHHHHHHHHHHHHHHHT-EEEEE-TTS-EEEEE---HHHHHHHHHHHHHHHHHTTTTTS---HHHHHHHHHHHHHHHTS-PPP-HHHHHHHHHHHTSTTHHHHHT--PPEEEE-TTS-EEEE--S-HHHHHHHHHHHHHH-GGGGG-GGGHHHHHHHHHHHHIIIII-TTSHHHHH-----TT-HHHHHHHHHHHHHHHHHHHHHHHTTPPPS--TT-HHHHHHH---HHHHHHHHHHHH---SEEEETTTTEEEETHHHHHHHHHHHHHHHHHHHHHHH-TTSHHHHHHHHHHHHHHHHHHHTT-HHHHHHHHSSSSSS-TTSHHHHHHHH-HHHHHHHHHHHHHHHHH---TT----TT--HHHIIIIIHHHHHHHTT--EEEEEE---STTSSSSS-----EEEE----HHHHHHHHT-TTS----EEGGGEEESS---TT--TT--EEEEESSTT---B-----

Mean predicted aligned error: 11.2 Å

Nearest PDB structures (foldseek):
  3c9m-assembly1_A  TM=2.019E-01  e=8.007E+00  unclassified
  6qno-assembly1_R  TM=1.326E-01  e=8.737E+00  Bos taurus

Radius of gyration: 40.29 Å; Cα contacts (8 Å, |Δi|>4): 956; chains: 1; bounding box: 107×45×126 Å